Protein AF-0000000087752618 (afdb_homodimer)

Foldseek 3Di:
DDPVVVVVVVVVVVCVLVPPPVDPPPPVVVVVVVVVVVVPPDPPPPPCDLVNLVVCQCPLDDVSVCLVVVLVVLLVVLVVVLVVLLVCLQDPDPDPAAEADDFPVLVVAAADDCQVVLLCLQVVLVVVLCVVCSSPVVLVSLLSQLLSQLSVVLSVVLVVHRHFQYPNADFRADPPPCVVVDTRQSSEAADPSLLRLLSSLSSCVNPDPVSNVVSVVSSVVSLVNCSRNSSYGNVNNVCNNVSSVVSSVVSVVVVVVVCVVPPRPPPDD/DDPVVVVVVVVVVVCVPAPPPPDCPPPVVVVVVVVVVVVPPDPPPPPCDLVNLVVCQCPLDDVSVCLVVVLVVLLVVLVVVLVVLLVCLQDPDPDPAAAADDFPVLVVAAADDCQVVLLCLQVVLVVVLCVVCSSPVVLVSLLSQLLSQLSVVLSVVLVVHRHFQYPNADFRADPPPCVVVDTRQSSEAADPSLLRLLSSLSSCVNPDPVSNVVSVVSSVVSLVNCSRNSSYGNVNNVCNNVSSVVSSVVSVVVVVVVCVVPPRDPPDD

Radius of gyration: 25.64 Å; Cα contacts (8 Å, |Δi|>4): 610; chains: 2; bounding box: 68×68×68 Å

Sequence (538 aa):
MSPLNYLEKLMVSTDLLRPPRSFSEEPLVEKIHTVCAEQKHQDPATVRPIFYAWKVKWDQGVYSKMDLILTFGIFFWTLQYYTFFLRWNENRTDIDGFVTMNDPVLSLFSPGDYSIALFALAYGSVSLAFYHARHMPELIIEMLQTKTFVIWVRMIALYLVPLEAPAGTVPLIDPIAGGDGIVLMRDLFFSGHTATTFVVFLVVRRQNVLWKSFFFILALTTAILVMLQKTHYAIDVYAAPFFVYTCNSIVYDLRTACNAACPPKSKLLMSPLNYLEKLMVSTDLLRPPRSFSEEPLVEKIHTVCAEQKHQDPATVRPIFYAWKVKWDQGVYSKMDLILTFGIFFWTLQYYTFFLRWNENRTDIDGFVTMNDPVLSLFSPGDYSIALFALAYGSVSLAFYHARHMPELIIEMLQTKTFVIWVRMIALYLVPLEAPAGTVPLIDPIAGGDGIVLMRDLFFSGHTATTFVVFLVVRRQNVLWKSFFFILALTTAILVMLQKTHYAIDVYAAPFFVYTCNSIVYDLRTACNAACPPKSKLL

Secondary structure (DSSP, 8-state):
--THHHHHHHHHHHGGGS-TT-----HHHHHHHHHHHSS-SS-TT----HHHHHHHHHHT-HHHHHHHHHHHHHHHHHHHHHHHHHHHHHT--SSS--B----TTGGGS-----HHHHHHHHHHHHHHHHHHTTT-HHHHHHHHHHHHHHHHHHHHHHHH--BPPPTTPPP---TTTGGG--------SSPHHHHHHHHHHHHHTTT-HHHHHHHHHHHHHHHHHHHHTTSS-HHHHHHHHHHHHHHHHHHHHHHHHHHHHS-------/--THHHHHHHHHHHGGGS-TT-----HHHHHHHHHHHSS-SS-TT----HHHHHHHHHHT-HHHHHHHHHHHHHHHHHHHHHHHHHHHHHT--SSS--B----TTGGGS-----HHHHHHHHHHHHHHHHHHTTT-HHHHHHHHHHHHHHHHHHHHHHHH--BPPPTTPPP---TTTGGG--------SSPHHHHHHHHHHHHHTTT-HHHHHHHHHHHHHHHHHHHHTTSS-HHHHHHHHHHHHHHHHHHHHHHHHHHHHS-------

Nearest PDB structures (foldseek):
  6ebu-assembly1_A  TM=6.899E-01  e=5.022E-03  Aquifex aeolicus VF5
  7f18-assembly3_C  TM=5.843E-01  e=6.316E-01  Pseudomonas aeruginosa
  2ipb-assembly2_D  TM=8.584E-01  e=2.278E+00  Salmonella enterica subsp. enterica serovar Typhimurium
  9jq0-assembly1_A  TM=6.826E-01  e=2.064E+00  Klebsiella pneumoniae 342
  1eoi-assembly1_A  TM=5.382E-01  e=1.964E+00  Shimwellia blattae

pLDDT: mean 81.32, std 24.56, range [23.16, 98.88]

InterPro domains:
  IPR025749 Sphingomyelin synthase-like domain [PF14360] (187-247)

Organism: NCBI:txid74557

Solvent-accessible surface area (backbone atoms only — not comparable to full-atom values): 29415 Å² total; per-residue (Å²): 135,70,78,68,62,57,56,58,57,52,51,58,59,57,50,68,74,45,73,69,74,78,60,85,61,53,66,64,47,42,48,50,40,46,58,50,52,70,58,57,89,64,68,85,72,67,69,84,47,52,62,52,42,46,47,49,48,47,66,51,35,70,66,41,38,48,52,51,51,49,49,54,52,51,36,54,50,46,54,54,50,46,54,54,46,53,56,45,61,62,65,59,74,88,51,93,54,62,38,64,63,54,40,63,68,56,69,75,57,79,61,45,88,51,42,68,60,47,50,48,48,50,53,45,50,53,51,50,49,49,61,71,34,53,63,33,56,69,58,50,50,50,46,48,49,23,51,43,49,40,52,57,56,36,52,54,41,38,64,42,47,44,42,40,48,37,88,72,44,44,84,60,65,47,89,75,78,30,77,78,67,69,68,79,58,42,80,31,45,44,26,57,65,35,30,51,33,40,48,53,20,65,64,45,44,79,74,42,71,67,57,22,54,50,32,43,49,52,21,51,50,42,39,52,48,39,40,44,14,25,56,32,54,66,50,15,49,64,46,17,58,29,49,42,49,39,34,39,51,51,47,50,43,52,50,52,49,50,44,67,74,53,60,72,66,71,78,78,127,135,71,79,68,62,58,56,58,56,52,52,58,59,57,51,68,72,45,75,68,72,78,59,83,59,52,68,66,46,40,48,51,40,44,58,49,51,71,58,54,89,64,69,87,73,68,69,84,46,50,63,53,43,48,46,52,49,47,67,53,37,68,66,42,38,48,54,50,51,48,49,55,50,51,37,55,50,48,53,56,51,46,55,54,47,51,58,47,62,62,66,59,74,88,50,92,55,62,40,63,62,54,40,63,69,56,72,74,57,77,61,46,90,50,41,68,61,48,49,48,48,50,54,44,50,53,51,51,49,48,61,72,35,53,62,33,58,70,58,49,51,50,46,47,50,25,51,44,47,39,49,55,56,36,52,54,42,37,64,43,48,46,42,39,49,38,88,71,44,44,84,62,65,47,90,77,78,31,77,78,68,68,68,77,57,43,78,32,46,45,25,59,66,35,30,53,33,39,47,54,21,65,64,44,44,79,72,44,70,66,58,22,54,51,33,42,50,52,21,52,50,44,40,51,46,39,40,43,13,25,57,34,53,66,50,15,50,65,48,16,60,30,50,42,49,39,34,39,50,52,47,51,38,51,51,52,52,50,44,68,74,54,59,69,67,70,77,79,127

Structure (mmCIF, N/CA/C/O backbone):
data_AF-0000000087752618-model_v1
#
loop_
_entity.id
_entity.type
_entity.pdbx_description
1 polymer 'Sphingomyelin synthase-like domain-containing protein'
#
loop_
_atom_site.group_PDB
_atom_site.id
_atom_site.type_symbol
_atom_site.label_atom_id
_atom_site.label_alt_id
_atom_site.label_comp_id
_atom_site.label_asym_id
_atom_site.label_entity_id
_atom_site.label_seq_id
_atom_site.pdbx_PDB_ins_code
_atom_site.Cartn_x
_atom_site.Cartn_y
_atom_site.Cartn_z
_atom_site.occupancy
_atom_site.B_iso_or_equiv
_atom_site.auth_seq_id
_atom_site.auth_comp_id
_atom_site.auth_asym_id
_atom_site.auth_atom_id
_atom_site.pdbx_PDB_model_num
ATOM 1 N N . MET A 1 1 ? 7.695 32.188 -27.5 1 23.47 1 MET A N 1
ATOM 2 C CA . MET A 1 1 ? 7.176 31.781 -26.203 1 23.47 1 MET A CA 1
ATOM 3 C C . MET A 1 1 ? 7.996 30.625 -25.625 1 23.47 1 MET A C 1
ATOM 5 O O . MET A 1 1 ? 8.133 29.578 -26.266 1 23.47 1 MET A O 1
ATOM 9 N N . SER A 1 2 ? 9.031 30.906 -24.688 1 26.22 2 SER A N 1
ATOM 10 C CA . SER A 1 2 ? 10.219 30.125 -24.359 1 26.22 2 SER A CA 1
ATOM 11 C C . SER A 1 2 ? 9.844 28.844 -23.609 1 26.22 2 SER A C 1
ATOM 13 O O . SER A 1 2 ? 8.844 28.812 -22.891 1 26.22 2 SER A O 1
ATOM 15 N N . PRO A 1 3 ? 10.461 27.688 -23.984 1 32.97 3 PRO A N 1
ATOM 16 C CA . PRO A 1 3 ? 10.297 26.344 -23.422 1 32.97 3 PRO A CA 1
ATOM 17 C C . PRO A 1 3 ? 10.453 26.312 -21.906 1 32.97 3 PRO A C 1
ATOM 19 O O . PRO A 1 3 ? 10.312 25.266 -21.297 1 32.97 3 PRO A O 1
ATOM 22 N N . LEU A 1 4 ? 11.008 27.359 -21.25 1 31.92 4 LEU A N 1
ATOM 23 C CA . LEU A 1 4 ? 11.211 27.422 -19.797 1 31.92 4 LEU A CA 1
ATOM 24 C C . LEU A 1 4 ? 9.875 27.469 -19.062 1 31.92 4 LEU A C 1
ATOM 26 O O . LEU A 1 4 ? 9.812 27.156 -17.875 1 31.92 4 LEU A O 1
ATOM 30 N N . ASN A 1 5 ? 8.75 27.922 -19.656 1 31.19 5 ASN A N 1
ATOM 31 C CA . ASN A 1 5 ? 7.469 28.031 -18.969 1 31.19 5 ASN A CA 1
ATOM 32 C C . ASN A 1 5 ? 6.852 26.656 -18.719 1 31.19 5 ASN A C 1
ATOM 34 O O . ASN A 1 5 ? 5.879 26.531 -17.969 1 31.19 5 ASN A O 1
ATOM 38 N N . TYR A 1 6 ? 7.195 25.688 -19.594 1 30.81 6 TYR A N 1
ATOM 39 C CA . TYR A 1 6 ? 6.578 24.391 -19.391 1 30.81 6 TYR A CA 1
ATOM 40 C C . TYR A 1 6 ? 7.188 23.672 -18.188 1 30.81 6 TYR A C 1
ATOM 42 O O . TYR A 1 6 ? 6.516 22.875 -17.531 1 30.81 6 TYR A O 1
ATOM 50 N N . LEU A 1 7 ? 8.492 23.875 -17.938 1 27.95 7 LEU A N 1
ATOM 51 C CA . LEU A 1 7 ? 9.117 23.203 -16.797 1 27.95 7 LEU A CA 1
ATOM 52 C C . LEU A 1 7 ? 8.586 23.766 -15.477 1 27.95 7 LEU A C 1
ATOM 54 O O . LEU A 1 7 ? 8.438 23.031 -14.5 1 27.95 7 LEU A O 1
ATOM 58 N N . GLU A 1 8 ? 8.25 25.047 -15.375 1 31.3 8 GLU A N 1
ATOM 59 C CA . GLU A 1 8 ? 7.672 25.594 -14.148 1 31.3 8 GLU A CA 1
ATOM 60 C C . GLU A 1 8 ? 6.297 25 -13.875 1 31.3 8 GLU A C 1
ATOM 62 O O . GLU A 1 8 ? 5.953 24.719 -12.727 1 31.3 8 GLU A O 1
ATOM 67 N N . LYS A 1 9 ? 5.504 24.766 -14.922 1 33 9 LYS A N 1
ATOM 68 C CA . LYS A 1 9 ? 4.188 24.156 -14.719 1 33 9 LYS A CA 1
ATOM 69 C C . LYS A 1 9 ? 4.312 22.688 -14.312 1 33 9 LYS A C 1
ATOM 71 O O . LYS A 1 9 ? 3.436 22.156 -13.633 1 33 9 LYS A O 1
ATOM 76 N N . LEU A 1 10 ? 5.285 21.969 -14.844 1 29.73 10 LEU A N 1
ATOM 77 C CA . LEU A 1 10 ? 5.492 20.594 -14.398 1 29.73 10 LEU A CA 1
ATOM 78 C C . LEU A 1 10 ? 5.973 20.562 -12.953 1 29.73 10 LEU A C 1
ATOM 80 O O . LEU A 1 10 ? 5.695 19.609 -12.219 1 29.73 10 LEU A O 1
ATOM 84 N N . MET A 1 11 ? 6.711 21.547 -12.453 1 31.98 11 MET A N 1
ATOM 85 C CA . MET A 1 11 ? 7.125 21.594 -11.055 1 31.98 11 MET A CA 1
ATOM 86 C C . MET A 1 11 ? 5.918 21.766 -10.133 1 31.98 11 MET A C 1
ATOM 88 O O . MET A 1 11 ? 5.957 21.375 -8.969 1 31.98 11 MET A O 1
ATOM 92 N N . VAL A 1 12 ? 4.871 22.5 -10.562 1 33.62 12 VAL A N 1
ATOM 93 C CA . VAL A 1 12 ? 3.658 22.562 -9.75 1 33.62 12 VAL A CA 1
ATOM 94 C C . VAL A 1 12 ? 3.049 21.156 -9.633 1 33.62 12 VAL A C 1
ATOM 96 O O . VAL A 1 12 ? 2.549 20.781 -8.57 1 33.62 12 VAL A O 1
ATOM 99 N N . SER A 1 13 ? 3.137 20.312 -10.688 1 34.53 13 SER A N 1
ATOM 100 C CA . SER A 1 13 ? 2.592 18.969 -10.602 1 34.53 13 SER A CA 1
ATOM 101 C C . SER A 1 13 ? 3.414 18.094 -9.656 1 34.53 13 SER A C 1
ATOM 103 O O . SER A 1 13 ? 2.877 17.203 -9 1 34.53 13 SER A O 1
ATOM 105 N N . THR A 1 14 ? 4.707 18.297 -9.594 1 35.03 14 THR A N 1
ATOM 106 C CA . THR A 1 14 ? 5.535 17.5 -8.688 1 35.03 14 THR A CA 1
ATOM 107 C C . THR A 1 14 ? 5.316 17.922 -7.242 1 35.03 14 THR A C 1
ATOM 109 O O . THR A 1 14 ? 5.805 17.281 -6.316 1 35.03 14 THR A O 1
ATOM 112 N N . ASP A 1 15 ? 4.906 19.188 -6.988 1 33.22 15 ASP A N 1
ATOM 113 C CA . ASP A 1 15 ? 4.551 19.562 -5.625 1 33.22 15 ASP A CA 1
ATOM 114 C C . ASP A 1 15 ? 3.406 18.703 -5.094 1 33.22 15 ASP A C 1
ATOM 116 O O . ASP A 1 15 ? 3.023 18.828 -3.93 1 33.22 15 ASP A O 1
ATOM 120 N N . LEU A 1 16 ? 2.746 18.125 -5.996 1 32.25 16 LEU A N 1
ATOM 121 C CA . LEU A 1 16 ? 1.653 17.266 -5.562 1 32.25 16 LEU A CA 1
ATOM 122 C C . LEU A 1 16 ? 2.164 16.156 -4.648 1 32.25 16 LEU A C 1
ATOM 124 O O . LEU A 1 16 ? 1.375 15.469 -4 1 32.25 16 LEU A O 1
ATOM 128 N N . LEU A 1 17 ? 3.43 15.797 -4.895 1 31 17 LEU A N 1
ATOM 129 C CA . LEU A 1 17 ? 3.99 14.781 -4.004 1 31 17 LEU A CA 1
ATOM 130 C C . LEU A 1 17 ? 4.543 15.422 -2.734 1 31 17 LEU A C 1
ATOM 132 O O . LEU A 1 17 ? 5.328 14.797 -2.014 1 31 17 LEU A O 1
ATOM 136 N N . ARG A 1 18 ? 4.465 16.75 -2.557 1 33.97 18 ARG A N 1
ATOM 137 C CA . ARG A 1 18 ? 4.91 17.344 -1.299 1 33.97 18 ARG A CA 1
ATOM 138 C C . ARG A 1 18 ? 3.938 17.016 -0.169 1 33.97 18 ARG A C 1
ATOM 140 O O . ARG A 1 18 ? 2.721 17.109 -0.346 1 33.97 18 ARG A O 1
ATOM 147 N N . PRO A 1 19 ? 4.34 16.344 0.789 1 30.58 19 PRO A N 1
ATOM 148 C CA . PRO A 1 19 ? 3.387 16.266 1.898 1 30.58 19 PRO A CA 1
ATOM 149 C C . PRO A 1 19 ? 2.811 17.625 2.279 1 30.58 19 PRO A C 1
ATOM 151 O O . PRO A 1 19 ? 3.498 18.641 2.168 1 30.58 19 PRO A O 1
ATOM 154 N N . PRO A 1 20 ? 1.535 17.922 2.145 1 31.11 20 PRO A N 1
ATOM 155 C CA . PRO A 1 20 ? 0.875 19.203 2.361 1 31.11 20 PRO A CA 1
ATOM 156 C C . PRO A 1 20 ? 1.391 19.922 3.602 1 31.11 20 PRO A C 1
ATOM 158 O O . PRO A 1 20 ? 0.851 20.969 3.982 1 31.11 20 PRO A O 1
ATOM 161 N N . ARG A 1 21 ? 2.242 19.375 4.414 1 32.84 21 ARG A N 1
ATOM 162 C CA . ARG A 1 21 ? 2.377 20.047 5.699 1 32.84 21 ARG A CA 1
ATOM 163 C C . ARG A 1 21 ? 3.199 21.328 5.566 1 32.84 21 ARG A C 1
ATOM 165 O O . ARG A 1 21 ? 3.578 21.938 6.57 1 32.84 21 ARG A O 1
ATOM 172 N N . SER A 1 22 ? 3.766 21.719 4.387 1 30.33 22 SER A N 1
ATOM 173 C CA . SER A 1 22 ? 4.594 22.906 4.586 1 30.33 22 SER A CA 1
ATOM 174 C C . SER A 1 22 ? 3.736 24.156 4.781 1 30.33 22 SER A C 1
ATOM 176 O O . SER A 1 22 ? 3.303 24.781 3.805 1 30.33 22 SER A O 1
ATOM 178 N N . PHE A 1 23 ? 2.691 24.172 5.57 1 27.88 23 PHE A N 1
ATOM 179 C CA . PHE A 1 23 ? 2.139 25.484 5.922 1 27.88 23 PHE A CA 1
ATOM 180 C C . PHE A 1 23 ? 3.242 26.438 6.355 1 27.88 23 PHE A C 1
ATOM 182 O O . PHE A 1 23 ? 4.285 26 6.852 1 27.88 23 PHE A O 1
ATOM 189 N N . SER A 1 24 ? 3.125 27.766 5.953 1 28.66 24 SER A N 1
ATOM 190 C CA . SER A 1 24 ? 4.031 28.859 6.301 1 28.66 24 SER A CA 1
ATOM 191 C C . SER A 1 24 ? 4.316 28.875 7.797 1 28.66 24 SER A C 1
ATOM 193 O O . SER A 1 24 ? 3.443 29.234 8.594 1 28.66 24 SER A O 1
ATOM 195 N N . GLU A 1 25 ? 4.668 27.953 8.422 1 29.48 25 GLU A N 1
ATOM 196 C CA . GLU A 1 25 ? 5.266 28.203 9.727 1 29.48 25 GLU A CA 1
ATOM 197 C C . GLU A 1 25 ? 6.246 29.375 9.664 1 29.48 25 GLU A C 1
ATOM 199 O O . GLU A 1 25 ? 7.383 29.219 9.211 1 29.48 25 GLU A O 1
ATOM 204 N N . GLU A 1 26 ? 5.688 30.672 9.43 1 29.98 26 GLU A N 1
ATOM 205 C CA . GLU A 1 26 ? 6.406 31.922 9.602 1 29.98 26 GLU A CA 1
ATOM 206 C C . GLU A 1 26 ? 7.156 31.953 10.93 1 29.98 26 GLU A C 1
ATOM 208 O O . GLU A 1 26 ? 8.297 32.406 10.992 1 29.98 26 GLU A O 1
ATOM 213 N N . PRO A 1 27 ? 6.25 31.859 12.102 1 31.8 27 PRO A N 1
ATOM 214 C CA . PRO A 1 27 ? 6.922 32.406 13.281 1 31.8 27 PRO A CA 1
ATOM 215 C C . PRO A 1 27 ? 8.164 31.625 13.672 1 31.8 27 PRO A C 1
ATOM 217 O O . PRO A 1 27 ? 9.156 32.219 14.125 1 31.8 27 PRO A O 1
ATOM 220 N N . LEU A 1 28 ? 7.898 30.266 13.773 1 30.69 28 LEU A N 1
ATOM 221 C CA . LEU A 1 28 ? 9.023 29.562 14.375 1 30.69 28 LEU A CA 1
ATOM 222 C C . LEU A 1 28 ? 10.188 29.469 13.406 1 30.69 28 LEU A C 1
ATOM 224 O O . LEU A 1 28 ? 11.352 29.438 13.82 1 30.69 28 LEU A O 1
ATOM 228 N N . VAL A 1 29 ? 9.883 29.547 12.125 1 32.44 29 VAL A N 1
ATOM 229 C CA . VAL A 1 29 ? 10.969 29.578 11.148 1 32.44 29 VAL A CA 1
ATOM 230 C C . VAL A 1 29 ? 11.672 30.922 11.203 1 32.44 29 VAL A C 1
ATOM 232 O O . VAL A 1 29 ? 12.883 31.016 11.008 1 32.44 29 VAL A O 1
ATOM 235 N N . GLU A 1 30 ? 10.914 32 11.461 1 34.03 30 GLU A N 1
ATOM 236 C CA . GLU A 1 30 ? 11.586 33.281 11.664 1 34.03 30 GLU A CA 1
ATOM 237 C C . GLU A 1 30 ? 12.438 33.25 12.93 1 34.03 30 GLU A C 1
ATOM 239 O O . GLU A 1 30 ? 13.516 33.844 12.969 1 34.03 30 GLU A O 1
ATOM 244 N N . LYS A 1 31 ? 11.836 32.625 13.984 1 35 31 LYS A N 1
ATOM 245 C CA . LYS A 1 31 ? 12.68 32.562 15.18 1 35 31 LYS A CA 1
ATOM 246 C C . LYS A 1 31 ? 13.891 31.672 14.938 1 35 31 LYS A C 1
ATOM 248 O O . LYS A 1 31 ? 14.992 31.969 15.398 1 35 31 LYS A O 1
ATOM 253 N N . ILE A 1 32 ? 13.625 30.641 14.141 1 32.59 32 ILE A N 1
ATOM 254 C CA . ILE A 1 32 ? 14.797 29.844 13.812 1 32.59 32 ILE A CA 1
ATOM 255 C C . ILE A 1 32 ? 15.672 30.609 12.812 1 32.59 32 ILE A C 1
ATOM 257 O O . ILE A 1 32 ? 16.906 30.578 12.906 1 32.59 32 ILE A O 1
ATOM 261 N N . HIS A 1 33 ? 14.977 31.391 11.969 1 33.03 33 HIS A N 1
ATOM 262 C CA . HIS A 1 33 ? 15.789 32.25 11.109 1 33.03 33 HIS A CA 1
ATOM 263 C C . HIS A 1 33 ? 16.406 33.375 11.898 1 33.03 33 HIS A C 1
ATOM 265 O O . HIS A 1 33 ? 17.5 33.844 11.586 1 33.03 33 HIS A O 1
ATOM 271 N N . THR A 1 34 ? 15.578 34 12.781 1 33.88 34 THR A N 1
ATOM 272 C CA . THR A 1 34 ? 16.156 35.094 13.555 1 33.88 34 THR A CA 1
ATOM 273 C C . THR A 1 34 ? 17.266 34.594 14.477 1 33.88 34 THR A C 1
ATOM 275 O O . THR A 1 34 ? 18.281 35.25 14.656 1 33.88 34 THR A O 1
ATOM 278 N N . VAL A 1 35 ? 16.984 33.406 15.125 1 33.94 35 VAL A N 1
ATOM 279 C CA . VAL A 1 35 ? 18.141 32.875 15.844 1 33.94 35 VAL A CA 1
ATOM 280 C C . VAL A 1 35 ? 19.25 32.531 14.859 1 33.94 35 VAL A C 1
ATOM 282 O O . VAL A 1 35 ? 20.438 32.781 15.148 1 33.94 35 VAL A O 1
ATOM 285 N N . CYS A 1 36 ? 18.828 32.125 13.633 1 33.84 36 CYS A N 1
ATOM 286 C CA . CYS A 1 36 ? 19.875 31.906 12.648 1 33.84 36 CYS A CA 1
ATOM 287 C C . CYS A 1 36 ? 20.438 33.219 12.133 1 33.84 36 CYS A C 1
ATOM 289 O O . CYS A 1 36 ? 21.578 33.312 11.711 1 33.84 36 CYS A O 1
ATOM 291 N N . ALA A 1 37 ? 19.594 34.188 11.977 1 33.12 37 ALA A N 1
ATOM 292 C CA . ALA A 1 37 ? 20.094 35.438 11.438 1 33.12 37 ALA 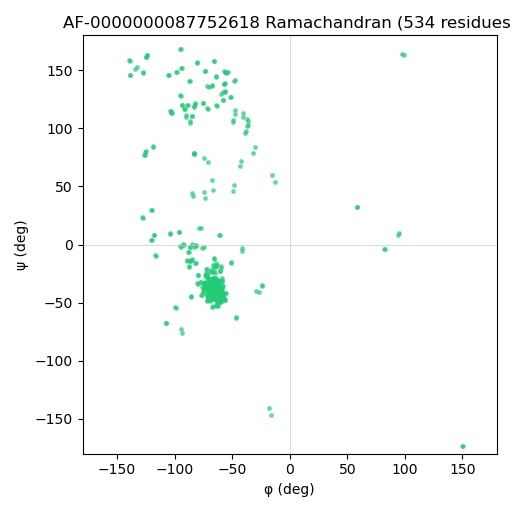A CA 1
ATOM 293 C C . ALA A 1 37 ? 21 36.156 12.445 1 33.12 37 ALA A C 1
ATOM 295 O O . ALA A 1 37 ? 21.969 36.812 12.07 1 33.12 37 ALA A O 1
ATOM 296 N N . GLU A 1 38 ? 20.562 36.281 13.711 1 34 38 GLU A N 1
ATOM 297 C CA . GLU A 1 38 ? 21.453 36.938 14.648 1 34 38 GLU A CA 1
ATOM 298 C C . GLU A 1 38 ? 22.75 36.156 14.836 1 34 38 GLU A C 1
ATOM 300 O O . GLU A 1 38 ? 23.641 36.594 15.555 1 34 38 GLU A O 1
ATOM 305 N N . GLN A 1 39 ? 22.781 34.844 14.445 1 33.72 39 GLN A N 1
ATOM 306 C CA . GLN A 1 39 ? 24.156 34.344 14.398 1 33.72 39 GLN A CA 1
ATOM 307 C C . GLN A 1 39 ? 24.953 35 13.289 1 33.72 39 GLN A C 1
ATOM 309 O O . GLN A 1 39 ? 24.781 34.688 12.109 1 33.72 39 GLN A O 1
ATOM 314 N N . LYS A 1 40 ? 25.109 36.312 13.156 1 35.12 40 LYS A N 1
ATOM 315 C CA . LYS A 1 40 ? 26.016 37.188 12.438 1 35.12 40 LYS A CA 1
ATOM 316 C C . LYS A 1 40 ? 27.266 36.469 11.969 1 35.12 40 LYS A C 1
ATOM 318 O O . LYS A 1 40 ? 27.516 35.344 12.391 1 35.12 40 LYS A O 1
ATOM 323 N N . HIS A 1 41 ? 28.562 37.281 11.938 1 34.31 41 HIS A N 1
ATOM 324 C CA . HIS A 1 41 ? 29.875 37.188 11.312 1 34.31 41 HIS A CA 1
ATOM 325 C C . HIS A 1 41 ? 30.594 35.906 11.75 1 34.31 41 HIS A C 1
ATOM 327 O O . HIS A 1 41 ? 31.688 35.969 12.305 1 34.31 41 HIS A O 1
ATOM 333 N N . GLN A 1 42 ? 30 35 12.438 1 33.34 42 GLN A N 1
ATOM 334 C CA . GLN A 1 42 ? 30.969 33.906 12.578 1 33.34 42 GLN A CA 1
ATOM 335 C C . GLN A 1 42 ? 31.406 33.406 11.211 1 33.34 42 GLN A C 1
ATOM 337 O O . GLN A 1 42 ? 30.656 33.469 10.242 1 33.34 42 GLN A O 1
ATOM 342 N N . ASP A 1 43 ? 32.75 33.25 10.945 1 36.34 43 ASP A N 1
ATOM 343 C CA . ASP A 1 43 ? 33.438 32.812 9.742 1 36.34 43 ASP A CA 1
ATOM 344 C C . ASP A 1 43 ? 32.656 31.719 9.023 1 36.34 43 ASP A C 1
ATOM 346 O O . ASP A 1 43 ? 32.219 30.766 9.656 1 36.34 43 ASP A O 1
ATOM 350 N N . PRO A 1 44 ? 31.906 31.969 7.891 1 42.34 44 PRO A N 1
ATOM 351 C CA . PRO A 1 44 ? 31.266 30.953 7.051 1 42.34 44 PRO A CA 1
ATOM 352 C C . PRO A 1 44 ? 31.938 29.594 7.152 1 42.34 44 PRO A C 1
ATOM 354 O O . PRO A 1 44 ? 31.453 28.625 6.574 1 42.34 44 PRO A O 1
ATOM 357 N N . ALA A 1 45 ? 33.219 29.734 7.312 1 40.38 45 ALA A N 1
ATOM 358 C CA . ALA A 1 45 ? 34.125 28.594 7.184 1 40.38 45 ALA A CA 1
ATOM 359 C C . ALA A 1 45 ? 33.781 27.516 8.203 1 40.38 45 ALA A C 1
ATOM 361 O O . ALA A 1 45 ? 34.406 26.438 8.203 1 40.38 45 ALA A O 1
ATOM 362 N N . THR A 1 46 ? 33.25 27.781 9.414 1 42.31 46 THR A N 1
ATOM 363 C CA . THR A 1 46 ? 33.219 26.672 10.352 1 42.31 46 THR A CA 1
ATOM 364 C C . THR A 1 46 ? 32.188 25.625 9.945 1 42.31 46 THR A C 1
ATOM 366 O O . THR A 1 46 ? 31 25.938 9.891 1 42.31 46 THR A O 1
ATOM 369 N N . VAL A 1 47 ? 32.312 24.828 8.914 1 45.53 47 VAL A N 1
ATOM 370 C CA . VAL A 1 47 ? 31.703 23.562 8.594 1 45.53 47 VAL A CA 1
ATOM 371 C C . VAL A 1 47 ? 31.016 22.984 9.836 1 45.53 47 VAL A C 1
ATOM 373 O O . VAL A 1 47 ? 31.688 22.578 10.789 1 45.53 47 VAL A O 1
ATOM 376 N N . ARG A 1 48 ? 30.188 23.562 10.523 1 53.19 48 ARG A N 1
ATOM 377 C CA . ARG A 1 48 ? 29.484 22.953 11.641 1 53.19 48 ARG A CA 1
ATOM 378 C C . ARG A 1 48 ? 29.266 21.469 11.406 1 53.19 48 ARG A C 1
ATOM 380 O O . ARG A 1 48 ? 28.469 21.078 10.531 1 53.19 48 ARG A O 1
ATOM 387 N N . PRO A 1 49 ? 30.312 20.391 11.594 1 67 49 PRO A N 1
ATOM 388 C CA . PRO A 1 49 ? 30.734 19.031 11.234 1 67 49 PRO A CA 1
ATOM 389 C C . PRO A 1 49 ? 29.656 17.984 11.531 1 67 49 PRO A C 1
ATOM 391 O O . PRO A 1 49 ? 28.734 18.25 12.305 1 67 49 PRO A O 1
ATOM 394 N N . ILE A 1 50 ? 29.531 16.875 10.742 1 82.44 50 ILE A N 1
ATOM 395 C CA . ILE A 1 50 ? 28.797 15.625 10.953 1 82.44 50 ILE A CA 1
ATOM 396 C C . ILE A 1 50 ? 28.719 15.312 12.445 1 82.44 50 ILE A C 1
ATOM 398 O O . ILE A 1 50 ? 27.641 15.102 12.984 1 82.44 50 ILE A O 1
ATOM 402 N N . PHE A 1 51 ? 29.719 15.531 13.117 1 87.12 51 PHE A N 1
ATOM 403 C CA . PHE A 1 51 ? 29.797 15.125 14.523 1 87.12 51 PHE A CA 1
ATOM 404 C C . PHE A 1 51 ? 28.984 16.062 15.39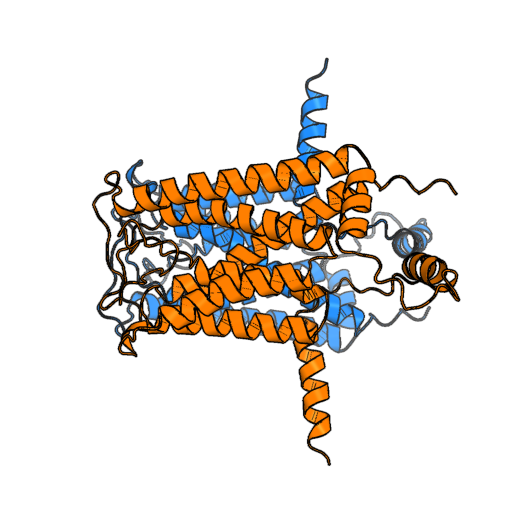8 1 87.12 51 PHE A C 1
ATOM 406 O O . PHE A 1 51 ? 28.344 15.609 16.359 1 87.12 51 PHE A O 1
ATOM 413 N N . TYR A 1 52 ? 28.969 17.328 15.086 1 88.94 52 TYR A N 1
ATOM 414 C CA . TYR A 1 52 ? 28.219 18.297 15.883 1 88.94 52 TYR A CA 1
ATOM 415 C C . TYR A 1 52 ? 26.719 18.016 15.828 1 88.94 52 TYR A C 1
ATOM 417 O O . TYR A 1 52 ? 26.047 18.016 16.859 1 88.94 52 TYR A O 1
ATOM 425 N N . ALA A 1 53 ? 26.25 17.75 14.688 1 91.19 53 ALA A N 1
ATOM 426 C CA . ALA A 1 53 ? 24.812 17.484 14.531 1 91.19 53 ALA A CA 1
ATOM 427 C C . ALA A 1 53 ? 24.406 16.25 15.328 1 91.19 53 ALA A C 1
ATOM 429 O O . ALA A 1 53 ? 23.359 16.25 15.984 1 91.19 53 ALA A O 1
ATOM 430 N N . TRP A 1 54 ? 25.188 15.312 15.305 1 93.88 54 TRP A N 1
ATOM 431 C CA . TRP A 1 54 ? 24.891 14.062 16 1 93.88 54 TRP A CA 1
ATOM 432 C C . TRP A 1 54 ? 25.047 14.227 17.5 1 93.88 54 TRP A C 1
ATOM 434 O O . TRP A 1 54 ? 24.297 13.625 18.281 1 93.88 54 TRP A O 1
ATOM 444 N N . LYS A 1 55 ? 26 15.07 17.859 1 91.88 55 LYS A N 1
ATOM 445 C CA . LYS A 1 55 ? 26.172 15.367 19.266 1 91.88 55 LYS A CA 1
ATOM 446 C C . LYS A 1 55 ? 24.984 16.156 19.812 1 91.88 55 LYS A C 1
ATOM 448 O O . LYS A 1 55 ? 24.516 15.898 20.938 1 91.88 55 LYS A O 1
ATOM 453 N N . VAL A 1 56 ? 24.547 16.984 19.078 1 89.94 56 VAL A N 1
ATOM 454 C CA . VAL A 1 56 ? 23.391 17.781 19.469 1 89.94 56 VAL A CA 1
ATOM 455 C C . VAL A 1 56 ? 22.172 16.875 19.656 1 89.94 56 VAL A C 1
ATOM 457 O O . VAL A 1 56 ? 21.469 16.984 20.656 1 89.94 56 VAL A O 1
ATOM 460 N N . LYS A 1 57 ? 22.016 15.953 18.703 1 91 57 LYS A N 1
ATOM 461 C CA . LYS A 1 57 ? 20.922 15 18.812 1 91 5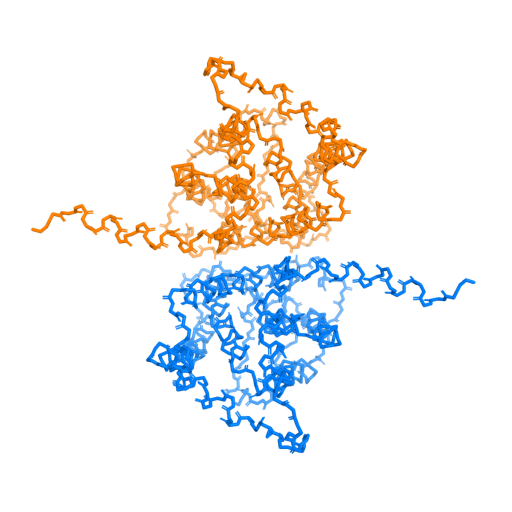7 LYS A CA 1
ATOM 462 C C . LYS A 1 57 ? 21.078 14.117 20.047 1 91 57 LYS A C 1
ATOM 464 O O . LYS A 1 57 ? 20.109 13.883 20.781 1 91 57 LYS A O 1
ATOM 469 N N . TRP A 1 58 ? 22.25 13.703 20.328 1 92.12 58 TRP A N 1
ATOM 470 C CA . TRP A 1 58 ? 22.531 12.852 21.484 1 92.12 58 TRP A CA 1
ATOM 471 C C . TRP A 1 58 ? 22.281 13.594 22.797 1 92.12 58 TRP A C 1
ATOM 473 O O . TRP A 1 58 ? 21.75 13.016 23.734 1 92.12 58 TRP A O 1
ATOM 483 N N . ASP A 1 59 ? 22.5 14.922 22.812 1 91.25 59 ASP A N 1
ATOM 484 C CA . ASP A 1 59 ? 22.5 15.688 24.062 1 91.25 59 ASP A CA 1
ATOM 485 C C . ASP A 1 59 ? 21.125 16.312 24.312 1 91.25 59 ASP A C 1
ATOM 487 O O . ASP A 1 59 ? 20.922 16.953 25.344 1 91.25 59 ASP A O 1
ATOM 491 N N . GLN A 1 60 ? 20.266 16.125 23.484 1 89.69 60 GLN A N 1
ATOM 492 C CA . GLN A 1 60 ? 18.953 16.75 23.625 1 89.69 60 GLN A CA 1
ATOM 493 C C . GLN A 1 60 ? 18.188 16.172 24.812 1 89.69 60 GLN A C 1
ATOM 495 O O . GLN A 1 60 ? 17.266 16.812 25.328 1 89.69 60 GLN A O 1
ATOM 500 N N . GLY A 1 61 ? 18.594 14.875 25.281 1 88.5 61 GLY A N 1
ATOM 501 C CA . GLY A 1 61 ? 17.922 14.273 26.406 1 88.5 61 GLY A CA 1
ATOM 502 C C . GLY A 1 61 ? 17.891 12.758 26.359 1 88.5 61 GLY A C 1
ATOM 503 O O . GLY A 1 61 ? 18.438 12.156 25.422 1 88.5 61 GLY A O 1
ATOM 504 N N . VAL A 1 62 ? 17.172 12.289 27.297 1 89.88 62 VAL A N 1
ATOM 505 C CA . VAL A 1 62 ? 17.125 10.836 27.438 1 89.88 62 VAL A CA 1
ATOM 506 C C . VAL A 1 62 ? 16.297 10.242 26.297 1 89.88 62 VAL A C 1
ATOM 508 O O . VAL A 1 62 ? 16.641 9.195 25.75 1 89.88 62 VAL A O 1
ATOM 511 N N . TYR A 1 63 ? 15.258 10.906 25.938 1 89.31 63 TYR A N 1
ATOM 512 C CA . TYR A 1 63 ? 14.406 10.422 24.859 1 89.31 63 TYR A CA 1
ATOM 513 C C . TYR A 1 63 ? 15.18 10.375 23.547 1 89.31 63 TYR A C 1
ATOM 515 O O . TYR A 1 63 ? 15.039 9.438 22.766 1 89.31 63 TYR A O 1
ATOM 523 N N . SER A 1 64 ? 15.945 11.359 23.328 1 92.5 64 SER A N 1
ATOM 524 C CA . SER A 1 64 ? 16.734 11.422 22.109 1 92.5 64 SER A CA 1
ATOM 525 C C . SER A 1 64 ? 17.781 10.312 22.078 1 92.5 64 SER A C 1
ATOM 527 O O . SER A 1 64 ? 18 9.688 21.031 1 92.5 64 SER A O 1
ATOM 529 N N . LYS A 1 65 ? 18.391 10.062 23.25 1 94.62 65 LYS A N 1
ATOM 530 C CA . LYS A 1 65 ? 19.344 8.969 23.344 1 94.62 65 LYS A CA 1
ATOM 531 C C . LYS A 1 65 ? 18.672 7.625 23.078 1 94.62 65 LYS A C 1
ATOM 533 O O . LYS A 1 65 ? 19.219 6.793 22.344 1 94.62 65 LYS A O 1
ATOM 538 N N . MET A 1 66 ? 17.547 7.449 23.625 1 94.81 66 MET A N 1
ATOM 539 C CA . MET A 1 66 ? 16.797 6.207 23.422 1 94.81 66 MET A CA 1
ATOM 540 C C . MET A 1 66 ? 16.375 6.066 21.969 1 94.81 66 MET A C 1
ATOM 542 O O . MET A 1 66 ? 16.406 4.969 21.422 1 94.81 66 MET A O 1
ATOM 546 N N . ASP A 1 67 ? 15.93 7.148 21.359 1 95.56 67 ASP A N 1
ATOM 547 C CA . ASP A 1 67 ? 15.539 7.156 19.953 1 95.56 67 ASP A CA 1
ATOM 548 C C . ASP A 1 67 ? 16.688 6.664 19.062 1 95.56 67 ASP A C 1
ATOM 550 O O . ASP A 1 67 ? 16.484 5.809 18.203 1 95.56 67 ASP A O 1
ATOM 554 N N . LEU A 1 68 ? 17.891 7.125 19.406 1 96.12 68 LEU A N 1
ATOM 555 C CA . LEU A 1 68 ? 19.062 6.75 18.641 1 96.12 68 LEU A CA 1
ATOM 556 C C . LEU A 1 68 ? 19.438 5.293 18.891 1 96.12 68 LEU A C 1
ATOM 558 O O . LEU A 1 68 ? 19.562 4.516 17.938 1 96.12 68 LEU A O 1
ATOM 562 N N . ILE A 1 69 ? 19.484 4.895 20.094 1 97.25 69 ILE A N 1
ATOM 563 C CA . ILE A 1 69 ? 19.938 3.557 20.469 1 97.25 69 ILE A CA 1
ATOM 564 C C . ILE A 1 69 ? 18.922 2.518 20 1 97.25 69 ILE A C 1
ATOM 566 O O . ILE A 1 69 ? 19.281 1.504 19.406 1 97.25 69 ILE A O 1
ATOM 570 N N . LEU A 1 70 ? 17.703 2.822 20.203 1 97.56 70 LEU A N 1
ATOM 571 C CA . LEU A 1 70 ? 16.672 1.869 19.828 1 97.56 70 LEU A CA 1
ATOM 572 C C . LEU A 1 70 ? 16.547 1.769 18.312 1 97.56 70 LEU A C 1
ATOM 574 O O . LEU A 1 70 ? 16.344 0.682 17.766 1 97.56 70 LEU A O 1
ATOM 578 N N . THR A 1 71 ? 16.688 2.887 17.594 1 98.06 71 THR A N 1
ATOM 579 C CA . THR A 1 71 ? 16.594 2.855 16.141 1 98.06 71 THR A CA 1
ATOM 580 C C . THR A 1 71 ? 17.703 1.983 15.555 1 98.06 71 THR A C 1
ATOM 582 O O . THR A 1 71 ? 17.422 1.068 14.773 1 98.06 71 THR A O 1
ATOM 585 N N . PHE A 1 72 ? 18.906 2.189 15.961 1 98.06 72 PHE A N 1
ATOM 586 C CA . PHE A 1 72 ? 20.031 1.429 15.422 1 98.06 72 PHE A CA 1
ATOM 587 C C . PHE A 1 72 ? 19.984 -0.018 15.898 1 98.06 72 PHE A C 1
ATOM 589 O O . PHE A 1 72 ? 20.219 -0.942 15.117 1 98.06 72 PHE A O 1
ATOM 596 N N . GLY A 1 73 ? 19.672 -0.23 17.141 1 98.31 73 GLY A N 1
ATOM 597 C CA . GLY A 1 73 ? 19.578 -1.577 17.672 1 98.31 73 GLY A CA 1
ATOM 598 C C . GLY A 1 73 ? 18.5 -2.414 17 1 98.31 73 GLY A C 1
ATOM 599 O O . GLY A 1 73 ? 18.766 -3.531 16.547 1 98.31 73 GLY A O 1
ATOM 600 N N . ILE A 1 74 ? 17.328 -1.871 16.875 1 98.62 74 ILE A N 1
ATOM 601 C CA . ILE A 1 74 ? 16.203 -2.596 16.281 1 98.62 74 ILE A CA 1
ATOM 602 C C . ILE A 1 74 ? 16.469 -2.805 14.797 1 98.62 74 ILE A C 1
ATOM 604 O O . ILE A 1 74 ? 16.141 -3.857 14.242 1 98.62 74 ILE A O 1
ATOM 608 N N . PHE A 1 75 ? 17.062 -1.81 14.203 1 98.56 75 PHE A N 1
ATOM 609 C CA . PHE A 1 75 ? 17.359 -1.935 12.781 1 98.56 75 PHE A CA 1
ATOM 610 C C . PHE A 1 75 ? 18.344 -3.07 12.539 1 98.56 75 PHE A C 1
ATOM 612 O O . PHE A 1 75 ? 18.125 -3.92 11.672 1 98.56 75 PHE A O 1
ATOM 619 N N . PHE A 1 76 ? 19.391 -3.092 13.305 1 97.81 76 PHE A N 1
ATOM 620 C CA . PHE A 1 76 ? 20.406 -4.125 13.141 1 97.81 76 PHE A CA 1
ATOM 621 C C . PHE A 1 76 ? 19.828 -5.504 13.438 1 97.81 76 PHE A C 1
ATOM 623 O O . PHE A 1 76 ? 20.078 -6.461 12.711 1 97.81 76 PHE A O 1
ATOM 630 N N . TRP A 1 77 ? 19.094 -5.57 14.438 1 98.38 77 TRP A N 1
ATOM 631 C CA . TRP A 1 77 ? 18.453 -6.836 14.773 1 98.38 77 TRP A CA 1
ATOM 632 C C . TRP A 1 77 ? 17.484 -7.27 13.672 1 98.38 77 TRP A C 1
ATOM 634 O O . TRP A 1 77 ? 17.422 -8.445 13.312 1 98.38 77 TRP A O 1
ATOM 644 N N . THR A 1 78 ? 16.75 -6.355 13.172 1 98.62 78 THR A N 1
ATOM 645 C CA . THR A 1 78 ? 15.805 -6.629 12.094 1 98.62 78 THR A CA 1
ATOM 646 C C . THR A 1 78 ? 16.531 -7.156 10.859 1 98.62 78 THR A C 1
ATOM 648 O O . THR A 1 78 ? 16.062 -8.102 10.219 1 98.62 78 THR A O 1
ATOM 651 N N . LEU A 1 79 ? 17.672 -6.598 10.531 1 96.88 79 LEU A N 1
ATOM 652 C CA . LEU A 1 79 ? 18.422 -7.047 9.367 1 96.88 79 LEU A CA 1
ATOM 653 C C . LEU A 1 79 ? 18.875 -8.492 9.531 1 96.88 79 LEU A C 1
ATOM 655 O O . LEU A 1 79 ? 18.797 -9.289 8.594 1 96.88 79 LEU A O 1
ATOM 659 N N . GLN A 1 80 ? 19.281 -8.82 10.727 1 96.5 80 GLN A N 1
ATOM 660 C CA . GLN A 1 80 ? 19.719 -10.188 11 1 96.5 80 GLN A CA 1
ATOM 661 C C . GLN A 1 80 ? 18.547 -11.164 10.922 1 96.5 80 GLN A C 1
ATOM 663 O O . GLN A 1 80 ? 18.656 -12.219 10.281 1 96.5 80 GLN A O 1
ATOM 668 N N . TYR A 1 81 ? 17.484 -10.812 11.531 1 97.94 81 TYR A N 1
ATOM 669 C CA . TYR A 1 81 ? 16.297 -11.68 11.508 1 97.94 81 TYR A CA 1
ATOM 670 C C . TYR A 1 81 ? 15.766 -11.82 10.086 1 97.94 81 TYR A C 1
ATOM 672 O O . TYR A 1 81 ? 15.297 -12.891 9.695 1 97.94 81 TYR A O 1
ATOM 680 N N . TYR A 1 82 ? 15.812 -10.773 9.391 1 96.94 82 TYR A N 1
ATOM 681 C CA . TYR A 1 82 ? 15.344 -10.766 8.008 1 96.94 82 TYR A CA 1
ATOM 682 C C . TYR A 1 82 ? 16.125 -11.766 7.164 1 96.94 82 TYR A C 1
ATOM 684 O O . TYR A 1 82 ? 15.539 -12.508 6.367 1 96.94 82 TYR A O 1
ATOM 692 N N . THR A 1 83 ? 17.406 -11.773 7.273 1 93.12 83 THR A N 1
ATOM 693 C CA . THR A 1 83 ? 18.25 -12.719 6.547 1 93.12 83 THR A CA 1
ATOM 694 C C . THR A 1 83 ? 17.875 -14.156 6.887 1 93.12 83 THR A C 1
ATOM 696 O O . THR A 1 83 ? 17.766 -15 5.996 1 93.12 83 THR A O 1
ATOM 699 N N . PHE A 1 84 ? 17.656 -14.367 8.141 1 95.25 84 PHE A N 1
ATOM 700 C CA . PHE A 1 84 ? 17.219 -15.688 8.586 1 95.25 84 PHE A CA 1
ATOM 701 C C . PHE A 1 84 ? 15.859 -16.047 7.984 1 95.25 84 PHE A C 1
ATOM 703 O O . PHE A 1 84 ? 15.672 -17.141 7.48 1 95.25 84 PHE A O 1
ATOM 710 N N . PHE A 1 85 ? 15.016 -15.148 7.984 1 97.69 85 PHE A N 1
ATOM 711 C CA . PHE A 1 85 ? 13.664 -15.352 7.473 1 97.69 85 PHE A CA 1
ATOM 712 C C . PHE A 1 85 ? 13.688 -15.656 5.98 1 97.69 85 PHE A C 1
ATOM 714 O O . PHE A 1 85 ? 12.984 -16.547 5.508 1 97.69 85 PHE A O 1
ATOM 721 N N . LEU A 1 86 ? 14.453 -14.914 5.242 1 95.62 86 LEU A N 1
ATOM 722 C CA . LEU A 1 86 ? 14.516 -15.094 3.795 1 95.62 86 LEU A CA 1
ATOM 723 C C . LEU A 1 86 ? 15.039 -16.484 3.443 1 95.62 86 LEU A C 1
ATOM 725 O O . LEU A 1 86 ? 14.547 -17.125 2.51 1 95.62 86 LEU A O 1
ATOM 729 N N . ARG A 1 87 ? 15.984 -16.938 4.137 1 93.62 87 ARG A N 1
ATOM 730 C CA . ARG A 1 87 ? 16.516 -18.281 3.906 1 93.62 87 ARG A CA 1
ATOM 731 C C . ARG A 1 87 ? 15.477 -19.344 4.234 1 93.62 87 ARG A C 1
ATOM 733 O O . ARG A 1 87 ? 15.336 -20.328 3.506 1 93.62 87 ARG A O 1
ATOM 740 N N . TRP A 1 88 ? 14.812 -19.094 5.305 1 96.38 88 TRP A N 1
ATOM 741 C CA . TRP A 1 88 ? 13.727 -20 5.66 1 96.38 88 TRP A CA 1
ATOM 742 C C . TRP A 1 88 ? 12.648 -20.016 4.582 1 96.38 88 TRP A C 1
ATOM 744 O O . TRP A 1 88 ? 12.188 -21.078 4.164 1 96.38 88 TRP A O 1
ATOM 754 N N . ASN A 1 89 ? 12.281 -18.828 4.133 1 96.44 89 ASN A N 1
ATOM 755 C CA . ASN A 1 89 ? 11.234 -18.672 3.131 1 96.44 89 ASN A CA 1
ATOM 756 C C . ASN A 1 89 ? 11.609 -19.359 1.818 1 96.44 89 ASN A C 1
ATOM 758 O O . ASN A 1 89 ? 10.742 -19.859 1.104 1 96.44 89 ASN A O 1
ATOM 762 N N . GLU A 1 90 ? 12.867 -19.406 1.529 1 94.56 90 GLU A N 1
ATOM 763 C CA . GLU A 1 90 ? 13.375 -20 0.299 1 94.56 90 GLU A CA 1
ATOM 764 C C . GLU A 1 90 ? 13.086 -21.5 0.26 1 94.56 90 GLU A C 1
ATOM 766 O O . GLU A 1 90 ? 12.859 -22.062 -0.812 1 94.56 90 GLU A O 1
ATOM 771 N N . ASN A 1 91 ? 13.008 -22.109 1.425 1 92.56 91 ASN A N 1
ATOM 772 C CA . ASN A 1 91 ? 12.906 -23.562 1.498 1 92.56 91 ASN A CA 1
ATOM 773 C C . ASN A 1 91 ? 11.727 -24 2.363 1 92.56 91 ASN A C 1
ATOM 775 O O . ASN A 1 91 ? 11.727 -25.094 2.906 1 92.56 91 ASN A O 1
ATOM 779 N N . ARG A 1 92 ? 10.773 -23.109 2.473 1 93.56 92 ARG A N 1
ATOM 780 C CA . ARG A 1 92 ? 9.719 -23.406 3.438 1 93.56 92 ARG A CA 1
ATOM 781 C C . ARG A 1 92 ? 8.938 -24.656 3.025 1 93.56 92 ARG A C 1
ATOM 783 O O . ARG A 1 92 ? 8.734 -24.891 1.836 1 93.56 92 ARG A O 1
ATOM 790 N N . THR A 1 93 ? 8.508 -25.453 4.047 1 93.19 93 THR A N 1
ATOM 791 C CA . THR A 1 93 ? 7.844 -26.734 3.836 1 93.19 93 THR A CA 1
ATOM 792 C C . THR A 1 93 ? 6.449 -26.734 4.453 1 93.19 93 THR A C 1
ATOM 794 O O . THR A 1 93 ? 5.75 -27.75 4.438 1 93.19 93 THR A O 1
ATOM 797 N N . ASP A 1 94 ? 6.027 -25.625 4.984 1 92.75 94 ASP A N 1
ATOM 798 C CA . ASP A 1 94 ? 4.742 -25.547 5.668 1 92.75 94 ASP A CA 1
ATOM 799 C C . ASP A 1 94 ? 3.6 -25.375 4.672 1 92.75 94 ASP A C 1
ATOM 801 O O . ASP A 1 94 ? 2.432 -25.297 5.062 1 92.75 94 ASP A O 1
ATOM 805 N N . ILE A 1 95 ? 3.926 -25.297 3.381 1 91.88 95 ILE A N 1
ATOM 806 C CA . ILE A 1 95 ? 2.922 -25.125 2.336 1 91.88 95 ILE A CA 1
ATOM 807 C C . ILE A 1 95 ? 3.053 -26.25 1.312 1 91.88 95 ILE A C 1
ATOM 809 O O . ILE A 1 95 ? 4.078 -26.938 1.263 1 91.88 95 ILE A O 1
ATOM 813 N N . ASP A 1 96 ? 1.914 -26.391 0.499 1 90.31 96 ASP A N 1
ATOM 814 C CA . ASP A 1 96 ? 1.892 -27.438 -0.511 1 90.31 96 ASP A CA 1
ATOM 815 C C . ASP A 1 96 ? 2.584 -26.984 -1.794 1 90.31 96 ASP A C 1
ATOM 817 O O . ASP A 1 96 ? 2.002 -27.062 -2.879 1 90.31 96 ASP A O 1
ATOM 821 N N . GLY A 1 97 ? 3.783 -26.266 -1.62 1 92.94 97 GLY A N 1
ATOM 822 C CA . GLY A 1 97 ? 4.602 -25.922 -2.771 1 92.94 97 GLY A CA 1
ATOM 823 C C . GLY A 1 97 ? 4.391 -24.5 -3.244 1 92.94 97 GLY A C 1
ATOM 824 O O . GLY A 1 97 ? 3.387 -23.859 -2.904 1 92.94 97 GLY A O 1
ATOM 825 N N . PHE A 1 98 ? 5.312 -24.031 -4.023 1 96.69 98 PHE A N 1
ATOM 826 C CA . PHE A 1 98 ? 5.273 -22.734 -4.676 1 96.69 98 PHE A CA 1
ATOM 827 C C . PHE A 1 98 ? 4.688 -22.844 -6.074 1 96.69 98 PHE A C 1
ATOM 829 O O . PHE A 1 98 ? 4.73 -23.906 -6.691 1 96.69 98 PHE A O 1
ATOM 836 N N . VAL A 1 99 ? 4.113 -21.812 -6.512 1 96.75 99 VAL A N 1
ATOM 837 C CA . VAL A 1 99 ? 3.502 -21.844 -7.836 1 96.75 99 VAL A CA 1
ATOM 838 C C . VAL A 1 99 ? 4.004 -20.672 -8.672 1 96.75 99 VAL A C 1
ATOM 840 O O . VAL A 1 99 ? 4.328 -19.609 -8.125 1 96.75 99 VAL A O 1
ATOM 843 N N . THR A 1 100 ? 4.105 -20.844 -9.961 1 97.19 100 THR A N 1
ATOM 844 C CA . THR A 1 100 ? 4.496 -19.797 -10.891 1 97.19 100 THR A CA 1
ATOM 845 C C . THR A 1 100 ? 3.264 -19.125 -11.492 1 97.19 100 THR A C 1
ATOM 847 O O . THR A 1 100 ? 2.318 -19.797 -11.906 1 97.19 100 THR A O 1
ATOM 850 N N . MET A 1 101 ? 3.248 -17.859 -11.422 1 96.62 101 MET A N 1
ATOM 851 C CA . MET A 1 101 ? 2.135 -17.094 -11.977 1 96.62 101 MET A CA 1
ATOM 852 C C . MET A 1 101 ? 2.477 -16.547 -13.359 1 96.62 101 MET A C 1
ATOM 854 O O . MET A 1 101 ? 3.635 -16.25 -13.641 1 96.62 101 MET A O 1
ATOM 858 N N . ASN A 1 102 ? 1.44 -16.438 -14.188 1 96.31 102 ASN A N 1
ATOM 859 C CA . ASN A 1 102 ? 1.616 -15.859 -15.516 1 96.31 102 ASN A CA 1
ATOM 860 C C . ASN A 1 102 ? 1.488 -14.344 -15.477 1 96.31 102 ASN A C 1
ATOM 862 O O . ASN A 1 102 ? 0.377 -13.812 -15.438 1 96.31 102 ASN A O 1
ATOM 866 N N . ASP A 1 103 ? 2.594 -13.703 -15.594 1 97.12 103 ASP A N 1
ATOM 867 C CA . ASP A 1 103 ? 2.625 -12.25 -15.547 1 97.12 103 ASP A CA 1
ATOM 868 C C . ASP A 1 103 ? 2.438 -11.648 -16.938 1 97.12 103 ASP A C 1
ATOM 870 O O . ASP A 1 103 ? 3.25 -11.883 -17.828 1 97.12 103 ASP A O 1
ATOM 874 N N . PRO A 1 104 ? 1.402 -10.844 -17.141 1 96.88 104 PRO A N 1
ATOM 875 C CA . PRO A 1 104 ? 1.113 -10.32 -18.469 1 96.88 104 PRO A CA 1
ATOM 876 C C . PRO A 1 104 ? 2.156 -9.312 -18.953 1 96.88 104 PRO A C 1
ATOM 878 O O . PRO A 1 104 ? 2.293 -9.094 -20.156 1 96.88 104 PRO A O 1
ATOM 881 N N . VAL A 1 105 ? 2.85 -8.711 -18.062 1 97.5 105 VAL A N 1
ATOM 882 C CA . VAL A 1 105 ? 3.834 -7.699 -18.422 1 97.5 105 VAL A CA 1
ATOM 883 C C . VAL A 1 105 ? 5.168 -8.367 -18.75 1 97.5 105 VAL A C 1
ATOM 885 O O . VAL A 1 105 ? 5.777 -8.086 -19.781 1 97.5 105 VAL A O 1
ATOM 888 N N . LEU A 1 106 ? 5.566 -9.289 -17.922 1 97 106 LEU A N 1
ATOM 889 C CA . LEU A 1 106 ? 6.859 -9.938 -18.094 1 97 106 LEU A CA 1
ATOM 890 C C . LEU A 1 106 ? 6.879 -10.773 -19.375 1 97 106 LEU A C 1
ATOM 892 O O . LEU A 1 106 ? 7.941 -10.977 -19.969 1 97 106 LEU A O 1
ATOM 896 N N . SER A 1 107 ? 5.742 -11.273 -19.75 1 94.62 107 SER A N 1
ATOM 897 C CA . SER A 1 107 ? 5.66 -12.133 -20.938 1 94.62 107 SER A CA 1
ATOM 898 C C . SER A 1 107 ? 5.98 -11.359 -22.203 1 94.62 107 SER A C 1
ATOM 900 O O . SER A 1 107 ? 6.227 -11.953 -23.25 1 94.62 107 SER A O 1
ATOM 902 N N . LEU A 1 108 ? 6.035 -10.055 -22.125 1 94.06 108 LEU A N 1
ATOM 903 C CA . LEU A 1 108 ? 6.215 -9.203 -23.297 1 94.06 108 LEU A CA 1
ATOM 904 C C . LEU A 1 108 ? 7.691 -9.055 -23.641 1 94.06 108 LEU A C 1
ATOM 906 O O . LEU A 1 108 ? 8.039 -8.578 -24.734 1 94.06 108 LEU A O 1
ATOM 910 N N . PHE A 1 109 ? 8.602 -9.469 -22.719 1 92.81 109 PHE A N 1
ATOM 911 C CA . PHE A 1 109 ? 10.008 -9.242 -23.016 1 92.81 109 PHE A CA 1
ATOM 912 C C . PHE A 1 109 ? 10.852 -10.445 -22.594 1 92.81 109 PHE A C 1
ATOM 914 O O . PHE A 1 109 ? 10.398 -11.273 -21.812 1 92.81 109 PHE A O 1
ATOM 921 N N . SER A 1 110 ? 12.117 -10.539 -23.234 1 96.19 110 SER A N 1
ATOM 922 C CA . SER A 1 110 ? 13.125 -11.523 -22.859 1 96.19 110 SER A CA 1
ATOM 923 C C . SER A 1 110 ? 14.008 -11 -21.734 1 96.19 110 SER A C 1
ATOM 925 O O . SER A 1 110 ? 14.375 -9.82 -21.719 1 96.19 110 SER A O 1
ATOM 927 N N . PRO A 1 111 ? 14.336 -11.852 -20.844 1 96.88 111 PRO A N 1
ATOM 928 C CA . PRO A 1 111 ? 15.102 -11.391 -19.672 1 96.88 111 PRO A CA 1
ATOM 929 C C . PRO A 1 111 ? 16.562 -11.078 -20.016 1 96.88 111 PRO A C 1
ATOM 931 O O . PRO A 1 111 ? 17.109 -11.641 -20.969 1 96.88 111 PRO A O 1
ATOM 934 N N . GLY A 1 112 ? 17.156 -10.141 -19.328 1 96.62 112 GLY A N 1
ATOM 935 C CA . GLY A 1 112 ? 18.578 -9.82 -19.344 1 96.62 112 GLY A CA 1
ATOM 936 C C . GLY A 1 112 ? 19.203 -9.844 -17.953 1 96.62 112 GLY A C 1
ATOM 937 O O . GLY A 1 112 ? 18.484 -9.875 -16.953 1 96.62 112 GLY A O 1
ATOM 938 N N . ASP A 1 113 ? 20.578 -9.953 -17.969 1 95.62 113 ASP A N 1
ATOM 939 C CA . ASP A 1 113 ? 21.281 -9.914 -16.703 1 95.62 113 ASP A CA 1
ATOM 940 C C . ASP A 1 113 ? 21.672 -8.484 -16.328 1 95.62 113 ASP A C 1
ATOM 942 O O . ASP A 1 113 ? 22.578 -7.898 -16.938 1 95.62 113 ASP A O 1
ATOM 946 N N . TYR A 1 114 ? 21.016 -7.988 -15.336 1 95.5 114 TYR A N 1
ATOM 947 C CA . TYR A 1 114 ? 21.266 -6.629 -14.867 1 95.5 114 TYR A CA 1
ATOM 948 C C . TYR A 1 114 ? 21.734 -6.625 -13.414 1 95.5 114 TYR A C 1
ATOM 950 O O . TYR A 1 114 ? 21.484 -5.668 -12.68 1 95.5 114 TYR A O 1
ATOM 958 N N . SER A 1 115 ? 22.391 -7.648 -13 1 92.25 115 SER A N 1
ATOM 959 C CA . SER A 1 115 ? 22.766 -7.84 -11.609 1 92.25 115 SER A CA 1
ATOM 960 C C . SER A 1 115 ? 23.703 -6.73 -11.133 1 92.25 115 SER A C 1
ATOM 962 O O . SER A 1 115 ? 23.469 -6.117 -10.086 1 92.25 115 SER A O 1
ATOM 964 N N . ILE A 1 116 ? 24.688 -6.43 -11.875 1 92.06 116 ILE A N 1
ATOM 965 C CA . ILE A 1 116 ? 25.656 -5.426 -11.469 1 92.06 116 ILE A CA 1
ATOM 966 C C . ILE A 1 116 ? 24.969 -4.062 -11.352 1 92.06 116 ILE A C 1
ATOM 968 O O . ILE A 1 116 ? 25.188 -3.342 -10.375 1 92.06 116 ILE A O 1
ATOM 972 N N . ALA A 1 117 ? 24.188 -3.771 -12.312 1 94.44 117 ALA A N 1
ATOM 973 C CA . ALA A 1 117 ? 23.484 -2.498 -12.297 1 94.44 117 ALA A CA 1
ATOM 974 C C . ALA A 1 117 ? 22.531 -2.412 -11.102 1 94.44 117 ALA A C 1
ATOM 976 O O . ALA A 1 117 ? 22.453 -1.38 -10.438 1 94.44 117 ALA A O 1
ATOM 977 N N . LEU A 1 118 ? 21.859 -3.443 -10.82 1 94.31 118 LEU A N 1
ATOM 978 C CA . LEU A 1 118 ? 20.875 -3.465 -9.742 1 94.31 118 LEU A CA 1
ATOM 979 C C . LEU A 1 118 ? 21.547 -3.305 -8.391 1 94.31 118 LEU A C 1
ATOM 981 O O . LEU A 1 118 ? 21.078 -2.553 -7.535 1 94.31 118 LEU A O 1
ATOM 985 N N . PHE A 1 119 ? 22.641 -3.908 -8.203 1 90.56 119 PHE A N 1
ATOM 986 C CA . PHE A 1 119 ? 23.328 -3.789 -6.926 1 90.56 119 PHE A CA 1
ATOM 987 C C . PHE A 1 119 ? 23.984 -2.418 -6.785 1 90.56 119 PHE A C 1
ATOM 989 O O . PHE A 1 119 ? 24.016 -1.853 -5.691 1 90.56 119 PHE A O 1
ATOM 996 N N . ALA A 1 120 ? 24.5 -1.956 -7.871 1 91.69 120 ALA A N 1
ATOM 997 C CA . ALA A 1 120 ? 25.016 -0.59 -7.855 1 91.69 120 ALA A CA 1
ATOM 998 C C . ALA A 1 120 ? 23.922 0.408 -7.488 1 91.69 120 ALA A C 1
ATOM 1000 O O . ALA A 1 120 ? 24.156 1.347 -6.723 1 91.69 120 ALA A O 1
ATOM 1001 N N . LEU A 1 121 ? 22.766 0.163 -7.984 1 93.81 121 LEU A N 1
ATOM 1002 C CA . LEU A 1 121 ? 21.641 1.051 -7.711 1 93.81 121 LEU A CA 1
ATOM 1003 C C . LEU A 1 121 ? 21.188 0.922 -6.262 1 93.81 121 LEU A C 1
ATOM 1005 O O . LEU A 1 121 ? 20.969 1.929 -5.586 1 93.81 121 LEU A O 1
ATOM 1009 N N . ALA A 1 122 ? 21.062 -0.235 -5.801 1 90.69 122 ALA A N 1
ATOM 1010 C CA . ALA A 1 122 ? 20.578 -0.46 -4.445 1 90.69 122 ALA A CA 1
ATOM 1011 C C . ALA A 1 122 ? 21.578 0.043 -3.408 1 90.69 122 ALA A C 1
ATOM 1013 O O . ALA A 1 122 ? 21.25 0.904 -2.588 1 90.69 122 ALA A O 1
ATOM 1014 N N . TYR A 1 123 ? 22.797 -0.401 -3.514 1 92 123 TYR A N 1
ATOM 1015 C CA . TYR A 1 123 ? 23.828 0.014 -2.568 1 92 123 TYR A CA 1
ATOM 1016 C C . TYR A 1 123 ? 24.203 1.473 -2.789 1 92 123 TYR A C 1
ATOM 1018 O O . TYR A 1 123 ? 24.438 2.209 -1.828 1 92 123 TYR A O 1
ATOM 1026 N N . GLY A 1 124 ? 24.281 1.785 -4.016 1 94.12 124 GLY A N 1
ATOM 1027 C CA . GLY A 1 124 ? 24.641 3.154 -4.348 1 94.12 124 GLY A CA 1
ATOM 1028 C C . GLY A 1 124 ? 23.641 4.176 -3.854 1 94.12 124 GLY A C 1
ATOM 1029 O O . GLY A 1 124 ? 24.016 5.207 -3.297 1 94.12 124 GLY A O 1
ATOM 1030 N N . SER A 1 125 ? 22.359 3.869 -4.004 1 94.69 125 SER A N 1
ATOM 1031 C CA . SER A 1 125 ? 21.312 4.797 -3.561 1 94.69 125 SER A CA 1
ATOM 1032 C C . SER A 1 125 ? 21.344 4.973 -2.047 1 94.69 125 SER A C 1
ATOM 1034 O O . SER A 1 125 ? 21.234 6.094 -1.545 1 94.69 125 SER A O 1
ATOM 1036 N N . VAL A 1 126 ? 21.5 3.91 -1.36 1 94.56 126 VAL A N 1
ATOM 1037 C CA . VAL A 1 126 ? 21.547 3.959 0.097 1 94.56 126 VAL A CA 1
ATOM 1038 C C . VAL A 1 126 ? 22.781 4.727 0.56 1 94.56 126 VAL A C 1
ATOM 1040 O O . VAL A 1 126 ? 22.688 5.605 1.417 1 94.56 126 VAL A O 1
ATOM 1043 N N . SER A 1 127 ? 23.922 4.449 -0.066 1 95.44 127 SER A N 1
ATOM 1044 C CA . SER A 1 127 ? 25.156 5.117 0.298 1 95.44 127 SER A CA 1
ATOM 1045 C C . SER A 1 127 ? 25.078 6.617 0.022 1 95.44 127 SER A C 1
ATOM 1047 O O . SER A 1 127 ? 25.5 7.426 0.849 1 95.44 127 SER A O 1
ATOM 1049 N N . LEU A 1 128 ? 24.562 6.945 -1.08 1 94.56 128 LEU A N 1
ATOM 1050 C CA . LEU A 1 128 ? 24.422 8.352 -1.446 1 94.56 128 LEU A CA 1
ATOM 1051 C C . LEU A 1 128 ? 23.453 9.07 -0.512 1 94.56 128 LEU A C 1
ATOM 1053 O O . LEU A 1 128 ? 23.672 10.227 -0.148 1 94.56 128 LEU A O 1
ATOM 1057 N N . ALA A 1 129 ? 22.391 8.406 -0.16 1 93.81 129 ALA A N 1
ATOM 1058 C CA . ALA A 1 129 ? 21.422 8.984 0.768 1 93.81 129 ALA A CA 1
ATOM 1059 C C . ALA A 1 129 ? 22.062 9.25 2.131 1 93.81 129 ALA A C 1
ATOM 1061 O O . ALA A 1 129 ? 21.859 10.305 2.727 1 93.81 129 ALA A O 1
ATOM 1062 N N . PHE A 1 130 ? 22.859 8.297 2.572 1 94.19 130 PHE A N 1
ATOM 1063 C CA . PHE A 1 130 ? 23.547 8.461 3.852 1 94.19 130 PHE A CA 1
ATOM 1064 C C . PHE A 1 130 ? 24.562 9.594 3.781 1 94.19 130 PHE A C 1
ATOM 1066 O O . PHE A 1 130 ? 24.719 10.359 4.73 1 94.19 130 PHE A O 1
ATOM 1073 N N . TYR A 1 131 ? 25.188 9.625 2.689 1 92.62 131 TYR A N 1
ATOM 1074 C CA . TYR A 1 131 ? 26.156 10.703 2.506 1 92.62 131 TYR A CA 1
ATOM 1075 C C . TYR A 1 131 ? 25.453 12.062 2.518 1 92.62 131 TYR A C 1
ATOM 1077 O O . TYR A 1 131 ? 25.906 12.992 3.193 1 92.62 131 TYR A O 1
ATOM 1085 N N . HIS A 1 132 ? 24.391 12.148 1.832 1 89 132 HIS A N 1
ATOM 1086 C CA . HIS A 1 132 ? 23.625 13.391 1.762 1 89 132 HIS A CA 1
ATOM 1087 C C . HIS A 1 132 ? 23.078 13.773 3.131 1 89 132 HIS A C 1
ATOM 1089 O O . HIS A 1 132 ? 23.125 14.945 3.516 1 89 132 HIS A O 1
ATOM 1095 N N . ALA A 1 133 ? 22.656 12.828 3.859 1 91.69 133 ALA A N 1
ATOM 1096 C CA . ALA A 1 133 ? 21.953 13.094 5.113 1 91.69 133 ALA A CA 1
ATOM 1097 C C . ALA A 1 133 ? 22.906 13.023 6.301 1 91.69 133 ALA A C 1
ATOM 1099 O O . ALA A 1 133 ? 22.469 13.094 7.457 1 91.69 133 ALA A O 1
ATOM 1100 N N . ARG A 1 134 ? 24.156 12.961 6.09 1 92.5 134 ARG A N 1
ATOM 1101 C CA . ARG A 1 134 ? 25.125 12.695 7.145 1 92.5 134 ARG A CA 1
ATOM 1102 C C . ARG A 1 134 ? 25.078 13.773 8.227 1 92.5 134 ARG A C 1
ATOM 1104 O O . ARG A 1 134 ? 25.422 13.516 9.383 1 92.5 134 ARG A O 1
ATOM 1111 N N . HIS A 1 135 ? 24.594 14.961 7.938 1 91.56 135 HIS A N 1
ATOM 1112 C CA . HIS A 1 135 ? 24.5 16.047 8.906 1 91.56 135 HIS A CA 1
ATOM 1113 C C . HIS A 1 135 ? 23.062 16.234 9.398 1 91.56 135 HIS A C 1
ATOM 1115 O O . HIS A 1 135 ? 22.75 17.203 10.078 1 91.56 135 HIS A O 1
ATOM 1121 N N . MET A 1 136 ? 22.25 15.305 9.055 1 92.81 136 MET A N 1
ATOM 1122 C CA . MET A 1 136 ? 20.828 15.359 9.43 1 92.81 136 MET A CA 1
ATOM 1123 C C . MET A 1 136 ? 20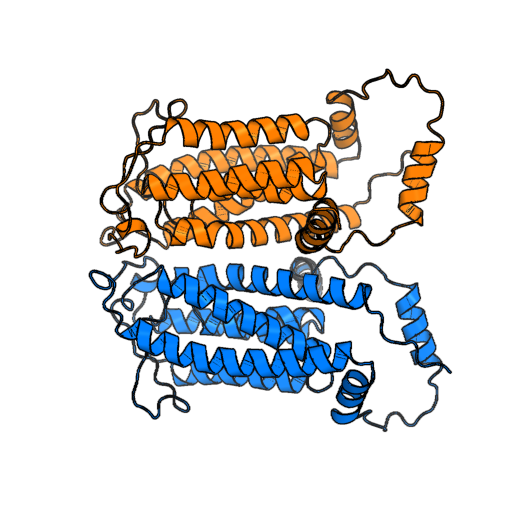.406 14.086 10.156 1 92.81 136 MET A C 1
ATOM 1125 O O . MET A 1 136 ? 19.719 13.242 9.586 1 92.81 136 MET A O 1
ATOM 1129 N N . PRO A 1 137 ? 20.703 13.984 11.414 1 94.12 137 PRO A N 1
ATOM 1130 C CA . PRO A 1 137 ? 20.422 12.75 12.148 1 94.12 137 PRO A CA 1
ATOM 1131 C C . PRO A 1 137 ? 18.953 12.359 12.109 1 94.12 137 PRO A C 1
ATOM 1133 O O . PRO A 1 137 ? 18.625 11.172 12.023 1 94.12 137 PRO A O 1
ATOM 1136 N N . GLU A 1 138 ? 18.016 13.344 12.141 1 93.12 138 GLU A N 1
ATOM 1137 C CA . GLU A 1 138 ? 16.578 13.047 12.141 1 93.12 138 GLU A CA 1
ATOM 1138 C C . GLU A 1 138 ? 16.156 12.352 10.852 1 93.12 138 GLU A C 1
ATOM 1140 O O . GLU A 1 138 ? 15.305 11.453 10.875 1 93.12 138 GLU A O 1
ATOM 1145 N N . LEU A 1 139 ? 16.766 12.742 9.797 1 93.81 139 LEU A N 1
ATOM 1146 C CA . LEU A 1 139 ? 16.438 12.148 8.5 1 93.81 139 LEU A CA 1
ATOM 1147 C C . LEU A 1 139 ? 16.938 10.703 8.43 1 93.81 139 LEU A C 1
ATOM 1149 O O . LEU A 1 139 ? 16.234 9.828 7.922 1 93.81 139 LEU A O 1
ATOM 1153 N N . ILE A 1 140 ? 18.109 10.477 8.906 1 96.12 140 ILE A N 1
ATOM 1154 C CA . ILE A 1 140 ? 18.672 9.133 8.914 1 96.12 140 ILE A CA 1
ATOM 1155 C C . ILE A 1 140 ? 17.844 8.219 9.805 1 96.12 140 ILE A C 1
ATOM 1157 O O . ILE A 1 140 ? 17.531 7.082 9.43 1 96.12 140 ILE A O 1
ATOM 1161 N N . ILE A 1 141 ? 17.469 8.727 10.938 1 96.88 141 ILE A N 1
ATOM 1162 C CA . ILE A 1 141 ? 16.656 7.953 11.867 1 96.88 141 ILE A CA 1
ATOM 1163 C C . ILE A 1 141 ? 15.312 7.602 11.211 1 96.88 141 ILE A C 1
ATOM 1165 O O . ILE A 1 141 ? 14.867 6.457 11.281 1 96.88 141 ILE A O 1
ATOM 1169 N N . GLU A 1 142 ? 14.68 8.531 10.555 1 96.44 142 GLU A N 1
ATOM 1170 C CA . GLU A 1 142 ? 13.422 8.281 9.859 1 96.44 142 GLU A CA 1
ATOM 1171 C C . GLU A 1 142 ? 13.594 7.223 8.781 1 96.44 142 GLU A C 1
ATOM 1173 O O . GLU A 1 142 ? 12.742 6.344 8.617 1 96.44 142 GLU A O 1
ATOM 1178 N N . MET A 1 143 ? 14.664 7.297 8.055 1 97.19 143 MET A N 1
ATOM 1179 C CA . MET A 1 143 ? 14.93 6.332 6.992 1 97.19 143 MET A CA 1
ATOM 1180 C C . MET A 1 143 ? 15.086 4.926 7.562 1 97.19 143 MET A C 1
ATOM 1182 O O . MET A 1 143 ? 14.508 3.973 7.035 1 97.19 143 MET A O 1
ATOM 1186 N N . LEU A 1 144 ? 15.828 4.859 8.633 1 98.25 144 LEU A N 1
ATOM 1187 C CA . LEU A 1 144 ? 16.078 3.557 9.242 1 98.25 144 LEU A CA 1
ATOM 1188 C C . LEU A 1 144 ? 14.797 2.986 9.844 1 98.25 144 LEU A C 1
ATOM 1190 O O . LEU A 1 144 ? 14.531 1.788 9.727 1 98.25 144 LEU A O 1
ATOM 1194 N N . GLN A 1 145 ? 14.055 3.826 10.484 1 98.5 145 GLN A N 1
ATOM 1195 C CA . GLN A 1 145 ? 12.805 3.365 11.07 1 98.5 145 GLN A CA 1
ATOM 1196 C C . GLN A 1 145 ? 11.805 2.953 9.992 1 98.5 145 GLN A C 1
ATOM 1198 O O . GLN A 1 145 ? 11.094 1.96 10.148 1 98.5 145 GLN A O 1
ATOM 1203 N N . THR A 1 146 ? 11.75 3.697 8.945 1 98.5 146 THR A N 1
ATOM 1204 C CA . THR A 1 146 ? 10.883 3.342 7.828 1 98.5 146 THR A CA 1
ATOM 1205 C C . THR A 1 146 ? 11.297 1.998 7.23 1 98.5 146 THR A C 1
ATOM 1207 O O . THR A 1 146 ? 10.453 1.124 7.016 1 98.5 146 THR A O 1
ATOM 1210 N N . LYS A 1 147 ? 12.586 1.852 6.949 1 98.56 147 LYS A N 1
ATOM 1211 C CA . LYS A 1 147 ? 13.086 0.599 6.387 1 98.56 147 LYS A CA 1
ATOM 1212 C C . LYS A 1 147 ? 12.789 -0.575 7.316 1 98.56 147 LYS A C 1
ATOM 1214 O O . LYS A 1 147 ? 12.398 -1.652 6.859 1 98.56 147 LYS A O 1
ATOM 1219 N N . THR A 1 148 ? 12.984 -0.345 8.586 1 98.81 148 THR A N 1
ATOM 1220 C CA . THR A 1 148 ? 12.688 -1.381 9.57 1 98.81 148 THR A CA 1
ATOM 1221 C C . THR A 1 148 ? 11.227 -1.808 9.492 1 98.81 148 THR A C 1
ATOM 1223 O O . THR A 1 148 ? 10.93 -3.002 9.438 1 98.81 148 THR A O 1
ATOM 1226 N N . PHE A 1 149 ? 10.391 -0.855 9.461 1 98.81 149 PHE A N 1
ATOM 1227 C CA . PHE A 1 149 ? 8.969 -1.142 9.383 1 98.81 149 PHE A CA 1
ATOM 1228 C C . PHE A 1 149 ? 8.625 -1.846 8.078 1 98.81 149 PHE A C 1
ATOM 1230 O O . PHE A 1 149 ? 7.859 -2.812 8.062 1 98.81 149 PHE A O 1
ATOM 1237 N N . VAL A 1 150 ? 9.164 -1.436 7.016 1 98.81 150 VAL A N 1
ATOM 1238 C CA . VAL A 1 150 ? 8.945 -2.027 5.703 1 98.81 150 VAL A CA 1
ATOM 1239 C C . VAL A 1 150 ? 9.367 -3.494 5.719 1 98.81 150 VAL A C 1
ATOM 1241 O O . VAL A 1 150 ? 8.68 -4.352 5.16 1 98.81 150 VAL A O 1
ATOM 1244 N N . ILE A 1 151 ? 10.484 -3.781 6.332 1 98.81 151 ILE A N 1
ATOM 1245 C CA . ILE A 1 151 ? 10.992 -5.148 6.387 1 98.81 151 ILE A CA 1
ATOM 1246 C C . ILE A 1 151 ? 9.992 -6.039 7.113 1 98.81 151 ILE A C 1
ATOM 1248 O O . ILE A 1 151 ? 9.695 -7.148 6.66 1 98.81 151 ILE A O 1
ATOM 1252 N N . TRP A 1 152 ? 9.461 -5.598 8.18 1 98.88 152 TRP A N 1
ATOM 1253 C CA . TRP A 1 152 ? 8.5 -6.391 8.938 1 98.88 152 TRP A CA 1
ATOM 1254 C C . TRP A 1 152 ? 7.215 -6.602 8.148 1 98.88 152 TRP A C 1
ATOM 1256 O O . TRP A 1 152 ? 6.668 -7.707 8.125 1 98.88 152 TRP A O 1
ATOM 1266 N N . VAL A 1 153 ? 6.75 -5.531 7.551 1 98.81 153 VAL A N 1
ATOM 1267 C CA . VAL A 1 153 ? 5.562 -5.621 6.707 1 98.81 153 VAL A CA 1
ATOM 1268 C C . VAL A 1 153 ? 5.82 -6.578 5.547 1 98.81 153 VAL A C 1
ATOM 1270 O O . VAL A 1 153 ? 4.953 -7.379 5.188 1 98.81 153 VAL A O 1
ATOM 1273 N N . ARG A 1 154 ? 7 -6.523 5.004 1 98.81 154 ARG A N 1
ATOM 1274 C CA . ARG A 1 154 ? 7.371 -7.371 3.873 1 98.81 154 ARG A CA 1
ATOM 1275 C C . ARG A 1 154 ? 7.469 -8.836 4.297 1 98.81 154 ARG A C 1
ATOM 1277 O O . ARG A 1 154 ? 7.098 -9.734 3.535 1 98.81 154 ARG A O 1
ATOM 1284 N N . MET A 1 155 ? 7.973 -9.094 5.457 1 98.75 155 MET A N 1
ATOM 1285 C CA . MET A 1 155 ? 8.062 -10.477 5.922 1 98.75 155 MET A CA 1
ATOM 1286 C C . MET A 1 155 ? 6.676 -11.109 6.012 1 98.75 155 MET A C 1
ATOM 1288 O O . MET A 1 155 ? 6.5 -12.281 5.664 1 98.75 155 MET A O 1
ATOM 1292 N N . ILE A 1 156 ? 5.695 -10.359 6.395 1 98.75 156 ILE A N 1
ATOM 1293 C CA . ILE A 1 156 ? 4.324 -10.859 6.434 1 98.75 156 ILE A CA 1
ATOM 1294 C C . ILE A 1 156 ? 3.834 -11.133 5.012 1 98.75 156 ILE A C 1
ATOM 1296 O O . ILE A 1 156 ? 3.246 -12.188 4.746 1 98.75 156 ILE A O 1
ATOM 1300 N N . ALA A 1 157 ? 4.086 -10.219 4.148 1 98.75 157 ALA A N 1
ATOM 1301 C CA . ALA A 1 157 ? 3.67 -10.375 2.76 1 98.75 157 ALA A CA 1
ATOM 1302 C C . ALA A 1 157 ? 4.324 -11.602 2.125 1 98.75 157 ALA A C 1
ATOM 1304 O O . ALA A 1 157 ? 3.662 -12.375 1.432 1 98.75 157 ALA A O 1
ATOM 1305 N N . LEU A 1 158 ? 5.594 -11.766 2.381 1 98.56 158 LEU A N 1
ATOM 1306 C CA . LEU A 1 158 ? 6.328 -12.914 1.854 1 98.56 158 LEU A CA 1
ATOM 1307 C C . LEU A 1 158 ? 5.754 -14.219 2.391 1 98.56 158 LEU A C 1
ATOM 1309 O O . LEU A 1 158 ? 5.633 -15.203 1.652 1 98.56 158 LEU A O 1
ATOM 1313 N N . TYR A 1 159 ? 5.418 -14.203 3.619 1 98.38 159 TYR A N 1
ATOM 1314 C CA . TYR A 1 159 ? 4.832 -15.391 4.234 1 98.38 159 TYR A CA 1
ATOM 1315 C C . TYR A 1 159 ? 3.518 -15.758 3.557 1 98.38 159 TYR A C 1
ATOM 1317 O O . TYR A 1 159 ? 3.23 -16.938 3.348 1 98.38 159 TYR A O 1
ATOM 1325 N N . LEU A 1 160 ? 2.797 -14.836 3.148 1 98.31 160 LEU A N 1
ATOM 1326 C CA . LEU A 1 160 ? 1.443 -15.039 2.643 1 98.31 160 LEU A CA 1
ATOM 1327 C C . LEU A 1 160 ? 1.463 -15.359 1.152 1 98.31 160 LEU A C 1
ATOM 1329 O O . LEU A 1 160 ? 0.481 -15.875 0.61 1 98.31 160 LEU A O 1
ATOM 1333 N N . VAL A 1 161 ? 2.545 -15.031 0.483 1 98.06 161 VAL A N 1
ATOM 1334 C CA . VAL A 1 161 ? 2.568 -15.148 -0.971 1 98.06 161 VAL A CA 1
ATOM 1335 C C . VAL A 1 161 ? 3.646 -16.141 -1.392 1 98.06 161 VAL A C 1
ATOM 1337 O O . VAL A 1 161 ? 4.738 -15.75 -1.809 1 98.06 161 VAL A O 1
ATOM 1340 N N . PRO A 1 162 ? 3.32 -17.406 -1.397 1 96.5 162 PRO A N 1
ATOM 1341 C CA . PRO A 1 162 ? 4.293 -18.438 -1.792 1 96.5 162 PRO A CA 1
ATOM 1342 C C . PRO A 1 162 ? 4.375 -18.609 -3.307 1 96.5 162 PRO A C 1
ATOM 1344 O O . PRO A 1 162 ? 3.912 -19.625 -3.832 1 96.5 162 PRO A O 1
ATOM 1347 N N . LEU A 1 163 ? 5.023 -17.766 -3.953 1 97.31 163 LEU A N 1
ATOM 1348 C CA . LEU A 1 163 ? 5.203 -17.828 -5.398 1 97.31 163 LEU A CA 1
ATOM 1349 C C . LEU A 1 163 ? 6.613 -18.281 -5.75 1 97.31 163 LEU A C 1
ATOM 1351 O O . LEU A 1 163 ? 7.562 -18.016 -5.016 1 97.31 163 LEU A O 1
ATOM 1355 N N . GLU A 1 164 ? 6.684 -19.016 -6.84 1 97.56 164 GLU A N 1
ATOM 1356 C CA . GLU A 1 164 ? 7.961 -19.297 -7.48 1 97.56 164 GLU A CA 1
ATOM 1357 C C . GLU A 1 164 ? 8.422 -18.141 -8.344 1 97.56 164 GLU A C 1
ATOM 1359 O O . GLU A 1 164 ? 7.602 -17.328 -8.805 1 97.56 164 GLU A O 1
ATOM 1364 N N . ALA A 1 165 ? 9.68 -18.078 -8.57 1 97.31 165 ALA A N 1
ATOM 1365 C CA . ALA A 1 165 ? 10.211 -17.016 -9.445 1 97.31 165 ALA A CA 1
ATOM 1366 C C . ALA A 1 165 ? 9.555 -17.062 -10.82 1 97.31 165 ALA A C 1
ATOM 1368 O O . ALA A 1 165 ? 9.156 -18.141 -11.289 1 97.31 165 ALA A O 1
ATOM 1369 N N . PRO A 1 166 ? 9.438 -15.914 -11.422 1 97.19 166 PRO A N 1
ATOM 1370 C CA . PRO A 1 166 ? 8.891 -15.898 -12.781 1 97.19 166 PRO A CA 1
ATOM 1371 C C . PRO A 1 166 ? 9.656 -16.812 -13.734 1 97.19 166 PRO A C 1
ATOM 1373 O O . PRO A 1 166 ? 10.859 -17.016 -13.57 1 97.19 166 PRO A O 1
ATOM 1376 N N . ALA A 1 167 ? 8.875 -17.344 -14.695 1 94.81 167 ALA A N 1
ATOM 1377 C CA . ALA A 1 167 ? 9.516 -18.156 -15.734 1 94.81 167 ALA A CA 1
ATOM 1378 C C . ALA A 1 167 ? 10.586 -17.359 -16.469 1 94.81 167 ALA A C 1
ATOM 1380 O O . ALA A 1 167 ? 10.352 -16.219 -16.875 1 94.81 167 ALA A O 1
ATOM 1381 N N . GLY A 1 168 ? 11.797 -17.875 -16.5 1 95.44 168 GLY A N 1
ATOM 1382 C CA . GLY A 1 168 ? 12.875 -17.234 -17.234 1 95.44 168 GLY A CA 1
ATOM 1383 C C . GLY A 1 168 ? 13.719 -16.312 -16.375 1 95.44 168 GLY A C 1
ATOM 1384 O O . GLY A 1 168 ? 14.555 -15.57 -16.906 1 95.44 168 GLY A O 1
ATOM 1385 N N . THR A 1 169 ? 13.484 -16.359 -15.133 1 96.56 169 THR A N 1
ATOM 1386 C CA . THR A 1 169 ? 14.227 -15.5 -14.211 1 96.56 169 THR A CA 1
ATOM 1387 C C . THR A 1 169 ? 15.734 -15.719 -14.359 1 96.56 169 THR A C 1
ATOM 1389 O O . THR A 1 169 ? 16.203 -16.859 -14.43 1 96.56 169 THR A O 1
ATOM 1392 N N . VAL A 1 170 ? 16.484 -14.602 -14.477 1 95.62 170 VAL A N 1
ATOM 1393 C CA . VAL A 1 170 ? 17.922 -14.609 -14.32 1 95.62 170 VAL A CA 1
ATOM 1394 C C . VAL A 1 170 ? 18.297 -14.344 -12.867 1 95.62 170 VAL A C 1
ATOM 1396 O O . VAL A 1 170 ? 18.016 -13.273 -12.336 1 95.62 170 VAL A O 1
ATOM 1399 N N . PRO A 1 171 ? 18.922 -15.336 -12.258 1 91.88 171 PRO A N 1
ATOM 1400 C CA . PRO A 1 171 ? 19.219 -15.18 -10.828 1 91.88 171 PRO A CA 1
ATOM 1401 C C . PRO A 1 171 ? 20.062 -13.93 -10.539 1 91.88 171 PRO A C 1
ATOM 1403 O O . PRO A 1 171 ? 20.953 -13.586 -11.312 1 91.88 171 PRO A O 1
ATOM 1406 N N . LEU A 1 172 ? 19.656 -13.281 -9.477 1 87.75 172 LEU A N 1
ATOM 1407 C CA . LEU A 1 172 ? 20.375 -12.109 -8.992 1 87.75 172 LEU A CA 1
ATOM 1408 C C . LEU A 1 172 ? 21.547 -12.516 -8.086 1 87.75 172 LEU A C 1
ATOM 1410 O O . LEU A 1 172 ? 21.328 -13.008 -6.98 1 87.75 172 LEU A O 1
ATOM 1414 N N . ILE A 1 173 ? 22.672 -12.32 -8.57 1 81.06 173 ILE A N 1
ATOM 1415 C CA . ILE A 1 173 ? 23.844 -12.711 -7.809 1 81.06 173 ILE A CA 1
ATOM 1416 C C . ILE A 1 173 ? 24.484 -11.469 -7.195 1 81.06 173 ILE A C 1
ATOM 1418 O O . ILE A 1 173 ? 24.938 -10.57 -7.918 1 81.06 173 ILE A O 1
ATOM 1422 N N . ASP A 1 174 ? 24.391 -11.477 -5.855 1 76.75 174 ASP A N 1
ATOM 1423 C CA . ASP A 1 174 ? 25 -10.367 -5.125 1 76.75 174 ASP A CA 1
ATOM 1424 C C . ASP A 1 174 ? 26.516 -10.5 -5.07 1 76.75 174 ASP A C 1
ATOM 1426 O O . ASP A 1 174 ? 27.031 -11.461 -4.504 1 76.75 174 ASP A O 1
ATOM 1430 N N . PRO A 1 175 ? 27.203 -9.547 -5.551 1 72.25 175 PRO A N 1
ATOM 1431 C CA . PRO A 1 175 ? 28.672 -9.664 -5.523 1 72.25 175 PRO A CA 1
ATOM 1432 C C . PRO A 1 175 ? 29.25 -9.5 -4.121 1 72.25 175 PRO A C 1
ATOM 1434 O O . PRO A 1 175 ? 30.359 -9.977 -3.842 1 72.25 175 PRO A O 1
ATOM 1437 N N . ILE A 1 176 ? 28.5 -8.883 -3.264 1 67.06 176 ILE A N 1
ATOM 1438 C CA . ILE A 1 176 ? 28.984 -8.602 -1.92 1 67.06 176 ILE A CA 1
ATOM 1439 C C . ILE A 1 176 ? 28.453 -9.641 -0.942 1 67.06 176 ILE A C 1
ATOM 1441 O O . ILE A 1 176 ? 29.219 -10.336 -0.278 1 67.06 176 ILE A O 1
ATOM 1445 N N . ALA A 1 177 ? 27.188 -9.805 -0.919 1 58.53 177 ALA A N 1
ATOM 1446 C CA . ALA A 1 177 ? 26.547 -10.672 0.075 1 58.53 177 ALA A CA 1
ATOM 1447 C C . ALA A 1 177 ? 26.453 -12.109 -0.429 1 58.53 177 ALA A C 1
ATOM 1449 O O . ALA A 1 177 ? 26.156 -13.023 0.342 1 58.53 177 ALA A O 1
ATOM 1450 N N . GLY A 1 178 ? 26.641 -12.383 -1.605 1 60.41 178 GLY A N 1
ATOM 1451 C CA . GLY A 1 178 ? 26.422 -13.688 -2.209 1 60.41 178 GLY A CA 1
ATOM 1452 C C . GLY A 1 178 ? 27.547 -14.664 -1.918 1 60.41 178 GLY A C 1
ATOM 1453 O O . GLY A 1 178 ? 27.719 -15.648 -2.643 1 60.41 178 GLY A O 1
ATOM 1454 N N . GLY A 1 179 ? 28.328 -14.328 -1.004 1 58.91 179 GLY A N 1
ATOM 1455 C CA . GLY A 1 179 ? 29.484 -15.188 -0.777 1 58.91 179 GLY A CA 1
ATOM 1456 C C . GLY A 1 179 ? 29.094 -16.578 -0.317 1 58.91 179 GLY A C 1
ATOM 1457 O O . GLY A 1 179 ? 29.859 -17.531 -0.522 1 58.91 179 GLY A O 1
ATOM 1458 N N . ASP A 1 180 ? 27.922 -16.688 0.155 1 67.81 180 ASP A N 1
ATOM 1459 C CA . ASP A 1 180 ? 27.578 -18.016 0.663 1 67.81 180 ASP A CA 1
ATOM 1460 C C . ASP A 1 180 ? 26.922 -18.859 -0.421 1 67.81 180 ASP A C 1
ATOM 1462 O O . ASP A 1 180 ? 26.578 -20.016 -0.18 1 67.81 180 ASP A O 1
ATOM 1466 N N . GLY A 1 181 ? 26.797 -18.266 -1.517 1 68.94 181 GLY A N 1
ATOM 1467 C CA . GLY A 1 181 ? 26.312 -19.047 -2.645 1 68.94 181 GLY A CA 1
ATOM 1468 C C . GLY A 1 181 ? 24.797 -19.172 -2.68 1 68.94 181 GLY A C 1
ATOM 1469 O O . GLY A 1 181 ? 24.25 -19.75 -3.615 1 68.94 181 GLY A O 1
ATOM 1470 N N . ILE A 1 182 ? 24.234 -18.625 -1.652 1 76.38 182 ILE A N 1
ATOM 1471 C CA . ILE A 1 182 ? 22.781 -18.781 -1.602 1 76.38 182 ILE A CA 1
ATOM 1472 C C . ILE A 1 182 ? 22.125 -17.719 -2.467 1 76.38 182 ILE A C 1
ATOM 1474 O O . ILE A 1 182 ? 22.359 -16.516 -2.285 1 76.38 182 ILE A O 1
ATOM 1478 N N . VAL A 1 183 ? 21.391 -18.156 -3.475 1 82.56 183 VAL A N 1
ATOM 1479 C CA . VAL A 1 183 ? 20.641 -17.266 -4.355 1 82.56 183 VAL A CA 1
ATOM 1480 C C . VAL A 1 183 ? 19.156 -17.328 -4.004 1 82.56 183 VAL A C 1
ATOM 1482 O O . VAL A 1 183 ? 18.547 -18.391 -4.035 1 82.56 183 VAL A O 1
ATOM 1485 N N . LEU A 1 184 ? 18.672 -16.234 -3.551 1 89.12 184 LEU A N 1
ATOM 1486 C CA . LEU A 1 184 ? 17.266 -16.141 -3.172 1 89.12 184 LEU A CA 1
ATOM 1487 C C . LEU A 1 184 ? 16.391 -15.883 -4.391 1 89.12 184 LEU A C 1
ATOM 1489 O O . LEU A 1 184 ? 16.562 -14.883 -5.086 1 89.12 184 LEU A O 1
ATOM 1493 N N . MET A 1 185 ? 15.484 -16.797 -4.594 1 93.5 185 MET A N 1
ATOM 1494 C CA . MET A 1 185 ? 14.656 -16.703 -5.793 1 93.5 185 MET A CA 1
ATOM 1495 C C . MET A 1 185 ? 13.188 -16.5 -5.426 1 93.5 185 MET A C 1
ATOM 1497 O O . MET A 1 185 ? 12.375 -16.125 -6.277 1 93.5 185 MET A O 1
ATOM 1501 N N . ARG A 1 186 ? 12.867 -16.625 -4.141 1 96 186 ARG A N 1
ATOM 1502 C CA . ARG A 1 186 ? 11.453 -16.672 -3.764 1 96 186 ARG A CA 1
ATOM 1503 C C . ARG A 1 186 ? 11.086 -15.5 -2.861 1 96 186 ARG A C 1
ATOM 1505 O O . ARG A 1 186 ? 10.008 -15.477 -2.27 1 96 186 ARG A O 1
ATOM 1512 N N . ASP A 1 187 ? 11.992 -14.547 -2.674 1 95.69 187 ASP A N 1
ATOM 1513 C CA . ASP A 1 187 ? 11.688 -13.297 -1.98 1 95.69 187 ASP A CA 1
ATOM 1514 C C . ASP A 1 187 ? 11.055 -12.289 -2.93 1 95.69 187 ASP A C 1
ATOM 1516 O O . ASP A 1 187 ? 11.672 -11.281 -3.275 1 95.69 187 ASP A O 1
ATOM 1520 N N . LEU A 1 188 ? 9.781 -12.469 -3.203 1 97.69 188 LEU A N 1
ATOM 1521 C CA . LEU A 1 188 ? 9.188 -11.805 -4.359 1 97.69 188 LEU A CA 1
ATOM 1522 C C . LEU A 1 188 ? 8.273 -10.664 -3.92 1 97.69 188 LEU A C 1
ATOM 1524 O O . LEU A 1 188 ? 8.641 -9.492 -4.043 1 97.69 188 LEU A O 1
ATOM 1528 N N . PHE A 1 189 ? 7.145 -10.906 -3.277 1 98.31 189 PHE A N 1
ATOM 1529 C CA . PHE A 1 189 ? 6.125 -9.891 -3.047 1 98.31 189 PHE A CA 1
ATOM 1530 C C . PHE A 1 189 ? 6.316 -9.227 -1.69 1 98.31 189 PHE A C 1
ATOM 1532 O O . PHE A 1 189 ? 6.266 -9.891 -0.654 1 98.31 189 PHE A O 1
ATOM 1539 N N . PHE A 1 190 ? 6.5 -8.055 -1.689 1 98.31 190 PHE A N 1
ATOM 1540 C CA . PHE A 1 190 ? 6.773 -7.109 -2.766 1 98.31 190 PHE A CA 1
ATOM 1541 C C . PHE A 1 190 ? 8.273 -6.891 -2.924 1 98.31 190 PHE A C 1
ATOM 1543 O O . PHE A 1 190 ? 9.062 -7.332 -2.086 1 98.31 190 PHE A O 1
ATOM 1550 N N . SER A 1 191 ? 8.68 -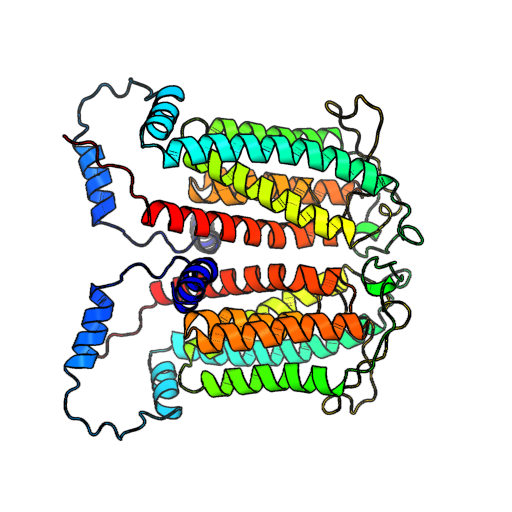6.273 -3.963 1 98.19 191 SER A N 1
ATOM 1551 C CA . SER A 1 191 ? 10.094 -6.145 -4.328 1 98.19 191 SER A CA 1
ATOM 1552 C C . SER A 1 191 ? 10.859 -5.344 -3.279 1 98.19 191 SER A C 1
ATOM 1554 O O . SER A 1 191 ? 10.617 -4.148 -3.1 1 98.19 191 SER A O 1
ATOM 1556 N N . GLY A 1 192 ? 11.836 -5.973 -2.697 1 96.25 192 GLY A N 1
ATOM 1557 C CA . GLY A 1 192 ? 12.672 -5.312 -1.711 1 96.25 192 GLY A CA 1
ATOM 1558 C C . GLY A 1 192 ? 13.586 -4.258 -2.312 1 96.25 192 GLY A C 1
ATOM 1559 O O . GLY A 1 192 ? 13.852 -3.227 -1.687 1 96.25 192 GLY A O 1
ATOM 1560 N N . HIS A 1 193 ? 14.109 -4.52 -3.514 1 95.44 193 HIS A N 1
ATOM 1561 C CA . HIS A 1 193 ? 14.953 -3.551 -4.195 1 95.44 193 HIS A CA 1
ATOM 1562 C C . HIS A 1 193 ? 14.188 -2.27 -4.504 1 95.44 193 HIS A C 1
ATOM 1564 O O . HIS A 1 193 ? 14.664 -1.17 -4.207 1 95.44 193 HIS A O 1
ATOM 1570 N N . THR A 1 194 ? 13.039 -2.498 -5.016 1 97.12 194 THR A N 1
ATOM 1571 C CA . THR A 1 194 ? 12.188 -1.35 -5.305 1 97.12 194 THR A CA 1
ATOM 1572 C C . THR A 1 194 ? 11.82 -0.612 -4.023 1 97.12 194 THR A C 1
ATOM 1574 O O . THR A 1 194 ? 11.867 0.618 -3.969 1 97.12 194 THR A O 1
ATOM 1577 N N . ALA A 1 195 ? 11.477 -1.368 -3.037 1 98.12 195 ALA A N 1
ATOM 1578 C CA . ALA A 1 195 ? 11.094 -0.772 -1.759 1 98.12 195 ALA A CA 1
ATOM 1579 C C . ALA A 1 195 ? 12.242 0.049 -1.176 1 98.12 195 ALA A C 1
ATOM 1581 O O . ALA A 1 195 ? 12.039 1.176 -0.718 1 98.12 195 ALA A O 1
ATOM 1582 N N . THR A 1 196 ? 13.445 -0.473 -1.234 1 96.88 196 THR A N 1
ATOM 1583 C CA . THR A 1 196 ? 14.602 0.192 -0.644 1 96.88 196 THR A CA 1
ATOM 1584 C C . THR A 1 196 ? 14.875 1.521 -1.341 1 96.88 196 THR A C 1
ATOM 1586 O O . THR A 1 196 ? 15.039 2.551 -0.684 1 96.88 196 THR A O 1
ATOM 1589 N N . THR A 1 197 ? 14.883 1.517 -2.615 1 97.19 197 THR A N 1
ATOM 1590 C CA . THR A 1 197 ? 15.164 2.746 -3.348 1 97.19 197 THR A CA 1
ATOM 1591 C C . THR A 1 197 ? 14.016 3.736 -3.203 1 97.19 197 THR A C 1
ATOM 1593 O O . THR A 1 197 ? 14.227 4.949 -3.182 1 97.19 197 THR A O 1
ATOM 1596 N N . PHE A 1 198 ? 12.828 3.236 -3.041 1 97.38 198 PHE A N 1
ATOM 1597 C CA . PHE A 1 198 ? 11.688 4.121 -2.865 1 97.38 198 PHE A CA 1
ATOM 15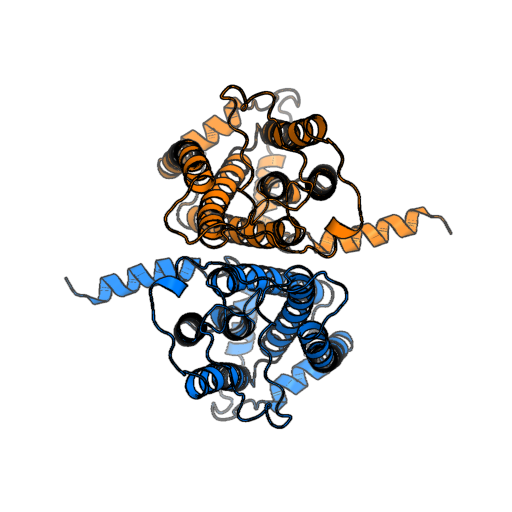98 C C . PHE A 1 198 ? 11.688 4.734 -1.47 1 97.38 198 PHE A C 1
ATOM 1600 O O . PHE A 1 198 ? 11.273 5.883 -1.29 1 97.38 198 PHE A O 1
ATOM 1607 N N . VAL A 1 199 ? 12.125 4.008 -0.478 1 97.38 199 VAL A N 1
ATOM 1608 C CA . VAL A 1 199 ? 12.266 4.566 0.863 1 97.38 199 VAL A CA 1
ATOM 1609 C C . VAL A 1 199 ? 13.172 5.789 0.817 1 97.38 199 VAL A C 1
ATOM 1611 O O . VAL A 1 199 ? 12.844 6.84 1.372 1 97.38 199 VAL A O 1
ATOM 1614 N N . VAL A 1 200 ? 14.289 5.621 0.151 1 95.38 200 VAL A N 1
ATOM 1615 C CA . VAL A 1 200 ? 15.258 6.707 0.037 1 95.38 200 VAL A CA 1
ATOM 1616 C C . VAL A 1 200 ? 14.609 7.91 -0.645 1 95.38 200 VAL A C 1
ATOM 1618 O O . VAL A 1 200 ? 14.711 9.039 -0.155 1 95.38 200 VAL A O 1
ATOM 1621 N N . PHE A 1 201 ? 13.906 7.688 -1.714 1 95.12 201 PHE A N 1
ATOM 1622 C CA . PHE A 1 201 ? 13.211 8.75 -2.436 1 95.12 201 PHE A CA 1
ATOM 1623 C C . PHE A 1 201 ? 12.211 9.461 -1.53 1 95.12 201 PHE A C 1
ATOM 1625 O O . PHE A 1 201 ? 12.211 10.688 -1.438 1 95.12 201 PHE A O 1
ATOM 1632 N N . LEU A 1 202 ? 11.43 8.688 -0.803 1 93.31 202 LEU A N 1
ATOM 1633 C CA . LEU A 1 202 ? 10.344 9.25 -0.015 1 93.31 202 LEU A CA 1
ATOM 1634 C C . LEU A 1 202 ? 10.883 10.094 1.132 1 93.31 202 LEU A C 1
ATOM 1636 O O . LEU A 1 202 ? 10.32 11.141 1.455 1 93.31 202 LEU A O 1
ATOM 1640 N N . VAL A 1 203 ? 11.93 9.688 1.733 1 89.94 203 VAL A N 1
ATOM 1641 C CA . VAL A 1 203 ? 12.43 10.375 2.92 1 89.94 203 VAL A CA 1
ATOM 1642 C C . VAL A 1 203 ? 13.219 11.617 2.506 1 89.94 203 VAL A C 1
ATOM 1644 O O . VAL A 1 203 ? 13.125 12.664 3.152 1 89.94 203 VAL A O 1
ATOM 1647 N N . VAL A 1 204 ? 13.898 11.555 1.367 1 87.94 204 VAL A N 1
ATOM 1648 C CA . VAL A 1 204 ? 14.766 12.648 0.946 1 87.94 204 VAL A CA 1
ATOM 1649 C C . VAL A 1 204 ? 13.953 13.68 0.172 1 87.94 204 VAL A C 1
ATOM 1651 O O . VAL A 1 204 ? 14.391 14.828 0.003 1 87.94 204 VAL A O 1
ATOM 1654 N N . ARG A 1 205 ? 12.781 13.328 -0.222 1 80.38 205 ARG A N 1
ATOM 1655 C CA . ARG A 1 205 ? 12 14.172 -1.123 1 80.38 205 ARG A CA 1
ATOM 1656 C C . ARG A 1 205 ? 11.609 15.477 -0.444 1 80.38 205 ARG A C 1
ATOM 1658 O O . ARG A 1 205 ? 11.258 16.453 -1.115 1 80.38 205 ARG A O 1
ATOM 1665 N N . ARG A 1 206 ? 11.664 15.508 0.771 1 76.69 206 ARG A N 1
ATOM 1666 C CA . ARG A 1 206 ? 11.227 16.688 1.497 1 76.69 206 ARG A CA 1
ATOM 1667 C C . ARG A 1 206 ? 12.359 17.703 1.635 1 76.69 206 ARG A C 1
ATOM 1669 O O . ARG A 1 206 ? 12.148 18.812 2.137 1 76.69 206 ARG A O 1
ATOM 1676 N N . GLN A 1 207 ? 13.594 17.422 1.139 1 75.38 207 GLN A N 1
ATOM 1677 C CA . GLN A 1 207 ? 14.75 18.297 1.326 1 75.38 207 GLN A CA 1
ATOM 1678 C C . GLN A 1 207 ? 14.93 19.234 0.14 1 75.38 207 GLN A C 1
ATOM 1680 O O . GLN A 1 207 ? 14.961 20.453 0.31 1 75.38 207 GLN A O 1
ATOM 1685 N N . ASN A 1 208 ? 15.375 18.75 -0.989 1 78.19 208 ASN A N 1
ATOM 1686 C CA . ASN A 1 208 ? 15.617 19.531 -2.191 1 78.19 208 ASN A CA 1
ATOM 1687 C C . ASN A 1 208 ? 15.055 18.844 -3.436 1 78.19 208 ASN A C 1
ATOM 1689 O O . ASN A 1 208 ? 15.055 17.609 -3.523 1 78.19 208 ASN A O 1
ATOM 1693 N N . VAL A 1 209 ? 14.688 19.641 -4.402 1 80.19 209 VAL A N 1
ATOM 1694 C CA . VAL A 1 209 ? 14.031 19.172 -5.613 1 80.19 209 VAL A CA 1
ATOM 1695 C C . VAL A 1 209 ? 15 18.328 -6.438 1 80.19 209 VAL A C 1
ATOM 1697 O O . VAL A 1 209 ? 14.609 17.344 -7.066 1 80.19 209 VAL A O 1
ATOM 1700 N N . LEU A 1 210 ? 16.188 18.688 -6.422 1 84.38 210 LEU A N 1
ATOM 1701 C CA . LEU A 1 210 ? 17.188 17.969 -7.219 1 84.38 210 LEU A CA 1
ATOM 1702 C C . LEU A 1 210 ? 17.391 16.547 -6.688 1 84.38 210 LEU A C 1
ATOM 1704 O O . LEU A 1 210 ? 17.422 15.594 -7.457 1 84.38 210 LEU A O 1
ATOM 1708 N N . TRP A 1 211 ? 17.453 16.422 -5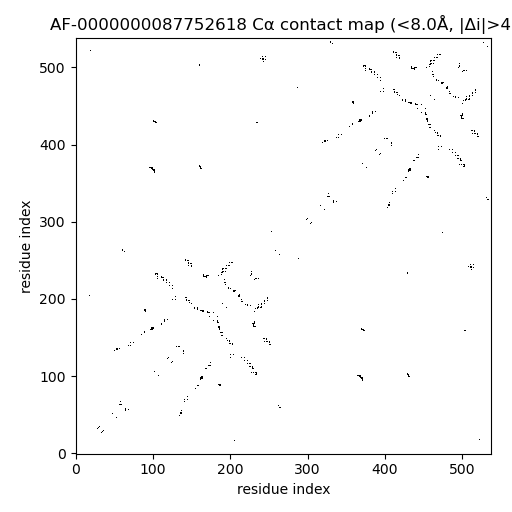.414 1 85.31 211 TRP A N 1
ATOM 1709 C CA . TRP A 1 211 ? 17.641 15.109 -4.797 1 85.31 211 TRP A CA 1
ATOM 1710 C C . TRP A 1 211 ? 16.375 14.266 -4.926 1 85.31 211 TRP A C 1
ATOM 1712 O O . TRP A 1 211 ? 16.453 13.055 -5.152 1 85.31 211 TRP A O 1
ATOM 1722 N N . LYS A 1 212 ? 15.328 14.969 -4.906 1 88.44 212 LYS A N 1
ATOM 1723 C CA . LYS A 1 212 ? 14.055 14.281 -5.082 1 88.44 212 LYS A CA 1
ATOM 1724 C C . LYS A 1 212 ? 13.969 13.617 -6.453 1 88.44 212 LYS A C 1
ATOM 1726 O O . LYS A 1 212 ? 13.703 12.414 -6.551 1 88.44 212 LYS A O 1
ATOM 1731 N N . SER A 1 213 ? 14.227 14.398 -7.496 1 91.19 213 SER A N 1
ATOM 1732 C CA . SER A 1 213 ? 14.148 13.867 -8.852 1 91.19 213 SER A CA 1
ATOM 1733 C C . SER A 1 213 ? 15.195 12.789 -9.086 1 91.19 213 SER A C 1
ATOM 1735 O O . SER A 1 213 ? 14.93 11.789 -9.75 1 91.19 213 SER A O 1
ATOM 1737 N N . PHE A 1 214 ? 16.359 13 -8.562 1 93.5 214 PHE A N 1
ATOM 1738 C CA . PHE A 1 214 ? 17.453 12.062 -8.742 1 93.5 214 PHE A CA 1
ATOM 1739 C C . PHE A 1 214 ? 17.109 10.703 -8.133 1 93.5 214 PHE A C 1
ATOM 1741 O O . PHE A 1 214 ? 17.203 9.68 -8.812 1 93.5 214 PHE A O 1
ATOM 1748 N N . PHE A 1 215 ? 16.672 10.672 -6.918 1 94.44 215 PHE A N 1
ATOM 1749 C CA . PHE A 1 215 ? 16.391 9.414 -6.242 1 94.44 215 PHE A CA 1
ATOM 1750 C C . PHE A 1 215 ? 15.117 8.781 -6.805 1 94.44 215 PHE A C 1
ATOM 1752 O O . PHE A 1 215 ? 14.977 7.555 -6.793 1 94.44 215 PHE A O 1
ATOM 1759 N N . PHE A 1 216 ? 14.203 9.602 -7.309 1 95.62 216 PHE A N 1
ATOM 1760 C CA . PHE A 1 216 ? 13.031 9.062 -7.988 1 95.62 216 PHE A CA 1
ATOM 1761 C C . PHE A 1 216 ? 13.438 8.281 -9.227 1 95.62 216 PHE A C 1
ATOM 1763 O O . PHE A 1 216 ? 12.93 7.18 -9.477 1 95.62 216 PHE A O 1
ATOM 1770 N N . ILE A 1 217 ? 14.336 8.852 -9.977 1 96.25 217 ILE A N 1
ATOM 1771 C CA . ILE A 1 217 ? 14.812 8.203 -11.195 1 96.25 217 ILE A CA 1
ATOM 1772 C C . ILE A 1 217 ? 15.531 6.902 -10.836 1 96.25 217 ILE A C 1
ATOM 1774 O O . ILE A 1 217 ? 15.383 5.891 -11.523 1 96.25 217 ILE A O 1
ATOM 1778 N N . LEU A 1 218 ? 16.297 6.91 -9.766 1 96.44 218 LEU A N 1
ATOM 1779 C CA . LEU A 1 218 ? 16.984 5.695 -9.328 1 96.44 218 LEU A CA 1
ATOM 1780 C C . LEU A 1 218 ? 15.969 4.617 -8.945 1 96.44 218 LEU A C 1
ATOM 1782 O O . LEU A 1 218 ? 16.156 3.445 -9.273 1 96.44 218 LEU A O 1
ATOM 1786 N N . ALA A 1 219 ? 14.922 5.043 -8.258 1 97.06 219 ALA A N 1
ATOM 1787 C CA . ALA A 1 219 ? 13.883 4.098 -7.863 1 97.06 219 ALA A CA 1
ATOM 1788 C C . ALA A 1 219 ? 13.172 3.523 -9.086 1 97.06 219 ALA A C 1
ATOM 1790 O O . ALA A 1 219 ? 12.938 2.316 -9.164 1 97.06 219 ALA A O 1
ATOM 1791 N N . LEU A 1 220 ? 12.891 4.398 -10.039 1 97.94 220 LEU A N 1
ATOM 1792 C CA . LEU A 1 220 ? 12.219 3.971 -11.266 1 97.94 220 LEU A CA 1
ATOM 1793 C C . LEU A 1 220 ? 13.109 3.02 -12.07 1 97.94 220 LEU A C 1
ATOM 1795 O O . LEU A 1 220 ? 12.625 2.018 -12.602 1 97.94 220 LEU A O 1
ATOM 1799 N N . THR A 1 221 ? 14.352 3.354 -12.148 1 98.25 221 THR A N 1
ATOM 1800 C CA . THR A 1 221 ? 15.297 2.506 -12.867 1 98.25 221 THR A CA 1
ATOM 1801 C C . THR A 1 221 ? 15.406 1.135 -12.203 1 98.25 221 THR A C 1
ATOM 1803 O O . THR A 1 221 ? 15.414 0.109 -12.891 1 98.25 221 THR A O 1
ATOM 1806 N N . THR A 1 222 ? 15.461 1.125 -10.914 1 97.88 222 THR A N 1
ATOM 1807 C CA . THR A 1 222 ? 15.508 -0.135 -10.18 1 97.88 222 THR A CA 1
ATOM 1808 C C . THR A 1 222 ? 14.273 -0.982 -10.492 1 97.88 222 THR A C 1
ATOM 1810 O O . THR A 1 222 ? 14.391 -2.174 -10.781 1 97.88 222 THR A O 1
ATOM 1813 N N . ALA A 1 223 ? 13.133 -0.352 -10.453 1 98.12 223 ALA A N 1
ATOM 1814 C CA . ALA A 1 223 ? 11.867 -1.021 -10.727 1 98.12 223 ALA A CA 1
ATOM 1815 C C . ALA A 1 223 ? 11.859 -1.646 -12.117 1 98.12 223 ALA A C 1
ATOM 1817 O O . ALA A 1 223 ? 11.477 -2.807 -12.281 1 98.12 223 ALA A O 1
ATOM 1818 N N . ILE A 1 224 ? 12.32 -0.92 -13.047 1 98.06 224 ILE A N 1
ATOM 1819 C CA . ILE A 1 224 ? 12.336 -1.376 -14.438 1 98.06 224 ILE A CA 1
ATOM 1820 C C . ILE A 1 224 ? 13.32 -2.535 -14.586 1 98.06 224 ILE A C 1
ATOM 1822 O O . ILE A 1 224 ? 13.008 -3.553 -15.203 1 98.06 224 ILE A O 1
ATOM 1826 N N . LEU A 1 225 ? 14.461 -2.455 -13.953 1 98 225 LEU A N 1
ATOM 1827 C CA . LEU A 1 225 ? 15.516 -3.447 -14.148 1 98 225 LEU A CA 1
ATOM 1828 C C . LEU A 1 225 ? 15.156 -4.762 -13.469 1 98 225 LEU A C 1
ATOM 1830 O O . LEU A 1 225 ? 15.477 -5.84 -13.984 1 98 225 LEU A O 1
ATOM 1834 N N . VAL A 1 226 ? 14.516 -4.703 -12.305 1 97.44 226 VAL A N 1
ATOM 1835 C CA . VAL A 1 226 ? 14.156 -5.953 -11.641 1 97.44 226 VAL A CA 1
ATOM 1836 C C . VAL A 1 226 ? 13.102 -6.691 -12.461 1 97.44 226 VAL A C 1
ATOM 1838 O O . VAL A 1 226 ? 13.031 -7.922 -12.43 1 97.44 226 VAL A O 1
ATOM 1841 N N . MET A 1 227 ? 12.258 -5.969 -13.219 1 98 227 MET A N 1
ATOM 1842 C CA . MET A 1 227 ? 11.281 -6.594 -14.109 1 98 227 MET A CA 1
ATOM 1843 C C . MET A 1 227 ? 11.953 -7.137 -15.367 1 98 227 MET A C 1
ATOM 1845 O O . MET A 1 227 ? 11.664 -8.25 -15.805 1 98 227 MET A O 1
ATOM 1849 N N . LEU A 1 228 ? 12.891 -6.371 -15.883 1 97.62 228 LEU A N 1
ATOM 1850 C CA . LEU A 1 228 ? 13.586 -6.793 -17.094 1 97.62 228 LEU A CA 1
ATOM 1851 C C . LEU A 1 228 ? 14.422 -8.039 -16.844 1 97.62 228 LEU A C 1
ATOM 1853 O O . LEU A 1 228 ? 14.641 -8.844 -17.75 1 97.62 228 LEU A O 1
ATOM 1857 N N . GLN A 1 229 ? 14.867 -8.188 -15.641 1 97.38 229 GLN A N 1
ATOM 1858 C CA . GLN A 1 229 ? 15.625 -9.383 -15.273 1 97.38 229 GLN A CA 1
ATOM 1859 C C . GLN A 1 229 ? 14.703 -10.5 -14.812 1 97.38 229 GLN A C 1
ATOM 1861 O O . GLN A 1 229 ? 15.164 -11.594 -14.461 1 97.38 229 GLN A O 1
ATOM 1866 N N . LYS A 1 230 ? 13.43 -10.242 -14.672 1 97.56 230 LYS A N 1
ATOM 1867 C CA . LYS A 1 230 ? 12.367 -11.148 -14.25 1 97.56 230 LYS A CA 1
ATOM 1868 C C . LYS A 1 230 ? 12.656 -11.719 -12.859 1 97.56 230 LYS A C 1
ATOM 1870 O O . LYS A 1 230 ? 12.359 -12.891 -12.594 1 97.56 230 LYS A O 1
ATOM 1875 N N . THR A 1 231 ? 13.32 -10.875 -12.07 1 96.12 231 THR A N 1
ATOM 1876 C CA . THR A 1 231 ? 13.547 -11.305 -10.695 1 96.12 231 THR A CA 1
ATOM 1877 C C . THR A 1 231 ? 12.312 -11.039 -9.836 1 96.12 231 THR A C 1
ATOM 1879 O O . THR A 1 231 ? 12.188 -11.57 -8.734 1 96.12 231 THR A O 1
ATOM 1882 N N . HIS A 1 232 ? 11.438 -10.234 -10.328 1 98 232 HIS A N 1
ATOM 1883 C CA . HIS A 1 232 ? 10.172 -9.938 -9.664 1 98 232 HIS A CA 1
ATOM 1884 C C . HIS A 1 232 ? 9.023 -9.883 -10.672 1 98 232 HIS A C 1
ATOM 1886 O O . HIS A 1 232 ? 9.211 -9.477 -11.812 1 98 232 HIS A O 1
ATOM 1892 N N . TYR A 1 233 ? 7.863 -10.328 -10.195 1 98.44 233 TYR A N 1
ATOM 1893 C CA . TYR A 1 233 ? 6.641 -10.07 -10.953 1 98.44 233 TYR A CA 1
ATOM 1894 C C . TYR A 1 233 ? 6.336 -8.578 -11.008 1 98.44 233 TYR A C 1
ATOM 1896 O O . TYR A 1 233 ? 6.77 -7.816 -10.141 1 98.44 233 TYR A O 1
ATOM 1904 N N . ALA A 1 234 ? 5.582 -8.188 -11.984 1 98.69 234 ALA A N 1
ATOM 1905 C CA . ALA A 1 234 ? 5.188 -6.789 -12.125 1 98.69 234 ALA A CA 1
ATOM 1906 C C . ALA A 1 234 ? 4.426 -6.309 -10.891 1 98.69 234 ALA A C 1
ATOM 1908 O O . ALA A 1 234 ? 4.574 -5.156 -10.477 1 98.69 234 ALA A O 1
ATOM 1909 N N . ILE A 1 235 ? 3.6 -7.121 -10.281 1 98.81 235 ILE A N 1
ATOM 1910 C CA . ILE A 1 235 ? 2.807 -6.723 -9.125 1 98.81 235 ILE A CA 1
ATOM 1911 C C . ILE A 1 235 ? 3.727 -6.438 -7.941 1 98.81 235 ILE A C 1
ATOM 1913 O O . ILE A 1 235 ? 3.439 -5.562 -7.121 1 98.81 235 ILE A O 1
ATOM 1917 N N . ASP A 1 236 ? 4.906 -7.152 -7.844 1 98.75 236 ASP A N 1
ATOM 1918 C CA . ASP A 1 236 ? 5.863 -6.902 -6.77 1 98.75 236 ASP A CA 1
ATOM 1919 C C . ASP A 1 236 ? 6.363 -5.461 -6.801 1 98.75 236 ASP A C 1
ATOM 1921 O O . ASP A 1 236 ? 6.527 -4.832 -5.754 1 98.75 236 ASP A O 1
ATOM 1925 N N . VAL A 1 237 ? 6.59 -5.051 -7.984 1 98.69 237 VAL A N 1
ATOM 1926 C CA . VAL A 1 237 ? 7.129 -3.715 -8.227 1 98.69 237 VAL A CA 1
ATOM 1927 C C . VAL A 1 237 ? 6.027 -2.672 -8.055 1 98.69 237 VAL A C 1
ATOM 1929 O O . VAL A 1 237 ? 6.238 -1.642 -7.41 1 98.69 237 VAL A O 1
ATOM 1932 N N . TYR A 1 238 ? 4.887 -2.971 -8.578 1 98.81 238 TYR A N 1
ATOM 1933 C CA . TYR A 1 238 ? 3.75 -2.059 -8.523 1 98.81 238 TYR A CA 1
ATOM 1934 C C . TYR A 1 238 ? 3.301 -1.833 -7.082 1 98.81 238 TYR A C 1
ATOM 1936 O O . TYR A 1 238 ? 2.945 -0.715 -6.703 1 98.81 238 TYR A O 1
ATOM 1944 N N . ALA A 1 239 ? 3.297 -2.822 -6.238 1 98.81 239 ALA A N 1
ATOM 1945 C CA . ALA A 1 239 ? 2.76 -2.766 -4.879 1 98.81 239 ALA A CA 1
ATOM 1946 C C . ALA A 1 239 ? 3.746 -2.096 -3.928 1 98.81 239 ALA A C 1
ATOM 1948 O O . ALA A 1 239 ? 3.342 -1.479 -2.938 1 98.81 239 ALA A O 1
ATOM 1949 N N . ALA A 1 240 ? 5.008 -2.152 -4.227 1 98.75 240 ALA A N 1
ATOM 1950 C CA . ALA A 1 240 ? 6.059 -1.746 -3.295 1 98.75 240 ALA A CA 1
ATOM 1951 C C . ALA A 1 240 ? 5.867 -0.299 -2.852 1 98.75 240 ALA A C 1
ATOM 1953 O O . ALA A 1 240 ? 5.867 -0.005 -1.654 1 98.75 240 ALA A O 1
ATOM 1954 N N . PRO A 1 241 ? 5.598 0.619 -3.773 1 98.38 241 PRO A N 1
ATOM 1955 C CA . PRO A 1 241 ? 5.449 2.012 -3.346 1 98.38 241 PRO A CA 1
ATOM 1956 C C . PRO A 1 241 ? 4.281 2.215 -2.381 1 98.38 241 PRO A C 1
ATOM 1958 O O . PRO A 1 241 ? 4.352 3.07 -1.496 1 98.38 241 PRO A O 1
ATOM 1961 N N . PHE A 1 242 ? 3.229 1.479 -2.52 1 98.62 242 PHE A N 1
ATOM 1962 C CA . PHE A 1 242 ? 2.074 1.621 -1.638 1 98.62 242 PHE A CA 1
ATOM 1963 C C . PHE A 1 242 ? 2.416 1.174 -0.222 1 98.62 242 PHE A C 1
ATOM 1965 O O . PHE A 1 242 ? 2.078 1.854 0.749 1 98.62 242 PHE A O 1
ATOM 1972 N N . PHE A 1 243 ? 3.1 0.074 -0.109 1 98.81 243 PHE A N 1
ATOM 1973 C CA . PHE A 1 243 ? 3.518 -0.418 1.199 1 98.81 243 PHE A CA 1
ATOM 1974 C C . PHE A 1 243 ? 4.5 0.547 1.854 1 98.81 243 PHE A C 1
ATOM 1976 O O . PHE A 1 243 ? 4.352 0.888 3.029 1 98.81 243 PHE A O 1
ATOM 1983 N N . VAL A 1 244 ? 5.457 1 1.032 1 98.69 244 VAL A N 1
ATOM 1984 C CA . VAL A 1 244 ? 6.504 1.866 1.566 1 98.69 244 VAL A CA 1
ATOM 1985 C C . VAL A 1 244 ? 5.898 3.201 1.998 1 98.69 244 VAL A C 1
ATOM 1987 O O . VAL A 1 244 ? 6.223 3.719 3.068 1 98.69 244 VAL A O 1
ATOM 1990 N N . TYR A 1 245 ? 5.047 3.73 1.217 1 98 245 TYR A N 1
ATOM 1991 C CA . TYR A 1 245 ? 4.414 5.004 1.54 1 98 245 TYR A CA 1
ATOM 1992 C C . TYR A 1 245 ? 3.648 4.914 2.855 1 98 245 TYR A C 1
ATOM 1994 O O . TYR A 1 245 ? 3.75 5.809 3.701 1 98 245 TYR A O 1
ATOM 2002 N N . THR A 1 246 ? 2.898 3.891 2.986 1 98.12 246 THR A N 1
ATOM 2003 C CA . THR A 1 246 ? 2.121 3.705 4.207 1 98.12 246 THR A CA 1
ATOM 2004 C C . THR A 1 246 ? 3.041 3.586 5.418 1 98.12 246 THR A C 1
ATOM 2006 O O . THR A 1 246 ? 2.822 4.25 6.438 1 98.12 246 THR A O 1
ATOM 2009 N N . CYS A 1 247 ? 4.098 2.844 5.258 1 98.44 247 CYS A N 1
ATOM 2010 C CA . CYS A 1 247 ? 5.043 2.664 6.355 1 98.44 247 CYS A CA 1
ATOM 2011 C C . CYS A 1 247 ? 5.707 3.986 6.723 1 98.44 247 CYS A C 1
ATOM 2013 O O . CYS A 1 247 ? 5.809 4.328 7.902 1 98.44 247 CYS A O 1
ATOM 2015 N N . ASN A 1 248 ? 6.137 4.688 5.754 1 97.62 248 ASN A N 1
ATOM 2016 C CA . ASN A 1 248 ? 6.797 5.965 6.004 1 97.62 248 ASN A CA 1
ATOM 2017 C C . ASN A 1 248 ? 5.848 6.969 6.648 1 97.62 248 ASN A C 1
ATOM 2019 O O . ASN A 1 248 ? 6.246 7.727 7.535 1 97.62 248 ASN A O 1
ATOM 2023 N N . SER A 1 249 ? 4.59 6.961 6.184 1 95.75 249 SER A N 1
ATOM 2024 C CA . SER A 1 249 ? 3.605 7.879 6.75 1 95.75 249 SER A CA 1
ATOM 2025 C C . SER A 1 249 ? 3.361 7.59 8.227 1 95.75 249 SER A C 1
ATOM 2027 O O . SER A 1 249 ? 3.275 8.516 9.039 1 95.75 249 SER A O 1
ATOM 2029 N N . ILE A 1 250 ? 3.289 6.348 8.547 1 95.75 250 ILE A N 1
ATOM 2030 C CA . ILE A 1 250 ? 3.066 5.949 9.938 1 95.75 250 ILE A CA 1
ATOM 2031 C C . ILE A 1 250 ? 4.273 6.344 10.789 1 95.75 250 ILE A C 1
ATOM 2033 O O . ILE A 1 250 ? 4.117 6.914 11.867 1 95.75 250 ILE A O 1
ATOM 2037 N N . VAL A 1 251 ? 5.469 6.066 10.273 1 97.31 251 VAL A N 1
ATOM 2038 C CA . VAL A 1 251 ? 6.688 6.406 10.992 1 97.31 251 VAL A CA 1
ATOM 2039 C C . VAL A 1 251 ? 6.77 7.922 11.18 1 97.31 251 VAL A C 1
ATOM 2041 O O . VAL A 1 251 ? 7.07 8.398 12.281 1 97.31 251 VAL A O 1
ATOM 2044 N N . TYR A 1 252 ? 6.48 8.633 10.18 1 94.06 252 TYR A N 1
ATOM 2045 C CA . TYR A 1 252 ? 6.527 10.094 10.227 1 94.06 252 TYR A CA 1
ATOM 2046 C C . TYR A 1 252 ? 5.543 10.633 11.258 1 94.06 252 TYR A C 1
ATOM 2048 O O . TYR A 1 252 ? 5.895 11.5 12.062 1 94.06 252 TYR A O 1
ATOM 2056 N N . ASP A 1 253 ? 4.355 10.133 11.234 1 91.5 253 ASP A N 1
ATOM 2057 C CA . ASP A 1 253 ? 3.33 10.578 12.172 1 91.5 253 ASP A CA 1
ATOM 2058 C C . ASP A 1 253 ? 3.721 10.25 13.609 1 91.5 253 ASP A C 1
ATOM 2060 O O . ASP A 1 253 ? 3.523 11.07 14.516 1 91.5 253 ASP A O 1
ATOM 2064 N N . LEU A 1 254 ? 4.223 9.086 13.812 1 93.75 254 LEU A N 1
ATOM 2065 C CA . LEU A 1 254 ? 4.641 8.672 15.148 1 93.75 254 LEU A CA 1
ATOM 2066 C C . LEU A 1 254 ? 5.785 9.547 15.648 1 93.75 254 LEU A C 1
ATOM 2068 O O . LEU A 1 254 ? 5.801 9.945 16.812 1 93.75 254 LEU A O 1
ATOM 2072 N N . ARG A 1 255 ? 6.676 9.867 14.82 1 92.88 255 ARG A N 1
ATOM 2073 C CA . ARG A 1 255 ? 7.801 10.711 15.211 1 92.88 255 ARG A CA 1
ATOM 2074 C C . ARG A 1 255 ? 7.344 12.133 15.508 1 92.88 255 ARG A C 1
ATOM 2076 O O . ARG A 1 255 ? 7.828 12.758 16.453 1 92.88 255 ARG A O 1
ATOM 2083 N N . THR A 1 256 ? 6.453 12.586 14.742 1 90.25 256 THR A N 1
ATOM 2084 C CA . THR A 1 256 ? 5.91 13.922 14.977 1 90.25 256 THR A CA 1
ATOM 2085 C C . THR A 1 256 ? 5.168 13.977 16.312 1 90.25 256 THR A C 1
ATOM 2087 O O . THR A 1 256 ? 5.324 14.93 17.078 1 90.25 256 THR A O 1
ATOM 2090 N N . ALA A 1 257 ? 4.434 12.977 16.562 1 87.94 257 ALA A N 1
ATOM 2091 C CA . ALA A 1 257 ? 3.695 12.898 17.812 1 87.94 257 ALA A CA 1
ATOM 2092 C C . ALA A 1 257 ? 4.648 12.82 19.016 1 87.94 257 ALA A C 1
ATOM 2094 O O . ALA A 1 257 ? 4.422 13.461 20.031 1 87.94 257 ALA A O 1
ATOM 2095 N N . CYS A 1 258 ? 5.707 12.062 18.859 1 87 258 CYS A N 1
ATOM 2096 C CA . CYS A 1 258 ? 6.688 11.898 19.922 1 87 258 CYS A CA 1
ATOM 2097 C C . CYS A 1 258 ? 7.438 13.203 20.188 1 87 258 CYS A C 1
ATOM 2099 O O . CYS A 1 258 ? 7.703 13.562 21.328 1 87 258 CYS A O 1
ATOM 2101 N N . ASN A 1 259 ? 7.746 13.914 19.172 1 83.25 259 ASN A N 1
ATOM 2102 C CA . ASN A 1 259 ? 8.438 15.195 19.312 1 83.25 259 ASN A CA 1
ATOM 2103 C C . ASN A 1 259 ? 7.539 16.25 19.953 1 83.25 259 ASN A C 1
ATOM 2105 O O . ASN A 1 259 ? 8.016 17.109 20.688 1 83.25 259 ASN A O 1
ATOM 2109 N N . ALA A 1 260 ? 6.32 16.156 19.656 1 80.69 260 ALA A N 1
ATOM 2110 C CA . ALA A 1 260 ? 5.375 17.078 20.281 1 80.69 260 ALA A CA 1
ATOM 2111 C C . ALA A 1 260 ? 5.195 16.781 21.766 1 80.69 260 ALA A C 1
ATOM 2113 O O . ALA A 1 260 ? 5.031 17.688 22.578 1 80.69 260 ALA A O 1
ATOM 2114 N N . ALA A 1 261 ? 5.254 15.602 22.109 1 80.12 261 ALA A N 1
ATOM 2115 C CA . ALA A 1 261 ? 5.066 15.172 23.484 1 80.12 261 ALA A CA 1
ATOM 2116 C C . ALA A 1 261 ? 6.324 15.422 24.312 1 80.12 261 ALA A C 1
ATOM 2118 O O . ALA A 1 261 ? 6.25 15.633 25.531 1 80.12 261 ALA A O 1
ATOM 2119 N N . CYS A 1 262 ? 7.445 15.32 23.688 1 72.88 262 CYS A N 1
ATOM 2120 C CA . CYS A 1 262 ? 8.719 15.539 24.359 1 72.88 262 CYS A CA 1
ATOM 2121 C C . CYS A 1 262 ? 9.555 16.578 23.625 1 72.88 262 CYS A C 1
ATOM 2123 O O . CYS A 1 262 ? 10.555 16.25 23 1 72.88 262 CYS A O 1
ATOM 2125 N N . PRO A 1 263 ? 9.117 17.844 23.875 1 68.69 263 PRO A N 1
ATOM 2126 C CA . PRO A 1 263 ? 9.844 18.891 23.141 1 68.69 263 PRO A CA 1
ATOM 2127 C C . PRO A 1 263 ? 11.289 19.031 23.594 1 68.69 263 PRO A C 1
ATOM 2129 O O . PRO A 1 263 ? 11.594 18.812 24.766 1 68.69 263 PRO A O 1
ATOM 2132 N N . PRO A 1 264 ? 12.172 19.172 22.516 1 64.44 264 PRO A N 1
ATOM 2133 C CA . PRO A 1 264 ? 13.586 19.328 22.891 1 64.44 264 PRO A CA 1
ATOM 2134 C C . PRO A 1 264 ? 13.805 20.422 23.938 1 64.44 264 PRO A C 1
ATOM 2136 O O . PRO A 1 264 ? 13.102 21.438 23.922 1 64.44 264 PRO A O 1
ATOM 2139 N N . LYS A 1 265 ? 14.469 20.109 25.047 1 59.06 265 LYS A N 1
ATOM 2140 C CA . LYS A 1 265 ? 14.797 21.078 26.094 1 59.06 265 LYS A CA 1
ATOM 2141 C C . LYS A 1 265 ? 15.43 22.328 25.516 1 59.06 265 LYS A C 1
ATOM 2143 O O . LYS A 1 265 ? 16.312 22.25 24.672 1 59.06 265 LYS A O 1
ATOM 2148 N N . SER A 1 266 ? 14.672 23.438 25.5 1 53.53 266 SER A N 1
ATOM 2149 C CA . SER A 1 266 ? 15.219 24.734 25.125 1 53.53 266 SER A CA 1
ATOM 2150 C C . SER A 1 266 ? 16.609 24.953 25.703 1 53.53 266 SER A C 1
ATOM 2152 O O . SER A 1 266 ? 16.859 24.594 26.859 1 53.53 266 SER A O 1
ATOM 2154 N N . LYS A 1 267 ? 17.656 24.953 24.875 1 48.34 267 LYS A N 1
ATOM 2155 C CA . LYS A 1 267 ? 18.891 25.484 25.453 1 48.34 267 LYS A CA 1
ATOM 2156 C C . LYS A 1 267 ? 18.609 26.688 26.344 1 48.34 267 LYS A C 1
ATOM 2158 O O . LYS A 1 267 ? 17.969 27.641 25.906 1 48.34 267 LYS A O 1
ATOM 2163 N N . LEU A 1 268 ? 18.469 26.562 27.688 1 36.41 268 LEU A N 1
ATOM 2164 C CA . LEU A 1 268 ? 18.719 27.766 28.484 1 36.41 268 LEU A CA 1
ATOM 2165 C C . LEU A 1 268 ? 19.859 28.578 27.891 1 36.41 268 LEU A C 1
ATOM 2167 O O . LEU A 1 268 ? 20.938 28.047 27.641 1 36.41 268 LEU A O 1
ATOM 2171 N N . LEU A 1 269 ? 19.578 29.766 27.266 1 32.06 269 LEU A N 1
ATOM 2172 C CA . LEU A 1 269 ? 20.562 30.828 27.312 1 32.06 269 LEU A CA 1
ATOM 2173 C C . LEU A 1 269 ? 21.172 30.938 28.703 1 32.06 269 LEU A C 1
ATOM 2175 O O . LEU A 1 269 ? 20.453 30.906 29.703 1 32.06 269 LEU A O 1
ATOM 2179 N N . MET B 1 1 ? -7.449 -0.287 43.344 1 23.16 1 MET B N 1
ATOM 2180 C CA . MET B 1 1 ? -6.969 0.471 42.188 1 23.16 1 MET B CA 1
ATOM 2181 C C . MET B 1 1 ? -7.766 0.115 40.938 1 23.16 1 MET B C 1
ATOM 2183 O O . MET B 1 1 ? -7.836 -1.054 40.562 1 23.16 1 MET B O 1
ATOM 2187 N N . SER B 1 2 ? -8.82 0.947 40.531 1 25.61 2 SER B N 1
ATOM 2188 C CA . SER B 1 2 ? -9.992 0.619 39.719 1 25.61 2 SER B CA 1
ATOM 2189 C C . SER B 1 2 ? -9.617 0.398 38.281 1 25.61 2 SER B C 1
ATOM 2191 O O . SER B 1 2 ? -8.633 0.963 37.781 1 25.61 2 SER B O 1
ATOM 2193 N N . PRO B 1 3 ? -10.18 -0.686 37.625 1 31.86 3 PRO B N 1
ATOM 2194 C CA . PRO B 1 3 ? -9.992 -1.122 36.25 1 31.86 3 PRO B CA 1
ATOM 2195 C C . PRO B 1 3 ? -10.211 0.003 35.25 1 31.86 3 PRO B C 1
ATOM 2197 O O . PRO B 1 3 ? -10.078 -0.21 34.031 1 31.86 3 PRO B O 1
ATOM 2200 N N . LEU B 1 4 ? -10.836 1.143 35.594 1 30.66 4 LEU B N 1
ATOM 2201 C CA . LEU B 1 4 ? -11.109 2.268 34.719 1 30.66 4 LEU B CA 1
ATOM 2202 C C . LEU B 1 4 ? -9.812 2.922 34.25 1 30.66 4 LEU B C 1
ATOM 2204 O O . LEU B 1 4 ? -9.797 3.641 33.25 1 30.66 4 LEU B O 1
ATOM 2208 N N . ASN B 1 5 ? -8.664 2.811 34.969 1 29.69 5 ASN B N 1
ATOM 2209 C CA . ASN B 1 5 ? -7.422 3.477 34.594 1 29.69 5 ASN B CA 1
ATOM 2210 C C . ASN B 1 5 ? -6.781 2.822 33.375 1 29.69 5 ASN B C 1
ATOM 2212 O O . ASN B 1 5 ? -5.805 3.338 32.812 1 29.69 5 ASN B O 1
ATOM 2216 N N . TYR B 1 6 ? -7.066 1.524 33.156 1 29.27 6 TYR B N 1
ATOM 2217 C CA . TYR B 1 6 ? -6.414 0.877 32.031 1 29.27 6 TYR B CA 1
ATOM 2218 C C . TYR B 1 6 ? -7.035 1.321 30.719 1 29.27 6 TYR B C 1
ATOM 2220 O O . TYR B 1 6 ? -6.379 1.301 29.672 1 29.27 6 TYR B O 1
ATOM 2228 N N . LEU B 1 7 ? -8.359 1.608 30.688 1 26.92 7 LEU B N 1
ATOM 2229 C CA . LEU B 1 7 ? -8.992 2.033 29.438 1 26.92 7 LEU B CA 1
ATOM 2230 C C . LEU B 1 7 ? -8.492 3.41 29.016 1 26.92 7 LEU B C 1
ATOM 2232 O O . LEU B 1 7 ? -8.328 3.678 27.828 1 26.92 7 LEU B O 1
ATOM 2236 N N . GLU B 1 8 ? -8.18 4.324 29.938 1 30.03 8 GLU B N 1
ATOM 2237 C CA . GLU B 1 8 ? -7.648 5.629 29.562 1 30.03 8 GLU B CA 1
ATOM 2238 C C . GLU B 1 8 ? -6.281 5.496 28.891 1 30.03 8 GLU B C 1
ATOM 2240 O O . GLU B 1 8 ? -5.973 6.219 27.953 1 30.03 8 GLU B O 1
ATOM 2245 N N . LYS B 1 9 ? -5.457 4.559 29.375 1 31.02 9 LYS B N 1
ATOM 2246 C CA . LYS B 1 9 ? -4.141 4.395 28.75 1 31.02 9 LYS B CA 1
ATOM 2247 C C . LYS B 1 9 ? -4.254 3.771 27.375 1 31.02 9 LYS B C 1
ATOM 2249 O O . LYS B 1 9 ? -3.385 3.973 26.516 1 31.02 9 LYS B O 1
ATOM 2254 N N . LEU B 1 10 ? -5.219 2.871 27.156 1 28.56 10 LEU B N 1
ATOM 2255 C CA . LEU B 1 10 ? -5.398 2.336 25.812 1 28.56 10 LEU B CA 1
ATOM 2256 C C . LEU B 1 10 ? -5.91 3.416 24.859 1 28.56 10 LEU B C 1
ATOM 2258 O O . LEU B 1 10 ? -5.699 3.33 23.656 1 28.56 10 LEU B O 1
ATOM 2262 N N . MET B 1 11 ? -6.684 4.414 25.266 1 31.17 11 MET B N 1
ATOM 2263 C CA . MET B 1 11 ? -7.117 5.508 24.406 1 31.17 11 MET B CA 1
ATOM 2264 C C . MET B 1 11 ? -5.922 6.34 23.953 1 31.17 11 MET B C 1
ATOM 2266 O O . MET B 1 11 ? -5.992 7.016 22.922 1 31.17 11 MET B O 1
ATOM 2270 N N . VAL B 1 12 ? -4.848 6.492 24.781 1 32.41 12 VAL B N 1
ATOM 2271 C CA . VAL B 1 12 ? -3.654 7.176 24.281 1 32.41 12 VAL B CA 1
ATOM 2272 C C . VAL B 1 12 ? -3.041 6.387 23.125 1 32.41 12 VAL B C 1
ATOM 2274 O O . VAL B 1 12 ? -2.543 6.969 22.172 1 32.41 12 VAL B O 1
ATOM 2277 N N . SER B 1 13 ? -3.117 5.031 23.141 1 33.53 13 SER B N 1
ATOM 2278 C CA . SER B 1 13 ? -2.553 4.254 22.047 1 33.53 13 SER B CA 1
ATOM 2279 C C . SER B 1 13 ? -3.371 4.418 20.766 1 33.53 13 SER B C 1
ATOM 2281 O O . SER B 1 13 ? -2.832 4.336 19.656 1 33.53 13 SER B O 1
ATOM 2283 N N . THR B 1 14 ? -4.676 4.57 20.828 1 33.84 14 THR B N 1
ATOM 2284 C CA . THR B 1 14 ? -5.484 4.77 19.641 1 33.84 14 THR B CA 1
ATOM 2285 C C . THR B 1 14 ? -5.262 6.164 19.062 1 33.84 14 THR B C 1
ATOM 2287 O O . THR B 1 14 ? -5.75 6.48 17.969 1 33.84 14 THR B O 1
ATOM 2290 N N . ASP B 1 15 ? -4.871 7.145 19.875 1 32.31 15 ASP B N 1
ATOM 2291 C CA . ASP B 1 15 ? -4.504 8.438 19.312 1 32.31 15 ASP B CA 1
ATOM 2292 C C . ASP B 1 15 ? -3.348 8.305 18.328 1 32.31 15 ASP B C 1
ATOM 2294 O O . ASP B 1 15 ? -2.914 9.289 17.734 1 32.31 15 ASP B O 1
ATOM 2298 N N . LEU B 1 16 ? -2.672 7.258 18.453 1 30.92 16 LEU B N 1
ATOM 2299 C CA . LEU B 1 16 ? -1.573 7.043 17.516 1 30.92 16 LEU B CA 1
ATOM 2300 C C . LEU B 1 16 ? -2.08 7.031 16.078 1 30.92 16 LEU B C 1
ATOM 2302 O O . LEU B 1 16 ? -1.288 7.094 15.125 1 30.92 16 LEU B O 1
ATOM 2306 N N . LEU B 1 17 ? -3.32 6.562 15.914 1 30.27 17 LEU B N 1
ATOM 2307 C CA . LEU B 1 17 ? -3.877 6.609 14.57 1 30.27 17 LEU B CA 1
ATOM 2308 C C . LEU B 1 17 ? -4.469 7.984 14.273 1 30.27 17 LEU B C 1
ATOM 2310 O O . LEU B 1 17 ? -5.242 8.141 13.32 1 30.27 17 LEU B O 1
ATOM 2314 N N . ARG B 1 18 ? -4.469 8.938 15.195 1 32.47 18 ARG B N 1
ATOM 2315 C CA . ARG B 1 18 ? -4.961 10.266 14.867 1 32.47 18 ARG B CA 1
ATOM 2316 C C . ARG B 1 18 ? -3.998 10.992 13.93 1 32.47 18 ARG B C 1
ATOM 2318 O O . ARG B 1 18 ? -2.783 10.961 14.133 1 32.47 18 ARG B O 1
ATOM 2325 N N . PRO B 1 19 ? -4.398 11.297 12.773 1 29.06 19 PRO B N 1
ATOM 2326 C CA . PRO B 1 19 ? -3.465 12.141 12.023 1 29.06 19 PRO B CA 1
ATOM 2327 C C . PRO B 1 19 ? -2.947 13.32 12.836 1 29.06 19 PRO B C 1
ATOM 2329 O O . PRO B 1 19 ? -3.668 13.852 13.688 1 29.06 19 PRO B O 1
ATOM 2332 N N . PRO B 1 20 ? -1.699 13.422 13.211 1 29.97 20 PRO B N 1
ATOM 2333 C CA . PRO B 1 20 ? -1.091 14.438 14.078 1 29.97 20 PRO B CA 1
ATOM 2334 C C . PRO B 1 20 ? -1.598 15.844 13.789 1 29.97 20 PRO B C 1
ATOM 2336 O O . PRO B 1 20 ? -1.084 16.812 14.352 1 29.97 20 PRO B O 1
ATOM 2339 N N . ARG B 1 21 ? -2.438 16.078 12.82 1 31.75 21 ARG B N 1
ATOM 2340 C CA . ARG B 1 21 ? -2.568 17.5 12.469 1 31.75 21 ARG B CA 1
ATOM 2341 C C . ARG B 1 21 ? -3.381 18.25 13.523 1 31.75 21 ARG B C 1
ATOM 2343 O O . ARG B 1 21 ? -3.775 19.391 13.305 1 31.75 21 ARG B O 1
ATOM 2350 N N . SER B 1 22 ? -3.93 17.641 14.609 1 29.7 22 SER B N 1
ATOM 2351 C CA . SER B 1 22 ? -4.746 18.594 15.359 1 29.7 22 SER B CA 1
ATOM 2352 C C . SER B 1 22 ? -3.879 19.578 16.125 1 29.7 22 SER B C 1
ATOM 2354 O O . SER B 1 22 ? -3.469 19.312 17.25 1 29.7 22 SER B O 1
ATOM 2356 N N . PHE B 1 23 ? -2.787 20.094 15.625 1 26.89 23 PHE B N 1
ATOM 2357 C CA . PHE B 1 23 ? -2.213 21.234 16.344 1 26.89 23 PHE B CA 1
ATOM 2358 C C . PHE B 1 23 ? -3.283 22.266 16.641 1 26.89 23 PHE B C 1
ATOM 2360 O O . PHE B 1 23 ? -4.281 22.375 15.938 1 26.89 23 PHE B O 1
ATOM 2367 N N . SER B 1 24 ? -3.223 22.906 17.891 1 27.97 24 SER B N 1
ATOM 2368 C CA . SER B 1 24 ? -4.109 23.953 18.406 1 27.97 24 SER B CA 1
ATOM 2369 C C . SER B 1 24 ? -4.27 25.078 17.391 1 27.97 24 SER B C 1
ATOM 2371 O O . SER B 1 24 ? -3.35 25.875 17.172 1 27.97 24 SER B O 1
ATOM 2373 N N . GLU B 1 25 ? -4.488 24.906 16.219 1 29.12 25 GLU B N 1
ATOM 2374 C CA . GLU B 1 25 ? -4.977 26.062 15.469 1 29.12 25 GLU B CA 1
ATOM 2375 C C . GLU B 1 25 ? -6.031 26.828 16.266 1 29.12 25 GLU B C 1
ATOM 2377 O O . GLU B 1 25 ? -7.176 26.391 16.375 1 29.12 25 GLU B O 1
ATOM 2382 N N . GLU B 1 26 ? -5.551 27.562 17.375 1 29.47 26 GLU B N 1
ATOM 2383 C CA . GLU B 1 26 ? -6.32 28.547 18.141 1 29.47 26 GLU B CA 1
ATOM 2384 C C . GLU B 1 26 ? -7.051 29.5 17.203 1 29.47 26 GLU B C 1
ATOM 2386 O O . GLU B 1 26 ? -8.211 29.844 17.438 1 29.47 26 GLU B O 1
ATOM 2391 N N . PRO B 1 27 ? -6.102 30.297 16.375 1 31.53 27 PRO B N 1
ATOM 2392 C CA . PRO B 1 27 ? -6.773 31.516 15.945 1 31.53 27 PRO B CA 1
ATOM 2393 C C . PRO B 1 27 ? -7.969 31.25 15.039 1 31.53 27 PRO B C 1
ATOM 2395 O O . PRO B 1 27 ? -8.984 31.953 15.117 1 31.53 27 PRO B O 1
ATOM 2398 N N . LEU B 1 28 ? -7.625 30.438 13.969 1 30.86 28 LEU B N 1
ATOM 2399 C CA . LEU B 1 28 ? -8.711 30.359 12.992 1 30.86 28 LEU B CA 1
ATOM 2400 C C . LEU B 1 28 ? -9.859 29.516 13.539 1 30.86 28 LEU B C 1
ATOM 2402 O O . LEU B 1 28 ? -11.023 29.766 13.211 1 30.86 28 LEU B O 1
ATOM 2406 N N . VAL B 1 29 ? -9.531 28.625 14.453 1 32.56 29 VAL B N 1
ATOM 2407 C CA . VAL B 1 29 ? -10.594 27.875 15.109 1 32.56 29 VAL B CA 1
ATOM 2408 C C . VAL B 1 29 ? -11.367 28.781 16.062 1 32.56 29 VAL B C 1
ATOM 2410 O O . VAL B 1 29 ? -12.578 28.609 16.234 1 32.56 29 VAL B O 1
ATOM 2413 N N . GLU B 1 30 ? -10.672 29.734 16.688 1 34.44 30 GLU B N 1
ATOM 2414 C CA . GLU B 1 30 ? -11.398 30.719 17.484 1 34.44 30 GLU B CA 1
ATOM 2415 C C . GLU B 1 30 ? -12.297 31.578 16.594 1 34.44 30 GLU B C 1
ATOM 2417 O O . GLU B 1 30 ? -13.406 31.953 17 1 34.44 30 GLU B O 1
ATOM 2422 N N . LYS B 1 31 ? -11.719 31.938 15.43 1 35.03 31 LYS B N 1
ATOM 2423 C CA . LYS B 1 31 ? -12.602 32.719 14.562 1 35.03 31 LYS B CA 1
ATOM 2424 C C . LYS B 1 31 ? -13.773 31.859 14.078 1 35.03 31 LYS B C 1
ATOM 2426 O O . LYS B 1 31 ? -14.898 32.344 13.992 1 35.03 31 LYS B O 1
ATOM 2431 N N . ILE B 1 32 ? -13.445 30.578 13.867 1 32.78 32 ILE B N 1
ATOM 2432 C CA . ILE B 1 32 ? -14.586 29.734 13.523 1 32.78 32 ILE B CA 1
ATOM 2433 C C . ILE B 1 32 ? -15.438 29.484 14.758 1 32.78 32 ILE B C 1
ATOM 2435 O O . ILE B 1 32 ? -16.672 29.484 14.68 1 32.78 32 ILE B O 1
ATOM 2439 N N . HIS B 1 33 ? -14.727 29.422 15.891 1 32.78 33 HIS B N 1
ATOM 2440 C CA . HIS B 1 33 ? -15.531 29.328 17.109 1 32.78 33 HIS B CA 1
ATOM 2441 C C . HIS B 1 33 ? -16.203 30.672 17.422 1 32.78 33 HIS B C 1
ATOM 2443 O O . HIS B 1 33 ? -17.297 30.703 17.969 1 32.78 33 HIS B O 1
ATOM 2449 N N . THR B 1 34 ? -15.414 31.781 17.266 1 34.22 34 THR B N 1
ATOM 2450 C CA . THR B 1 34 ? -16.047 33.062 17.547 1 34.22 34 THR B CA 1
ATOM 2451 C C . THR B 1 34 ? -17.172 33.344 16.547 1 34.22 34 THR B C 1
ATOM 2453 O O . THR B 1 34 ? -18.203 33.875 16.906 1 34.22 34 THR B O 1
ATOM 2456 N N . VAL B 1 35 ? -16.891 33 15.227 1 33.59 35 VAL B N 1
ATOM 2457 C CA . VAL B 1 35 ? -18.047 33.125 14.352 1 33.59 35 VAL B CA 1
ATOM 2458 C C . VAL B 1 35 ? -19.125 32.125 14.797 1 33.59 35 VAL B C 1
ATOM 2460 O O . VAL B 1 35 ? -20.312 32.438 14.766 1 33.59 35 VAL B O 1
ATOM 2463 N N . CYS B 1 36 ? -18.641 30.953 15.344 1 33.72 36 CYS B N 1
ATOM 2464 C CA . CYS B 1 36 ? -19.656 30.062 15.883 1 33.72 36 CYS B CA 1
ATOM 2465 C C . CYS B 1 36 ? -20.203 30.594 17.203 1 33.72 36 CYS B C 1
ATOM 2467 O O . CYS B 1 36 ? -21.359 30.344 17.547 1 33.72 36 CYS B O 1
ATOM 2469 N N . ALA B 1 37 ? -19.375 31.172 18 1 33.34 37 ALA B N 1
ATOM 2470 C CA . ALA B 1 37 ? -19.875 31.656 19.281 1 33.34 37 ALA B CA 1
ATOM 2471 C C . ALA B 1 37 ? -20.812 32.844 19.094 1 33.34 37 ALA B C 1
ATOM 2473 O O . ALA B 1 37 ? -21.781 33 19.844 1 33.34 37 ALA B O 1
ATOM 2474 N N . GLU B 1 38 ? -20.406 33.844 18.297 1 34.12 38 GLU B N 1
ATOM 2475 C CA . GLU B 1 38 ? -21.359 34.938 18.141 1 34.12 38 GLU B CA 1
ATOM 2476 C C . GLU B 1 38 ? -22.641 34.469 17.453 1 34.12 38 GLU B C 1
ATOM 2478 O O . GLU B 1 38 ? -23.562 35.25 17.266 1 34.12 38 GLU B O 1
ATOM 2483 N N . GLN B 1 39 ? -22.641 33.25 16.781 1 33.34 39 GLN B N 1
ATOM 2484 C CA . GLN B 1 39 ? -23.984 32.781 16.484 1 33.34 39 GLN B CA 1
ATOM 2485 C C . GLN B 1 39 ? -24.734 32.438 17.766 1 33.34 39 GLN B C 1
ATOM 2487 O O . GLN B 1 39 ? -24.516 31.359 18.359 1 33.34 39 GLN B O 1
ATOM 2492 N N . LYS B 1 40 ? -24.797 33.156 18.812 1 33.88 40 LYS B N 1
ATOM 2493 C CA . LYS B 1 40 ? -25.656 33.188 19.984 1 33.88 40 LYS B CA 1
ATOM 2494 C C . LYS B 1 40 ? -26.953 32.438 19.734 1 33.88 40 LYS B C 1
ATOM 2496 O O . LYS B 1 40 ? -27.25 32.062 18.609 1 33.88 40 LYS B O 1
ATOM 2501 N N . HIS B 1 41 ? -28.219 33.094 20.344 1 34 41 HIS B N 1
ATOM 2502 C CA . HIS B 1 41 ? -29.562 32.625 20.688 1 34 41 HIS B CA 1
ATOM 2503 C C . HIS B 1 41 ? -30.297 32.125 19.453 1 34 41 HIS B C 1
ATOM 2505 O O . HIS B 1 41 ? -31.422 32.531 19.156 1 34 41 HIS B O 1
ATOM 2511 N N . GLN B 1 42 ? -29.688 32 18.328 1 33.69 42 GLN B N 1
ATOM 2512 C CA . GLN B 1 42 ? -30.656 31.422 17.406 1 33.69 42 GLN B CA 1
ATOM 2513 C C . GLN B 1 42 ? -31.141 30.062 17.906 1 33.69 42 GLN B C 1
ATOM 2515 O O . GLN B 1 42 ? -30.406 29.359 18.609 1 33.69 42 GLN B O 1
ATOM 2520 N N . ASP B 1 43 ? -32.469 29.812 17.969 1 36.94 43 ASP B N 1
ATOM 2521 C CA . ASP B 1 43 ? -33.219 28.641 18.422 1 36.94 43 ASP B CA 1
ATOM 2522 C C . ASP B 1 43 ? -32.5 27.344 18.047 1 36.94 43 ASP B C 1
ATOM 2524 O O . ASP B 1 43 ? -32.062 27.188 16.922 1 36.94 43 ASP B O 1
ATOM 2528 N N . PRO B 1 44 ? -31.766 26.625 18.984 1 42.47 44 PRO B N 1
ATOM 2529 C CA . PRO B 1 44 ? -31.156 25.297 18.766 1 42.47 44 PRO B CA 1
ATOM 2530 C C . PRO B 1 44 ? -31.859 24.516 17.656 1 42.47 44 PRO B C 1
ATOM 2532 O O . PRO B 1 44 ? -31.422 23.422 17.297 1 42.47 44 PRO B O 1
ATOM 2535 N N . ALA B 1 45 ? -33.125 24.734 17.656 1 40.31 45 ALA B N 1
ATOM 2536 C CA . ALA B 1 45 ? -34.062 23.922 16.875 1 40.31 45 ALA B CA 1
ATOM 2537 C C . ALA B 1 45 ? -33.719 23.969 15.391 1 40.31 45 ALA B C 1
ATOM 2539 O O . ALA B 1 45 ? -34.344 23.281 14.586 1 40.31 45 ALA B O 1
ATOM 2540 N N . THR B 1 46 ? -33.156 25.078 14.805 1 42.56 46 THR B N 1
ATOM 2541 C CA . THR B 1 46 ? -33.156 25.031 13.344 1 42.56 46 THR B CA 1
ATOM 2542 C C . THR B 1 46 ? -32.094 24.047 12.836 1 42.56 46 THR B C 1
ATOM 2544 O O . THR B 1 46 ? -30.906 24.203 13.086 1 42.56 46 THR B O 1
ATOM 2547 N N . VAL B 1 47 ? -32.25 22.734 12.906 1 46.06 47 VAL B N 1
ATOM 2548 C CA . VAL B 1 47 ? -31.609 21.641 12.172 1 46.06 47 VAL B CA 1
ATOM 2549 C C . VAL B 1 47 ? -30.906 22.203 10.93 1 46.06 47 VAL B C 1
ATOM 2551 O O . VAL B 1 47 ? -31.562 22.672 9.992 1 46.06 47 VAL B O 1
ATOM 2554 N N . ARG B 1 48 ? -30 23.047 10.914 1 53.47 48 ARG B N 1
ATOM 2555 C CA . ARG B 1 48 ? -29.281 23.453 9.711 1 53.47 48 ARG B CA 1
ATOM 2556 C C . ARG B 1 48 ? -29.203 22.297 8.711 1 53.47 48 ARG B C 1
ATOM 2558 O O . ARG B 1 48 ? -28.531 21.297 8.969 1 53.47 48 ARG B O 1
ATOM 2565 N N . PRO B 1 49 ? -30.25 21.922 7.742 1 67.94 49 PRO B N 1
ATOM 2566 C CA . PRO B 1 49 ? -30.719 20.844 6.863 1 67.94 49 PRO B CA 1
ATOM 2567 C C . PRO B 1 49 ? -29.641 20.391 5.879 1 67.94 49 PRO B C 1
ATOM 2569 O O . PRO B 1 49 ? -28.688 21.125 5.605 1 67.94 49 PRO B O 1
ATOM 2572 N N . ILE B 1 50 ? -29.484 19.047 5.621 1 82.5 50 ILE B N 1
ATOM 2573 C CA . ILE B 1 50 ? -28.75 18.391 4.547 1 82.5 50 ILE B CA 1
ATOM 2574 C C . ILE B 1 50 ? -28.672 19.297 3.33 1 82.5 50 ILE B C 1
ATOM 2576 O O . ILE B 1 50 ? -27.594 19.578 2.814 1 82.5 50 ILE B O 1
ATOM 2580 N N . PHE B 1 51 ? -29.672 19.938 3.039 1 87.44 51 PHE B N 1
ATOM 2581 C CA . PHE B 1 51 ? -29.766 20.734 1.815 1 87.44 51 PHE B CA 1
ATOM 2582 C C . PHE B 1 51 ? -28.938 22 1.935 1 87.44 51 PHE B C 1
ATOM 2584 O O . PHE B 1 51 ? -28.312 22.438 0.965 1 87.44 51 PHE B O 1
ATOM 2591 N N . TYR B 1 52 ? -28.922 22.594 3.1 1 89.06 52 TYR B N 1
ATOM 2592 C CA . TYR B 1 52 ? -28.203 23.828 3.303 1 89.06 52 TYR B CA 1
ATOM 2593 C C . TYR B 1 52 ? -26.703 23.625 3.125 1 89.06 52 TYR B C 1
ATOM 2595 O O . TYR B 1 52 ? -26.031 24.406 2.449 1 89.06 52 TYR B O 1
ATOM 2603 N N . ALA B 1 53 ? -26.203 22.594 3.684 1 91.25 53 ALA B N 1
ATOM 2604 C CA . ALA B 1 53 ? -24.781 22.312 3.586 1 91.25 53 ALA B CA 1
ATOM 2605 C C . ALA B 1 53 ? -24.359 22.094 2.133 1 91.25 53 ALA B C 1
ATOM 2607 O O . ALA B 1 53 ? -23.328 22.594 1.703 1 91.25 53 ALA B O 1
ATOM 2608 N N . TRP B 1 54 ? -25.141 21.453 1.436 1 93.94 54 TRP B N 1
ATOM 2609 C CA . TRP B 1 54 ? -24.828 21.156 0.04 1 93.94 54 TRP B CA 1
ATOM 2610 C C . TRP B 1 54 ? -25 22.406 -0.829 1 93.94 54 TRP B C 1
ATOM 2612 O O . TRP B 1 54 ? -24.25 22.594 -1.795 1 93.94 54 TRP B O 1
ATOM 2622 N N . LYS B 1 55 ? -25.953 23.203 -0.417 1 92 55 LYS B N 1
ATOM 2623 C CA . LYS B 1 55 ? -26.141 24.469 -1.127 1 92 55 LYS B CA 1
ATOM 2624 C C . LYS B 1 55 ? -24.953 25.406 -0.894 1 92 55 LYS B C 1
ATOM 2626 O O . LYS B 1 55 ? -24.5 26.078 -1.819 1 92 55 LYS B O 1
ATOM 2631 N N . VAL B 1 56 ? -24.531 25.406 0.229 1 90 56 VAL B N 1
ATOM 2632 C CA . VAL B 1 56 ? -23.375 26.234 0.568 1 90 56 VAL B CA 1
ATOM 2633 C C . VAL B 1 56 ? -22.156 25.781 -0.243 1 90 56 VAL B C 1
ATOM 2635 O O . VAL B 1 56 ? -21.453 26.625 -0.817 1 90 56 VAL B O 1
ATOM 2638 N N . LYS B 1 57 ? -21.984 24.469 -0.297 1 91.06 57 LYS B N 1
ATOM 2639 C CA . LYS B 1 57 ? -20.875 23.938 -1.086 1 91.06 57 LYS B CA 1
ATOM 2640 C C . LYS B 1 57 ? -21.031 24.281 -2.562 1 91.06 57 LYS B C 1
ATOM 2642 O O . LYS B 1 57 ? -20.078 24.672 -3.221 1 91.06 57 LYS B O 1
ATOM 2647 N N . TRP B 1 58 ? -22.203 24.219 -3.068 1 92.25 58 TRP B N 1
ATOM 2648 C CA . TRP B 1 58 ? -22.5 24.516 -4.469 1 92.25 58 TRP B CA 1
ATOM 2649 C C . TRP B 1 58 ? -22.25 25.984 -4.773 1 92.25 58 TRP B C 1
ATOM 2651 O O . TRP B 1 58 ? -21.719 26.328 -5.832 1 92.25 58 TRP B O 1
ATOM 2661 N N . ASP B 1 59 ? -22.484 26.891 -3.781 1 91.25 59 ASP B N 1
ATOM 2662 C CA . ASP B 1 59 ? -22.5 28.328 -4.023 1 91.25 59 ASP B CA 1
ATOM 2663 C C . ASP B 1 59 ? -21.141 28.938 -3.727 1 91.25 59 ASP B C 1
ATOM 2665 O O . ASP B 1 59 ? -20.938 30.141 -3.92 1 91.25 59 ASP B O 1
ATOM 2669 N N . GLN B 1 60 ? -20.266 28.203 -3.307 1 89.56 60 GLN B N 1
ATOM 2670 C CA . GLN B 1 60 ? -18.953 28.719 -2.934 1 89.56 60 GLN B CA 1
ATOM 2671 C C . GLN B 1 60 ? -18.203 29.25 -4.152 1 89.56 60 GLN B C 1
ATOM 2673 O O . GLN B 1 60 ? -17.312 30.094 -4.027 1 89.56 60 GLN B O 1
ATOM 2678 N N . GLY B 1 61 ? -18.594 28.734 -5.449 1 88.62 61 GLY B N 1
ATOM 2679 C CA . GLY B 1 61 ? -17.922 29.188 -6.652 1 88.62 61 GLY B CA 1
ATOM 2680 C C . GLY B 1 61 ? -17.891 28.141 -7.754 1 88.62 61 GLY B C 1
ATOM 2681 O O . GLY B 1 61 ? -18.438 27.062 -7.602 1 88.62 61 GLY B O 1
ATOM 2682 N N . VAL B 1 62 ? -17.172 28.547 -8.719 1 89.88 62 VAL B N 1
ATOM 2683 C CA . VAL B 1 62 ? -17.125 27.688 -9.898 1 89.88 62 VAL B CA 1
ATOM 2684 C C . VAL B 1 62 ? -16.281 26.453 -9.602 1 89.88 62 VAL B C 1
ATOM 2686 O O . VAL B 1 62 ? -16.641 25.344 -10.023 1 89.88 62 VAL B O 1
ATOM 2689 N N . TYR B 1 63 ? -15.242 26.625 -8.859 1 89.25 63 TYR B N 1
ATOM 2690 C CA . TYR B 1 63 ? -14.391 25.5 -8.516 1 89.25 63 TYR B CA 1
ATOM 2691 C C . TYR B 1 63 ? -15.148 24.484 -7.68 1 89.25 63 TYR B C 1
ATOM 2693 O O . TYR B 1 63 ? -15 23.266 -7.871 1 89.25 63 TYR B O 1
ATOM 2701 N N . SER B 1 64 ? -15.922 24.953 -6.805 1 92.44 64 SER B N 1
ATOM 2702 C CA . SER B 1 64 ? -16.719 24.078 -5.953 1 92.44 64 SER B CA 1
ATOM 2703 C C . SER B 1 64 ? -17.75 23.312 -6.762 1 92.44 64 SER B C 1
ATOM 2705 O O . SER B 1 64 ? -17.953 22.109 -6.547 1 92.44 64 SER B O 1
ATOM 2707 N N . LYS B 1 65 ? -18.359 24.031 -7.727 1 94.69 65 LYS B N 1
ATOM 2708 C CA . LYS B 1 65 ? -19.328 23.375 -8.609 1 94.69 65 LYS B CA 1
ATOM 2709 C C . LYS B 1 65 ? -18.641 22.297 -9.453 1 94.69 65 LYS B C 1
ATOM 2711 O O . LYS B 1 65 ? -19.172 21.188 -9.594 1 94.69 65 LYS B O 1
ATOM 2716 N N . MET B 1 66 ? -17.5 22.594 -9.938 1 94.81 66 MET B N 1
ATOM 2717 C CA . MET B 1 66 ? -16.766 21.625 -10.742 1 94.81 66 MET B CA 1
ATOM 2718 C C . MET B 1 66 ? -16.328 20.438 -9.891 1 94.81 66 MET B C 1
ATOM 2720 O O . MET B 1 66 ? -16.344 19.297 -10.344 1 94.81 66 MET B O 1
ATOM 2724 N N . ASP B 1 67 ? -15.883 20.688 -8.664 1 95.5 67 ASP B N 1
ATOM 2725 C CA . ASP B 1 67 ? -15.492 19.641 -7.738 1 95.5 67 ASP B CA 1
ATOM 2726 C C . ASP B 1 67 ? -16.625 18.641 -7.527 1 95.5 67 ASP B C 1
ATOM 2728 O O . ASP B 1 67 ? -16.422 17.438 -7.598 1 95.5 67 ASP B O 1
ATOM 2732 N N . LEU B 1 68 ? -17.828 19.203 -7.414 1 96.19 68 LEU B N 1
ATOM 2733 C CA . LEU B 1 68 ? -19.016 18.375 -7.188 1 96.19 68 LEU B CA 1
ATOM 2734 C C . LEU B 1 68 ? -19.375 17.594 -8.445 1 96.19 68 LEU B C 1
ATOM 2736 O O . LEU B 1 68 ? -19.5 16.359 -8.406 1 96.19 68 LEU B O 1
ATOM 2740 N N . ILE B 1 69 ? -19.422 18.234 -9.539 1 97.25 69 ILE B N 1
ATOM 2741 C CA . ILE B 1 69 ? -19.875 17.625 -10.789 1 97.25 69 ILE B CA 1
ATOM 2742 C C . ILE B 1 69 ? -18.859 16.594 -11.258 1 97.25 69 ILE B C 1
ATOM 2744 O O . ILE B 1 69 ? -19.219 15.477 -11.625 1 97.25 69 ILE B O 1
ATOM 2748 N N . LEU B 1 70 ? -17.641 16.953 -11.172 1 97.5 70 LEU B N 1
ATOM 2749 C CA . LEU B 1 70 ? -16.609 16.047 -11.641 1 97.5 70 LEU B CA 1
ATOM 2750 C C . LEU B 1 70 ? -16.484 14.844 -10.711 1 97.5 70 LEU B C 1
ATOM 2752 O O . LEU B 1 70 ? -16.25 13.719 -11.172 1 97.5 70 LEU B O 1
ATOM 2756 N N . THR B 1 71 ? -16.609 15.055 -9.406 1 98.06 71 THR B N 1
ATOM 2757 C CA . THR B 1 71 ? -16.516 13.938 -8.469 1 98.06 71 THR B CA 1
ATOM 2758 C C . THR B 1 71 ? -17.609 12.914 -8.734 1 98.06 71 THR B C 1
ATOM 2760 O O . THR B 1 71 ? -17.328 11.727 -8.914 1 98.06 71 THR B O 1
ATOM 2763 N N . PHE B 1 72 ? -18.812 13.344 -8.852 1 98.06 72 PHE B N 1
ATOM 2764 C CA . PHE B 1 72 ? -19.938 12.422 -9.07 1 98.06 72 PHE B CA 1
ATOM 2765 C C . PHE B 1 72 ? -19.875 11.828 -10.469 1 98.06 72 PHE B C 1
ATOM 2767 O O . PHE B 1 72 ? -20.109 10.633 -10.648 1 98.06 72 PHE B O 1
ATOM 2774 N N . GLY B 1 73 ? -19.578 12.625 -11.445 1 98.31 73 GLY B N 1
ATOM 2775 C CA . GLY B 1 73 ? -19.469 12.148 -12.82 1 98.31 73 GLY B CA 1
ATOM 2776 C C . GLY B 1 73 ? -18.391 11.094 -13 1 98.31 73 GLY B C 1
ATOM 2777 O O . GLY B 1 73 ? -18.656 10.023 -13.547 1 98.31 73 GLY B O 1
ATOM 2778 N N . ILE B 1 74 ? -17.219 11.375 -12.508 1 98.62 74 ILE B N 1
ATOM 2779 C CA . ILE B 1 74 ? -16.094 10.453 -12.656 1 98.62 74 ILE B CA 1
ATOM 2780 C C . ILE B 1 74 ? -16.359 9.188 -11.836 1 98.62 74 ILE B C 1
ATOM 2782 O O . ILE B 1 74 ? -16.016 8.086 -12.266 1 98.62 74 ILE B O 1
ATOM 2786 N N . PHE B 1 75 ? -16.953 9.391 -10.703 1 98.5 75 PHE B N 1
ATOM 2787 C CA . PHE B 1 75 ? -17.234 8.234 -9.867 1 98.5 75 PHE B CA 1
ATOM 2788 C C . PHE B 1 75 ? -18.219 7.297 -10.562 1 98.5 75 PHE B C 1
ATOM 2790 O O . PHE B 1 75 ? -17.984 6.086 -10.633 1 98.5 75 PHE B O 1
ATOM 2797 N N . PHE B 1 76 ? -19.266 7.855 -11.078 1 97.81 76 PHE B N 1
ATOM 2798 C CA . PHE B 1 76 ? -20.281 7.047 -11.758 1 97.81 76 PHE B CA 1
ATOM 2799 C C . PHE B 1 76 ? -19.703 6.371 -12.992 1 97.81 76 PHE B C 1
ATOM 2801 O O . PHE B 1 76 ? -19.953 5.188 -13.227 1 97.81 76 PHE B O 1
ATOM 2808 N N . TRP B 1 77 ? -18.953 7.074 -13.688 1 98.38 77 TRP B N 1
ATOM 2809 C CA . TRP B 1 77 ? -18.312 6.5 -14.867 1 98.38 77 TRP B CA 1
ATOM 2810 C C . TRP B 1 77 ? -17.344 5.395 -14.469 1 98.38 77 TRP B C 1
ATOM 2812 O O . TRP B 1 77 ? -17.281 4.348 -15.117 1 98.38 77 TRP B O 1
ATOM 2822 N N . THR B 1 78 ? -16.609 5.617 -13.445 1 98.62 78 THR B N 1
ATOM 2823 C CA . THR B 1 78 ? -15.664 4.633 -12.945 1 98.62 78 THR B CA 1
ATOM 2824 C C . THR B 1 78 ? -16.375 3.35 -12.531 1 98.62 78 THR B C 1
ATOM 2826 O O . THR B 1 78 ? -15.906 2.248 -12.828 1 98.62 78 THR B O 1
ATOM 2829 N N . LEU B 1 79 ? -17.516 3.471 -11.898 1 96.88 79 LEU B N 1
ATOM 2830 C CA . LEU B 1 79 ? -18.25 2.291 -11.469 1 96.88 79 LEU B CA 1
ATOM 2831 C C . LEU B 1 79 ? -18.703 1.466 -12.672 1 96.88 79 LEU B C 1
ATOM 2833 O O . LEU B 1 79 ? -18.625 0.236 -12.656 1 96.88 79 LEU B O 1
ATOM 2837 N N . GLN B 1 80 ? -19.109 2.15 -13.703 1 96.5 80 GLN B N 1
ATOM 2838 C CA . GLN B 1 80 ? -19.547 1.452 -14.914 1 96.5 80 GLN B CA 1
ATOM 2839 C C . GLN B 1 80 ? -18.375 0.756 -15.594 1 96.5 80 GLN B C 1
ATOM 2841 O O . GLN B 1 80 ? -18.469 -0.415 -15.969 1 96.5 80 GLN B O 1
ATOM 2846 N N . TYR B 1 81 ? -17.312 1.444 -15.734 1 97.94 81 TYR B N 1
ATOM 2847 C CA . TYR B 1 81 ? -16.125 0.864 -16.359 1 97.94 81 TYR B CA 1
ATOM 2848 C C . TYR B 1 81 ? -15.586 -0.295 -15.531 1 97.94 81 TYR B C 1
ATOM 2850 O O . TYR B 1 81 ? -15.109 -1.291 -16.094 1 97.94 81 TYR B O 1
ATOM 2858 N N . TYR B 1 82 ? -15.633 -0.123 -14.289 1 97 82 TYR B N 1
ATOM 2859 C CA . TYR B 1 82 ? -15.156 -1.156 -13.375 1 97 82 TYR B CA 1
ATOM 2860 C C . TYR B 1 82 ? -15.93 -2.455 -13.57 1 97 82 TYR B C 1
ATOM 2862 O O . TYR B 1 82 ? -15.336 -3.537 -13.594 1 97 82 TYR B O 1
ATOM 2870 N N . THR B 1 83 ? -17.219 -2.377 -13.648 1 93.19 83 THR B N 1
ATOM 2871 C CA . THR B 1 83 ? -18.047 -3.551 -13.883 1 93.19 83 THR B CA 1
ATOM 2872 C C . THR B 1 83 ? -17.672 -4.242 -15.188 1 93.19 83 THR B C 1
ATOM 2874 O O . THR B 1 83 ? -17.547 -5.465 -15.234 1 93.19 83 THR B O 1
ATOM 2877 N N . PHE B 1 84 ? -17.453 -3.441 -16.172 1 95.31 84 PHE B N 1
ATOM 2878 C CA . PHE B 1 84 ? -17.016 -3.977 -17.453 1 95.31 84 PHE B CA 1
ATOM 2879 C C . PHE B 1 84 ? -15.656 -4.652 -17.328 1 95.31 84 PHE B C 1
ATOM 2881 O O . PHE B 1 84 ? -15.461 -5.762 -17.828 1 95.31 84 PHE B O 1
ATOM 2888 N N . PHE B 1 85 ? -14.812 -4.066 -16.641 1 97.75 85 PHE B N 1
ATOM 2889 C CA . PHE B 1 85 ? -13.461 -4.578 -16.469 1 97.75 85 PHE B CA 1
ATOM 2890 C C . PHE B 1 85 ? -13.477 -5.898 -15.711 1 97.75 85 PHE B C 1
ATOM 2892 O O . PHE B 1 85 ? -12.773 -6.84 -16.078 1 97.75 85 PHE B O 1
ATOM 2899 N N . LEU B 1 86 ? -14.25 -5.973 -14.664 1 95.69 86 LEU B N 1
ATOM 2900 C CA . LEU B 1 86 ? -14.305 -7.184 -13.852 1 95.69 86 LEU B CA 1
ATOM 2901 C C . LEU B 1 86 ? -14.82 -8.367 -14.672 1 95.69 86 LEU B C 1
ATOM 2903 O O . LEU B 1 86 ? -14.312 -9.484 -14.539 1 95.69 86 LEU B O 1
ATOM 2907 N N . ARG B 1 87 ? -15.766 -8.141 -15.469 1 93.75 87 ARG B N 1
ATOM 2908 C CA . ARG B 1 87 ? -16.281 -9.195 -16.328 1 93.75 87 ARG B CA 1
ATOM 2909 C C . ARG B 1 87 ? -15.242 -9.641 -17.344 1 93.75 87 ARG B C 1
ATOM 2911 O O . ARG B 1 87 ? -15.086 -10.836 -17.609 1 93.75 87 ARG B O 1
ATOM 2918 N N . TRP B 1 88 ? -14.586 -8.672 -17.859 1 96.5 88 TRP B N 1
ATOM 2919 C CA . TRP B 1 88 ? -13.5 -8.992 -18.781 1 96.5 88 TRP B CA 1
ATOM 2920 C C . TRP B 1 88 ? -12.414 -9.805 -18.078 1 96.5 88 TRP B C 1
ATOM 2922 O O . TRP B 1 88 ? -11.953 -10.82 -18.609 1 96.5 88 TRP B O 1
ATOM 2932 N N . ASN B 1 89 ? -12.047 -9.359 -16.891 1 96.5 89 ASN B N 1
ATOM 2933 C CA . ASN B 1 89 ? -10.992 -10.008 -16.125 1 96.5 89 ASN B CA 1
ATOM 2934 C C . ASN B 1 89 ? -11.367 -11.453 -15.766 1 96.5 89 ASN B C 1
ATOM 2936 O O . ASN B 1 89 ? -10.492 -12.312 -15.68 1 96.5 89 ASN B O 1
ATOM 2940 N N . GLU B 1 90 ? -12.625 -11.703 -15.609 1 94.75 90 GLU B N 1
ATOM 2941 C CA . GLU B 1 90 ? -13.117 -13.023 -15.25 1 94.75 90 GLU B CA 1
ATOM 2942 C C . GLU B 1 90 ? -12.82 -14.039 -16.344 1 94.75 90 GLU B C 1
ATOM 2944 O O . GLU B 1 90 ? -12.586 -15.219 -16.062 1 94.75 90 GLU B O 1
ATOM 2949 N N . ASN B 1 91 ? -12.75 -13.562 -17.578 1 92.75 91 ASN B N 1
ATOM 2950 C CA . ASN B 1 91 ? -12.641 -14.469 -18.719 1 92.75 91 ASN B CA 1
ATOM 2951 C C . ASN B 1 91 ? -11.461 -14.102 -19.609 1 92.75 91 ASN B C 1
ATOM 2953 O O . ASN B 1 91 ? -11.453 -14.438 -20.797 1 92.75 91 ASN B O 1
ATOM 2957 N N . ARG B 1 92 ? -10.523 -13.414 -19.016 1 93.81 92 ARG B N 1
ATOM 2958 C CA . ARG B 1 92 ? -9.477 -12.875 -19.875 1 93.81 92 ARG B CA 1
ATOM 2959 C C . ARG B 1 92 ? -8.672 -14 -20.531 1 93.81 92 ARG B C 1
ATOM 2961 O O . ARG B 1 92 ? -8.461 -15.055 -19.938 1 93.81 92 ARG B O 1
ATOM 2968 N N . THR B 1 93 ? -8.25 -13.773 -21.797 1 93.38 93 THR B N 1
ATOM 2969 C CA . THR B 1 93 ? -7.57 -14.773 -22.609 1 93.38 93 THR B CA 1
ATOM 2970 C C . THR B 1 93 ? -6.176 -14.297 -23.016 1 93.38 93 THR B C 1
ATOM 2972 O O . THR B 1 93 ? -5.469 -14.977 -23.766 1 93.38 93 THR B O 1
ATOM 2975 N N . ASP B 1 94 ? -5.766 -13.164 -22.547 1 92.94 94 ASP B N 1
ATOM 2976 C CA . ASP B 1 94 ? -4.477 -12.594 -22.938 1 92.94 94 ASP B CA 1
ATOM 2977 C C . ASP B 1 94 ? -3.336 -13.219 -22.141 1 92.94 94 ASP B C 1
ATOM 2979 O O . ASP B 1 94 ? -2.17 -12.875 -22.344 1 92.94 94 ASP B O 1
ATOM 2983 N N . ILE B 1 95 ? -3.66 -14.141 -21.234 1 92 95 ILE B N 1
ATOM 2984 C CA . ILE B 1 95 ? -2.65 -14.812 -20.422 1 92 95 ILE B CA 1
ATOM 2985 C C . ILE B 1 95 ? -2.777 -16.328 -20.594 1 92 95 ILE B C 1
ATOM 2987 O O . ILE B 1 95 ? -3.801 -16.812 -21.062 1 92 95 ILE B O 1
ATOM 2991 N N . ASP B 1 96 ? -1.632 -17.016 -20.156 1 90.38 96 ASP B N 1
ATOM 2992 C CA . ASP B 1 96 ? -1.604 -18.469 -20.281 1 90.38 96 ASP B CA 1
ATOM 2993 C C . ASP B 1 96 ? -2.285 -19.141 -19.078 1 90.38 96 ASP B C 1
ATOM 2995 O O . ASP B 1 96 ? -1.688 -19.984 -18.422 1 90.38 96 ASP B O 1
ATOM 2999 N N . GLY B 1 97 ? -3.5 -18.562 -18.688 1 92.94 97 GLY B N 1
ATOM 3000 C CA . GLY B 1 97 ? -4.312 -19.203 -17.672 1 92.94 97 GLY B CA 1
ATOM 3001 C C . GLY B 1 97 ? -4.105 -18.609 -16.281 1 92.94 97 GLY B C 1
ATOM 3002 O O . GLY B 1 97 ? -3.105 -17.938 -16.031 1 92.94 97 GLY B O 1
ATOM 3003 N N . PHE B 1 98 ? -5.031 -18.906 -15.414 1 96.81 98 PHE B N 1
ATOM 3004 C CA . PHE B 1 98 ? -4.996 -18.531 -14.008 1 96.81 98 PHE B CA 1
ATOM 3005 C C . PHE B 1 98 ? -4.406 -19.656 -13.164 1 96.81 98 PHE B C 1
ATOM 3007 O O . PHE B 1 98 ? -4.441 -20.812 -13.562 1 96.81 98 PHE B O 1
ATOM 3014 N N . VAL B 1 99 ? -3.826 -19.297 -12.102 1 96.81 99 VAL B N 1
ATOM 3015 C CA . VAL B 1 99 ? -3.209 -20.312 -11.258 1 96.81 99 VAL B CA 1
ATOM 3016 C C . VAL B 1 99 ? -3.719 -20.172 -9.828 1 96.81 99 VAL B C 1
ATOM 3018 O O . VAL B 1 99 ? -4.043 -19.062 -9.375 1 96.81 99 VAL B O 1
ATOM 3021 N N . THR B 1 100 ? -3.834 -21.25 -9.109 1 97.25 100 THR B N 1
ATOM 3022 C CA . THR B 1 100 ? -4.227 -21.266 -7.703 1 97.25 100 THR B CA 1
ATOM 3023 C C . THR B 1 100 ? -2.998 -21.266 -6.797 1 97.25 100 THR B C 1
ATOM 3025 O O . THR B 1 100 ? -2.055 -22.016 -7.02 1 97.25 100 THR B O 1
ATOM 3028 N N . MET B 1 101 ? -2.98 -20.375 -5.898 1 96.62 101 MET B N 1
ATOM 3029 C CA . MET B 1 101 ? -1.869 -20.281 -4.957 1 96.62 101 MET B CA 1
ATOM 3030 C C . MET B 1 101 ? -2.205 -20.969 -3.645 1 96.62 101 MET B C 1
ATOM 3032 O O . MET B 1 101 ? -3.363 -21 -3.227 1 96.62 101 MET B O 1
ATOM 3036 N N . ASN B 1 102 ? -1.165 -21.516 -3.014 1 96.31 102 ASN B N 1
ATOM 3037 C CA . ASN B 1 102 ? -1.337 -22.141 -1.707 1 96.31 102 ASN B CA 1
ATOM 3038 C C . ASN B 1 102 ? -1.217 -21.125 -0.579 1 96.31 102 ASN B C 1
ATOM 3040 O O . ASN B 1 102 ? -0.109 -20.734 -0.194 1 96.31 102 ASN B O 1
ATOM 3044 N N . ASP B 1 103 ? -2.328 -20.781 -0.029 1 97.12 103 ASP B N 1
ATOM 3045 C CA . ASP B 1 103 ? -2.369 -19.797 1.041 1 97.12 103 ASP B CA 1
ATOM 3046 C C . ASP B 1 103 ? -2.182 -20.453 2.406 1 97.12 103 ASP B C 1
ATOM 3048 O O . ASP B 1 103 ? -2.99 -21.297 2.814 1 97.12 103 ASP B O 1
ATOM 3052 N N . PRO B 1 104 ? -1.15 -20.062 3.145 1 96.88 104 PRO B N 1
ATOM 3053 C CA . PRO B 1 104 ? -0.862 -20.719 4.414 1 96.88 104 PRO B CA 1
ATOM 3054 C C . PRO B 1 104 ? -1.909 -20.438 5.488 1 96.88 104 PRO B C 1
ATOM 3056 O O . PRO B 1 104 ? -2.043 -21.188 6.449 1 96.88 104 PRO B O 1
ATOM 3059 N N . VAL B 1 105 ? -2.609 -19.359 5.355 1 97.44 105 VAL B N 1
ATOM 3060 C CA . VAL B 1 105 ? -3.596 -18.969 6.355 1 97.44 105 VAL B CA 1
ATOM 3061 C C . VAL B 1 105 ? -4.93 -19.656 6.062 1 97.44 105 VAL B C 1
ATOM 3063 O O . VAL B 1 105 ? -5.539 -20.25 6.953 1 97.44 105 VAL B O 1
ATOM 3066 N N . LEU B 1 106 ? -5.324 -19.656 4.828 1 97.06 106 LEU B N 1
ATOM 3067 C CA . LEU B 1 106 ? -6.617 -20.219 4.453 1 97.06 106 LEU B CA 1
ATOM 3068 C C . LEU B 1 106 ? -6.633 -21.734 4.66 1 97.06 106 LEU B C 1
ATOM 3070 O O . LEU B 1 106 ? -7.691 -22.312 4.891 1 97.06 106 LEU B O 1
ATOM 3074 N N . SER B 1 107 ? -5.484 -22.344 4.531 1 94.62 107 SER B N 1
ATOM 3075 C CA . SER B 1 107 ? -5.395 -23.797 4.656 1 94.62 107 SER B CA 1
ATOM 3076 C C . SER B 1 107 ? -5.719 -24.25 6.078 1 94.62 107 SER B C 1
ATOM 3078 O O . SER B 1 107 ? -5.961 -25.422 6.316 1 94.62 107 SER B O 1
ATOM 3080 N N . LEU B 1 108 ? -5.789 -23.328 7.012 1 94.06 108 LEU B N 1
ATOM 3081 C CA . LEU B 1 108 ? -5.977 -23.656 8.422 1 94.06 108 LEU B CA 1
ATOM 3082 C C . LEU B 1 108 ? -7.453 -23.828 8.75 1 94.06 108 LEU B C 1
ATOM 3084 O O . LEU B 1 108 ? -7.805 -24.344 9.82 1 94.06 108 LEU B O 1
ATOM 3088 N N . PHE B 1 109 ? -8.359 -23.406 7.832 1 92.75 109 PHE B N 1
ATOM 3089 C CA . PHE B 1 109 ? -9.766 -23.469 8.188 1 92.75 109 PHE B CA 1
ATOM 3090 C C . PHE B 1 109 ? -10.602 -23.953 7.016 1 92.75 109 PHE B C 1
ATOM 3092 O O . PHE B 1 109 ? -10.156 -23.906 5.867 1 92.75 109 PHE B O 1
ATOM 3099 N N . SER B 1 110 ? -11.867 -24.516 7.371 1 96.12 110 SER B N 1
ATOM 3100 C CA . SER B 1 110 ? -12.875 -2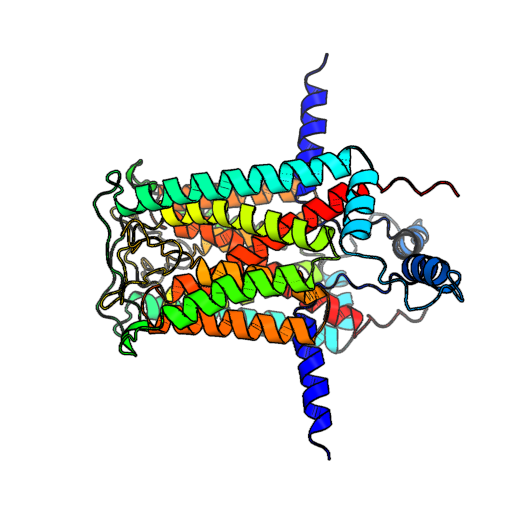4.875 6.379 1 96.12 110 SER B CA 1
ATOM 3101 C C . SER B 1 110 ? -13.766 -23.688 6.027 1 96.12 110 SER B C 1
ATOM 3103 O O . SER B 1 110 ? -14.133 -22.906 6.906 1 96.12 110 SER B O 1
ATOM 3105 N N . PRO B 1 111 ? -14.078 -23.594 4.809 1 96.81 111 PRO B N 1
ATOM 3106 C CA . PRO B 1 111 ? -14.852 -22.406 4.391 1 96.81 111 PRO B CA 1
ATOM 3107 C C . PRO B 1 111 ? -16.312 -22.469 4.848 1 96.81 111 PRO B C 1
ATOM 3109 O O . PRO B 1 111 ? -16.859 -23.562 5.047 1 96.81 111 PRO B O 1
ATOM 3112 N N . GLY B 1 112 ? -16.906 -21.328 5.098 1 96.56 112 GLY B N 1
ATOM 3113 C CA . GLY B 1 112 ? -18.328 -21.141 5.34 1 96.56 112 GLY B CA 1
ATOM 3114 C C . GLY B 1 112 ? -18.953 -20.109 4.406 1 96.56 112 GLY B C 1
ATOM 3115 O O . GLY B 1 112 ? -18.234 -19.375 3.723 1 96.56 112 GLY B O 1
ATOM 3116 N N . ASP B 1 113 ? -20.328 -20.219 4.34 1 95.62 113 ASP B N 1
ATOM 3117 C CA . ASP B 1 113 ? -21.031 -19.234 3.525 1 95.62 113 ASP B CA 1
ATOM 3118 C C . ASP B 1 113 ? -21.422 -18.016 4.355 1 95.62 113 ASP B C 1
ATOM 3120 O O . ASP B 1 113 ? -22.328 -18.078 5.195 1 95.62 113 ASP B O 1
ATOM 3124 N N . TYR B 1 114 ? -20.797 -16.938 4.074 1 95.44 114 TYR B N 1
ATOM 3125 C CA . TYR B 1 114 ? -21.047 -15.688 4.785 1 95.44 114 TYR B CA 1
ATOM 3126 C C . TYR B 1 114 ? -21.516 -14.594 3.83 1 95.44 114 TYR B C 1
ATOM 3128 O O . TYR B 1 114 ? -21.281 -13.414 4.062 1 95.44 114 TYR B O 1
ATOM 3136 N N . SER B 1 115 ? -22.172 -14.961 2.795 1 92.25 115 SER B N 1
ATOM 3137 C CA . SER B 1 115 ? -22.547 -14.039 1.729 1 92.25 115 SER B CA 1
ATOM 3138 C C . SER B 1 115 ? -23.484 -12.953 2.248 1 92.25 115 SER B C 1
ATOM 3140 O O . SER B 1 115 ? -23.25 -11.766 2.02 1 92.25 115 SER B O 1
ATOM 3142 N N . ILE B 1 116 ? -24.453 -13.32 2.965 1 92.06 116 ILE B N 1
ATOM 3143 C CA . ILE B 1 116 ? -25.438 -12.359 3.449 1 92.06 116 ILE B CA 1
ATOM 3144 C C . ILE B 1 116 ? -24.766 -11.367 4.402 1 92.06 116 ILE B C 1
ATOM 3146 O O . ILE B 1 116 ? -24.984 -10.156 4.301 1 92.06 116 ILE B O 1
ATOM 3150 N N . ALA B 1 117 ? -24 -11.898 5.258 1 94.44 117 ALA B N 1
ATOM 3151 C CA . ALA B 1 117 ? -23.281 -11.047 6.211 1 94.44 117 ALA B CA 1
ATOM 3152 C C . ALA B 1 117 ? -22.344 -10.086 5.492 1 94.44 117 ALA B C 1
ATOM 3154 O O . ALA B 1 117 ? -22.281 -8.906 5.828 1 94.44 117 ALA B O 1
ATOM 3155 N N . LEU B 1 118 ? -21.656 -10.555 4.527 1 94.31 118 LEU B N 1
ATOM 3156 C CA . LEU B 1 118 ? -20.688 -9.75 3.807 1 94.31 118 LEU B CA 1
ATOM 3157 C C . LEU B 1 118 ? -21.359 -8.625 3.033 1 94.31 118 LEU B C 1
ATOM 3159 O O . LEU B 1 118 ? -20.891 -7.484 3.043 1 94.31 118 LEU B O 1
ATOM 3163 N N . PHE B 1 119 ? -22.438 -8.883 2.451 1 90.56 119 PHE B N 1
ATOM 3164 C CA . PHE B 1 119 ? -23.141 -7.848 1.698 1 90.56 119 PHE B CA 1
ATOM 3165 C C . PHE B 1 119 ? -23.797 -6.844 2.637 1 90.56 119 PHE B C 1
ATOM 3167 O O . PHE B 1 119 ? -23.844 -5.648 2.344 1 90.56 119 PHE B O 1
ATOM 3174 N N . ALA B 1 120 ? -24.312 -7.363 3.703 1 91.75 120 ALA B N 1
ATOM 3175 C CA . ALA B 1 120 ? -24.844 -6.457 4.719 1 91.75 120 ALA B CA 1
ATOM 3176 C C . ALA B 1 120 ? -23.75 -5.52 5.234 1 91.75 120 ALA B C 1
ATOM 3178 O O . ALA B 1 120 ? -24 -4.324 5.434 1 91.75 120 ALA B O 1
ATOM 3179 N N . LEU B 1 121 ? -22.594 -6.039 5.379 1 93.81 121 LEU B N 1
ATOM 3180 C CA . LEU B 1 121 ? -21.484 -5.246 5.871 1 93.81 121 LEU B CA 1
ATOM 3181 C C . LEU B 1 121 ? -21.031 -4.234 4.82 1 93.81 121 LEU B C 1
ATOM 3183 O O . LEU B 1 121 ? -20.812 -3.062 5.141 1 93.81 121 LEU B O 1
ATOM 3187 N N . ALA B 1 122 ? -20.891 -4.652 3.646 1 90.62 122 ALA B N 1
ATOM 3188 C CA . ALA B 1 122 ? -20.406 -3.773 2.586 1 90.62 122 ALA B CA 1
ATOM 3189 C C . ALA B 1 122 ? -21.406 -2.668 2.279 1 90.62 122 ALA B C 1
ATOM 3191 O O . ALA B 1 122 ? -21.078 -1.481 2.387 1 90.62 122 ALA B O 1
ATOM 3192 N N . TYR B 1 123 ? -22.625 -3.047 2.016 1 91.94 123 TYR B N 1
ATOM 3193 C CA . TYR B 1 123 ? -23.656 -2.068 1.702 1 91.94 123 TYR B CA 1
ATOM 3194 C C . TYR B 1 123 ? -24.047 -1.273 2.941 1 91.94 123 TYR B C 1
ATOM 3196 O O . TYR B 1 123 ? -24.281 -0.066 2.863 1 91.94 123 TYR B O 1
ATOM 3204 N N . GLY B 1 124 ? -24.125 -1.987 3.986 1 94.06 124 GLY B N 1
ATOM 3205 C CA . GLY B 1 124 ? -24.484 -1.337 5.234 1 94.06 124 GLY B CA 1
ATOM 3206 C C . GLY B 1 124 ? -23.484 -0.287 5.676 1 94.06 124 GLY B C 1
ATOM 3207 O O . GLY B 1 124 ? -23.875 0.812 6.086 1 94.06 124 GLY B O 1
ATOM 3208 N N . SER B 1 125 ? -22.203 -0.593 5.543 1 94.69 125 SER B N 1
ATOM 3209 C CA . SER B 1 125 ? -21.172 0.357 5.949 1 94.69 125 SER B CA 1
ATOM 3210 C C . SER B 1 125 ? -21.203 1.612 5.086 1 94.69 125 SER B C 1
ATOM 3212 O O . SER B 1 125 ? -21.109 2.729 5.598 1 94.69 125 SER B O 1
ATOM 3214 N N . VAL B 1 126 ? -21.359 1.43 3.832 1 94.5 126 VAL B N 1
ATOM 3215 C CA . VAL B 1 126 ? -21.391 2.561 2.91 1 94.5 126 VAL B CA 1
ATOM 3216 C C . VAL B 1 126 ? -22.641 3.406 3.182 1 94.5 126 VAL B C 1
ATOM 3218 O O . VAL B 1 126 ? -22.547 4.633 3.279 1 94.5 126 VAL B O 1
ATOM 3221 N N . SER B 1 127 ? -23.781 2.748 3.385 1 95.44 127 SER B N 1
ATOM 3222 C CA . SER B 1 127 ? -25.016 3.457 3.648 1 95.44 127 SER B CA 1
ATOM 3223 C C . SER B 1 127 ? -24.953 4.238 4.957 1 95.44 127 SER B C 1
ATOM 3225 O O . SER B 1 127 ? -25.375 5.395 5.023 1 95.44 127 SER B O 1
ATOM 3227 N N . LEU B 1 128 ? -24.422 3.627 5.934 1 94.5 128 LEU B N 1
ATOM 3228 C CA . LEU B 1 128 ? -24.297 4.277 7.23 1 94.5 128 LEU B CA 1
ATOM 3229 C C . LEU B 1 128 ? -23.328 5.453 7.152 1 94.5 128 LEU B C 1
ATOM 3231 O O . LEU B 1 128 ? -23.547 6.492 7.781 1 94.5 128 LEU B O 1
ATOM 3235 N N . ALA B 1 129 ? -22.266 5.281 6.43 1 93.88 129 ALA B N 1
ATOM 3236 C CA . ALA B 1 129 ? -21.297 6.363 6.254 1 93.88 129 ALA B CA 1
ATOM 3237 C C . ALA B 1 129 ? -21.938 7.562 5.555 1 93.88 129 ALA B C 1
ATOM 3239 O O . ALA B 1 129 ? -21.734 8.711 5.961 1 93.88 129 ALA B O 1
ATOM 3240 N N . PHE B 1 130 ? -22.734 7.27 4.547 1 94.12 130 PHE B N 1
ATOM 3241 C CA . PHE B 1 130 ? -23.422 8.344 3.83 1 94.12 130 PHE B CA 1
ATOM 3242 C C . PHE B 1 130 ? -24.453 9.023 4.727 1 94.12 130 PHE B C 1
ATOM 3244 O O . PHE B 1 130 ? -24.609 10.25 4.684 1 94.12 130 PHE B O 1
ATOM 3251 N N . TYR B 1 131 ? -25.062 8.219 5.469 1 92.56 131 TYR B N 1
ATOM 3252 C CA . TYR B 1 131 ? -26.031 8.789 6.402 1 92.56 131 TYR B CA 1
ATOM 3253 C C . TYR B 1 131 ? -25.344 9.695 7.414 1 92.56 131 TYR B C 1
ATOM 3255 O O . TYR B 1 131 ? -25.797 10.812 7.668 1 92.56 131 TYR B O 1
ATOM 3263 N N . HIS B 1 132 ? -24.281 9.242 7.938 1 88.88 132 HIS B N 1
ATOM 3264 C CA . HIS B 1 132 ? -23.531 10.008 8.922 1 88.88 132 HIS B CA 1
ATOM 3265 C C . HIS B 1 132 ? -22.984 11.297 8.312 1 88.88 132 HIS B C 1
ATOM 3267 O O . HIS B 1 132 ? -23.047 12.359 8.938 1 88.88 132 HIS B O 1
ATOM 3273 N N . ALA B 1 133 ? -22.562 11.219 7.113 1 91.62 133 ALA B N 1
ATOM 3274 C CA . ALA B 1 133 ? -21.859 12.344 6.488 1 91.62 133 ALA B CA 1
ATOM 3275 C C . ALA B 1 133 ? -22.812 13.188 5.652 1 91.62 133 ALA B C 1
ATOM 3277 O O . ALA B 1 133 ? -22.391 14.102 4.949 1 91.62 133 ALA B O 1
ATOM 3278 N N . ARG B 1 134 ? -24.078 12.977 5.742 1 92.44 134 ARG B N 1
ATOM 3279 C CA . ARG B 1 134 ? -25.047 13.594 4.852 1 92.44 134 ARG B CA 1
ATOM 3280 C C . ARG B 1 134 ? -25 15.117 4.945 1 92.44 134 ARG B C 1
ATOM 3282 O O . ARG B 1 134 ? -25.344 15.812 3.992 1 92.44 134 ARG B O 1
ATOM 3289 N N . HIS B 1 135 ? -24.516 15.695 6.035 1 91.56 135 HIS B N 1
ATOM 3290 C CA . HIS B 1 135 ? -24.438 17.141 6.219 1 91.56 135 HIS B CA 1
ATOM 3291 C C . HIS B 1 135 ? -23 17.641 6.027 1 91.56 135 HIS B C 1
ATOM 3293 O O . HIS B 1 135 ? -22.703 18.797 6.32 1 91.56 135 HIS B O 1
ATOM 3299 N N . MET B 1 136 ? -22.172 16.766 5.57 1 92.81 136 MET B N 1
ATOM 3300 C CA . MET B 1 136 ? -20.766 17.094 5.367 1 92.81 136 MET B CA 1
ATOM 3301 C C . MET B 1 136 ? -20.344 16.797 3.932 1 92.81 136 MET B C 1
ATOM 3303 O O . MET B 1 136 ? -19.641 15.82 3.678 1 92.81 136 MET B O 1
ATOM 3307 N N . PRO B 1 137 ? -20.641 17.672 3.018 1 94.12 137 PRO B N 1
ATOM 3308 C CA . PRO B 1 137 ? -20.359 17.406 1.604 1 94.12 137 PRO B CA 1
ATOM 3309 C C . PRO B 1 137 ? -18.891 17.141 1.337 1 94.12 137 PRO B C 1
ATOM 3311 O O . PRO B 1 137 ? -18.547 16.297 0.499 1 94.12 137 PRO B O 1
ATOM 3314 N N . GLU B 1 138 ? -17.953 17.812 2.062 1 93.12 138 GLU B N 1
ATOM 3315 C CA . GLU B 1 138 ? -16.516 17.625 1.84 1 93.12 138 GLU B CA 1
ATOM 3316 C C . GLU B 1 138 ? -16.094 16.188 2.164 1 93.12 138 GLU B C 1
ATOM 3318 O O . GLU B 1 138 ? -15.234 15.625 1.481 1 93.12 138 GLU B O 1
ATOM 3323 N N . LEU B 1 139 ? -16.688 15.656 3.156 1 93.75 139 LEU B N 1
ATOM 3324 C CA . LEU B 1 139 ? -16.359 14.297 3.559 1 93.75 139 LEU B CA 1
ATOM 3325 C C . LEU B 1 139 ? -16.859 13.289 2.521 1 93.75 139 LEU B C 1
ATOM 3327 O O . LEU B 1 139 ? -16.141 12.336 2.197 1 93.75 139 LEU B O 1
ATOM 3331 N N . ILE B 1 140 ? -18.016 13.484 2.029 1 96.12 140 ILE B N 1
ATOM 3332 C CA . ILE B 1 140 ? -18.578 12.602 1.015 1 96.12 140 ILE B CA 1
ATOM 3333 C C . ILE B 1 140 ? -17.734 12.672 -0.257 1 96.12 140 ILE B C 1
ATOM 3335 O O . ILE B 1 140 ? -17.438 11.648 -0.863 1 96.12 140 ILE B O 1
ATOM 3339 N N . ILE B 1 141 ? -17.375 13.859 -0.613 1 96.88 141 ILE B N 1
ATOM 3340 C CA . ILE B 1 141 ? -16.547 14.055 -1.807 1 96.88 141 ILE B CA 1
ATOM 3341 C C . ILE B 1 141 ? -15.211 13.336 -1.638 1 96.88 141 ILE B C 1
ATOM 3343 O O . ILE B 1 141 ? -14.758 12.641 -2.545 1 96.88 141 ILE B O 1
ATOM 3347 N N . GLU B 1 142 ? -14.586 13.461 -0.506 1 96.44 142 GLU B N 1
ATOM 3348 C CA . GLU B 1 142 ? -13.32 12.781 -0.235 1 96.44 142 GLU B CA 1
ATOM 3349 C C . GLU B 1 142 ? -13.484 11.266 -0.317 1 96.44 142 GLU B C 1
ATOM 3351 O O . GLU B 1 142 ? -12.633 10.57 -0.868 1 96.44 142 GLU B O 1
ATOM 3356 N N . MET B 1 143 ? -14.562 10.766 0.205 1 97.19 143 MET B N 1
ATOM 3357 C CA . MET B 1 143 ? -14.82 9.328 0.176 1 97.19 143 MET B CA 1
ATOM 3358 C C . MET B 1 143 ? -14.969 8.828 -1.258 1 97.19 143 MET B C 1
ATOM 3360 O O . MET B 1 143 ? -14.391 7.809 -1.628 1 97.19 143 MET B O 1
ATOM 3364 N N . LEU B 1 144 ? -15.711 9.586 -2.016 1 98.25 144 LEU B N 1
ATOM 3365 C CA . LEU B 1 144 ? -15.961 9.188 -3.396 1 98.25 144 LEU B CA 1
ATOM 3366 C C . LEU B 1 144 ? -14.68 9.273 -4.223 1 98.25 144 LEU B C 1
ATOM 3368 O O . LEU B 1 144 ? -14.406 8.398 -5.047 1 98.25 144 LEU B O 1
ATOM 3372 N N . GLN B 1 145 ? -13.945 10.312 -4.008 1 98.5 145 GLN B N 1
ATOM 3373 C CA . GLN B 1 145 ? -12.695 10.461 -4.742 1 98.5 145 GLN B CA 1
ATOM 3374 C C . GLN B 1 145 ? -11.695 9.383 -4.34 1 98.5 145 GLN B C 1
ATOM 3376 O O . GLN B 1 145 ? -10.977 8.844 -5.188 1 98.5 145 GLN B O 1
ATOM 3381 N N . THR B 1 146 ? -11.633 9.086 -3.082 1 98.5 146 THR B N 1
ATOM 3382 C CA . THR B 1 146 ? -10.766 8.016 -2.613 1 98.5 146 THR B CA 1
ATOM 3383 C C . THR B 1 146 ? -11.164 6.684 -3.232 1 98.5 146 THR B C 1
ATOM 3385 O O . THR B 1 146 ? -10.32 5.949 -3.746 1 98.5 146 THR B O 1
ATOM 3388 N N . LYS B 1 147 ? -12.453 6.371 -3.168 1 98.56 147 LYS B N 1
ATOM 3389 C CA . LYS B 1 147 ? -12.945 5.121 -3.74 1 98.56 147 LYS B CA 1
ATOM 3390 C C . LYS B 1 147 ? -12.641 5.047 -5.234 1 98.56 147 LYS B C 1
ATOM 3392 O O . LYS B 1 147 ? -12.258 3.992 -5.746 1 98.56 147 LYS B O 1
ATOM 3397 N N . THR B 1 148 ? -12.844 6.148 -5.898 1 98.81 148 THR B N 1
ATOM 3398 C CA . THR B 1 148 ? -12.555 6.207 -7.328 1 98.81 148 THR B CA 1
ATOM 3399 C C . THR B 1 148 ? -11.086 5.871 -7.594 1 98.81 148 THR B C 1
ATOM 3401 O O . THR B 1 148 ? -10.781 5.051 -8.461 1 98.81 148 THR B O 1
ATOM 3404 N N . PHE B 1 149 ? -10.258 6.488 -6.859 1 98.81 149 PHE B N 1
ATOM 3405 C CA . PHE B 1 149 ? -8.828 6.246 -7.02 1 98.81 149 PHE B CA 1
ATOM 3406 C C . PHE B 1 149 ? -8.484 4.801 -6.688 1 98.81 149 PHE B C 1
ATOM 3408 O O . PHE B 1 149 ? -7.711 4.156 -7.406 1 98.81 149 PHE B O 1
ATOM 3415 N N . VAL B 1 150 ? -9.023 4.273 -5.68 1 98.81 150 VAL B N 1
ATOM 3416 C CA . VAL B 1 150 ? -8.789 2.893 -5.258 1 98.81 150 VAL B CA 1
ATOM 3417 C C . VAL B 1 150 ? -9.211 1.936 -6.371 1 98.81 150 VAL B C 1
ATOM 3419 O O . VAL B 1 150 ? -8.523 0.955 -6.648 1 98.81 150 VAL B O 1
ATOM 3422 N N . ILE B 1 151 ? -10.328 2.205 -6.988 1 98.81 151 ILE B N 1
ATOM 3423 C CA . ILE B 1 151 ? -10.836 1.346 -8.055 1 98.81 151 ILE B CA 1
ATOM 3424 C C . ILE B 1 151 ? -9.828 1.309 -9.203 1 98.81 151 ILE B C 1
ATOM 3426 O O . ILE B 1 151 ? -9.531 0.239 -9.742 1 98.81 151 ILE B O 1
ATOM 3430 N N . TRP B 1 152 ? -9.305 2.404 -9.57 1 98.88 152 TRP B N 1
ATOM 3431 C CA . TRP B 1 152 ? -8.344 2.459 -10.672 1 98.88 152 TRP B CA 1
ATOM 3432 C C . TRP B 1 152 ? -7.055 1.733 -10.305 1 98.88 152 TRP B C 1
ATOM 3434 O O . TRP B 1 152 ? -6.504 0.99 -11.125 1 98.88 152 TRP B O 1
ATOM 3444 N N . VAL B 1 153 ? -6.594 1.981 -9.102 1 98.81 153 VAL B N 1
ATOM 3445 C CA . VAL B 1 153 ? -5.402 1.296 -8.617 1 98.81 153 VAL B CA 1
ATOM 3446 C C . VAL B 1 153 ? -5.652 -0.21 -8.57 1 98.81 153 VAL B C 1
ATOM 3448 O O . VAL B 1 153 ? -4.785 -1.002 -8.938 1 98.81 153 VAL B O 1
ATOM 3451 N N . ARG B 1 154 ? -6.824 -0.588 -8.18 1 98.81 154 ARG B N 1
ATOM 3452 C CA . ARG B 1 154 ? -7.191 -1.997 -8.07 1 98.81 154 ARG B CA 1
ATOM 3453 C C . ARG B 1 154 ? -7.281 -2.643 -9.453 1 98.81 154 ARG B C 1
ATOM 3455 O O . ARG B 1 154 ? -6.906 -3.803 -9.625 1 98.81 154 ARG B O 1
ATOM 3462 N N . MET B 1 155 ? -7.793 -1.937 -10.406 1 98.81 155 MET B N 1
ATOM 3463 C CA . MET B 1 155 ? -7.879 -2.496 -11.758 1 98.81 155 MET B CA 1
ATOM 3464 C C . MET B 1 155 ? -6.492 -2.838 -12.289 1 98.81 155 MET B C 1
ATOM 3466 O O . MET B 1 155 ? -6.309 -3.869 -12.938 1 98.81 155 MET B O 1
ATOM 3470 N N . ILE B 1 156 ? -5.512 -2.049 -11.977 1 98.75 156 ILE B N 1
ATOM 3471 C CA . ILE B 1 156 ? -4.141 -2.34 -12.375 1 98.75 156 ILE B CA 1
ATOM 3472 C C . ILE B 1 156 ? -3.643 -3.586 -11.648 1 98.75 156 ILE B C 1
ATOM 3474 O O . ILE B 1 156 ? -3.049 -4.477 -12.258 1 98.75 156 ILE B O 1
ATOM 3478 N N . ALA B 1 157 ? -3.9 -3.641 -10.398 1 98.75 157 ALA B N 1
ATOM 3479 C CA . ALA B 1 157 ? -3.479 -4.789 -9.594 1 98.75 157 ALA B CA 1
ATOM 3480 C C . ALA B 1 157 ? -4.125 -6.074 -10.102 1 98.75 157 ALA B C 1
ATOM 3482 O O . ALA B 1 157 ? -3.461 -7.105 -10.227 1 98.75 157 ALA B O 1
ATOM 3483 N N . LEU B 1 158 ? -5.398 -6.004 -10.391 1 98.56 158 LEU B N 1
ATOM 3484 C CA . LEU B 1 158 ? -6.125 -7.156 -10.906 1 98.56 158 LEU B CA 1
ATOM 3485 C C . LEU B 1 158 ? -5.547 -7.613 -12.242 1 98.56 158 LEU B C 1
ATOM 3487 O O . LEU B 1 158 ? -5.414 -8.812 -12.492 1 98.56 158 LEU B O 1
ATOM 3491 N N . TYR B 1 159 ? -5.215 -6.668 -13.031 1 98.38 159 TYR B N 1
ATOM 3492 C CA . TYR B 1 159 ? -4.625 -6.98 -14.328 1 98.38 159 TYR B CA 1
ATOM 3493 C C . TYR B 1 159 ? -3.307 -7.727 -14.164 1 98.38 159 TYR B C 1
ATOM 3495 O O . TYR B 1 159 ? -3.018 -8.664 -14.914 1 98.38 159 TYR B O 1
ATOM 3503 N N . LEU B 1 160 ? -2.586 -7.43 -13.203 1 98.38 160 LEU B N 1
ATOM 3504 C CA . LEU B 1 160 ? -1.23 -7.938 -13.031 1 98.38 160 LEU B CA 1
ATOM 3505 C C . LEU B 1 160 ? -1.242 -9.273 -12.289 1 98.38 160 LEU B C 1
ATOM 3507 O O . LEU B 1 160 ? -0.254 -10.008 -12.312 1 98.38 160 LEU B O 1
ATOM 3511 N N . VAL B 1 161 ? -2.328 -9.562 -11.609 1 98.06 161 VAL B N 1
ATOM 3512 C CA . VAL B 1 161 ? -2.346 -10.734 -10.734 1 98.06 161 VAL B CA 1
ATOM 3513 C C . VAL B 1 161 ? -3.416 -11.711 -11.211 1 98.06 161 VAL B C 1
ATOM 3515 O O . VAL B 1 161 ? -4.512 -11.766 -10.641 1 98.06 161 VAL B O 1
ATOM 3518 N N . PRO B 1 162 ? -3.082 -12.531 -12.156 1 96.56 162 PRO B N 1
ATOM 3519 C CA . PRO B 1 162 ? -4.047 -13.508 -12.664 1 96.56 162 PRO B CA 1
ATOM 3520 C C . PRO B 1 162 ? -4.121 -14.773 -11.805 1 96.56 162 PRO B C 1
ATOM 3522 O O . PRO B 1 162 ? -3.645 -15.836 -12.219 1 96.56 162 PRO B O 1
ATOM 3525 N N . LEU B 1 163 ? -4.781 -14.711 -10.75 1 97.38 163 LEU B N 1
ATOM 3526 C CA . LEU B 1 163 ? -4.957 -15.844 -9.844 1 97.38 163 LEU B CA 1
ATOM 3527 C C . LEU B 1 163 ? -6.363 -16.422 -9.961 1 97.38 163 LEU B C 1
ATOM 3529 O O . LEU B 1 163 ? -7.316 -15.695 -10.242 1 97.38 163 LEU B O 1
ATOM 3533 N N . GLU B 1 164 ? -6.422 -17.734 -9.797 1 97.62 164 GLU B N 1
ATOM 3534 C CA . GLU B 1 164 ? -7.695 -18.406 -9.594 1 97.62 164 GLU B CA 1
ATOM 3535 C C . GLU B 1 164 ? -8.156 -18.297 -8.141 1 97.62 164 GLU B C 1
ATOM 3537 O O . GLU B 1 164 ? -7.344 -18.125 -7.234 1 97.62 164 GLU B O 1
ATOM 3542 N N . ALA B 1 165 ? -9.43 -18.422 -7.941 1 97.38 165 ALA B N 1
ATOM 3543 C CA . ALA B 1 165 ? -9.961 -18.391 -6.582 1 97.38 165 ALA B CA 1
ATOM 3544 C C . ALA B 1 165 ? -9.305 -19.453 -5.707 1 97.38 165 ALA B C 1
ATOM 3546 O O . ALA B 1 165 ? -8.906 -20.516 -6.203 1 97.38 165 ALA B O 1
ATOM 3547 N N . PRO B 1 166 ? -9.18 -19.141 -4.441 1 97.19 166 PRO B N 1
ATOM 3548 C CA . PRO B 1 166 ? -8.633 -20.156 -3.535 1 97.19 166 PRO B CA 1
ATOM 3549 C C . PRO B 1 166 ? -9.383 -21.484 -3.596 1 97.19 166 PRO B C 1
ATOM 3551 O O . PRO B 1 166 ? -10.594 -21.5 -3.857 1 97.19 166 PRO B O 1
ATOM 3554 N N . ALA B 1 167 ? -8.594 -22.547 -3.363 1 94.88 167 ALA B N 1
ATOM 3555 C CA . ALA B 1 167 ? -9.227 -23.859 -3.287 1 94.88 167 ALA B CA 1
ATOM 3556 C C . ALA B 1 167 ? -10.297 -23.891 -2.203 1 94.88 167 ALA B C 1
ATOM 3558 O O . ALA B 1 167 ? -10.062 -23.453 -1.076 1 94.88 167 ALA B O 1
ATOM 3559 N N . GLY B 1 168 ? -11.508 -24.25 -2.578 1 95.44 168 GLY B N 1
ATOM 3560 C CA . GLY B 1 168 ? -12.586 -24.406 -1.618 1 95.44 168 GLY B CA 1
ATOM 3561 C C . GLY B 1 168 ? -13.438 -23.156 -1.478 1 95.44 168 GLY B C 1
ATOM 3562 O O . GLY B 1 168 ? -14.273 -23.062 -0.578 1 95.44 168 GLY B O 1
ATOM 3563 N N . THR B 1 169 ? -13.219 -22.234 -2.338 1 96.56 169 THR B N 1
ATOM 3564 C CA . THR B 1 169 ? -13.961 -20.984 -2.293 1 96.56 169 THR B CA 1
ATOM 3565 C C . THR B 1 169 ? -15.469 -21.25 -2.361 1 96.56 169 THR B C 1
ATOM 3567 O O . THR B 1 169 ? -15.922 -22.062 -3.176 1 96.56 169 THR B O 1
ATOM 3570 N N . VAL B 1 170 ? -16.219 -20.609 -1.453 1 95.62 170 VAL B N 1
ATOM 3571 C CA . VAL B 1 170 ? -17.672 -20.516 -1.566 1 95.62 170 VAL B CA 1
ATOM 3572 C C . VAL B 1 170 ? -18.047 -19.234 -2.324 1 95.62 170 VAL B C 1
ATOM 3574 O O . VAL B 1 170 ? -17.766 -18.125 -1.867 1 95.62 170 VAL B O 1
ATOM 3577 N N . PRO B 1 171 ? -18.672 -19.438 -3.473 1 91.94 171 PRO B N 1
ATOM 3578 C CA . PRO B 1 171 ? -18.969 -18.25 -4.289 1 91.94 171 PRO B CA 1
ATOM 3579 C C . PRO B 1 171 ? -19.812 -17.219 -3.545 1 91.94 171 PRO B C 1
ATOM 3581 O O . PRO B 1 171 ? -20.703 -17.578 -2.777 1 91.94 171 PRO B O 1
ATOM 3584 N N . LEU B 1 172 ? -19.422 -15.992 -3.752 1 87.81 172 LEU B N 1
ATOM 3585 C CA . LEU B 1 172 ? -20.156 -14.859 -3.184 1 87.81 172 LEU B CA 1
ATOM 3586 C C . LEU B 1 172 ? -21.312 -14.453 -4.086 1 87.81 172 LEU B C 1
ATOM 3588 O O . LEU B 1 172 ? -21.094 -13.945 -5.188 1 87.81 172 LEU B O 1
ATOM 3592 N N . ILE B 1 173 ? -22.438 -14.703 -3.625 1 81.44 173 ILE B N 1
ATOM 3593 C CA . ILE B 1 173 ? -23.625 -14.383 -4.418 1 81.44 173 ILE B CA 1
ATOM 3594 C C . ILE B 1 173 ? -24.266 -13.109 -3.891 1 81.44 173 ILE B C 1
ATOM 3596 O O . ILE B 1 173 ? -24.719 -13.062 -2.744 1 81.44 173 ILE B O 1
ATOM 3600 N N . ASP B 1 174 ? -24.172 -12.102 -4.777 1 76.88 174 ASP B N 1
ATOM 3601 C CA . ASP B 1 174 ? -24.781 -10.82 -4.422 1 76.88 174 ASP B CA 1
ATOM 3602 C C . ASP B 1 174 ? -26.297 -10.875 -4.555 1 76.88 174 ASP B C 1
ATOM 3604 O O . ASP B 1 174 ? -26.828 -11.094 -5.648 1 76.88 174 ASP B O 1
ATOM 3608 N N . PRO B 1 175 ? -26.984 -10.617 -3.516 1 72.56 175 PRO B N 1
ATOM 3609 C CA . PRO B 1 175 ? -28.438 -10.68 -3.617 1 72.56 175 PRO B CA 1
ATOM 3610 C C . PRO B 1 175 ? -29.016 -9.516 -4.418 1 72.56 175 PRO B C 1
ATOM 3612 O O . PRO B 1 175 ? -30.125 -9.625 -4.953 1 72.56 175 PRO B O 1
ATOM 3615 N N . ILE B 1 176 ? -28.281 -8.453 -4.523 1 67.38 176 ILE B N 1
ATOM 3616 C CA . ILE B 1 176 ? -28.781 -7.254 -5.195 1 67.38 176 ILE B CA 1
ATOM 3617 C C . ILE B 1 176 ? -28.234 -7.195 -6.617 1 67.38 176 ILE B C 1
ATOM 3619 O O . ILE B 1 176 ? -29 -7.164 -7.582 1 67.38 176 ILE B O 1
ATOM 3623 N N . ALA B 1 177 ? -26.953 -7.277 -6.762 1 58.56 177 ALA B N 1
ATOM 3624 C CA . ALA B 1 177 ? -26.328 -7.094 -8.062 1 58.56 177 ALA B CA 1
ATOM 3625 C C . ALA B 1 177 ? -26.219 -8.414 -8.82 1 58.56 177 ALA B C 1
ATOM 3627 O O . ALA B 1 177 ? -25.922 -8.43 -10.016 1 58.56 177 ALA B O 1
ATOM 3628 N N . GLY B 1 178 ? -26.406 -9.484 -8.25 1 60.5 178 GLY B N 1
ATOM 3629 C CA . GLY B 1 178 ? -26.203 -10.797 -8.844 1 60.5 178 GLY B CA 1
ATOM 3630 C C . GLY B 1 178 ? -27.312 -11.211 -9.781 1 60.5 178 GLY B C 1
ATOM 3631 O O . GLY B 1 178 ? -27.5 -12.406 -10.039 1 60.5 178 GLY B O 1
ATOM 3632 N N . GLY B 1 179 ? -28.094 -10.297 -10.141 1 58.69 179 GLY B N 1
ATOM 3633 C CA . GLY B 1 179 ? -29.25 -10.68 -10.945 1 58.69 179 GLY B CA 1
ATOM 3634 C C . GLY B 1 179 ? -28.859 -11.258 -12.297 1 58.69 179 GLY B C 1
ATOM 3635 O O . GLY B 1 179 ? -29.609 -12.047 -12.875 1 58.69 179 GLY B O 1
ATOM 3636 N N . ASP B 1 180 ? -27.656 -10.969 -12.68 1 67.44 180 ASP B N 1
ATOM 3637 C CA . ASP B 1 180 ? -27.328 -11.461 -14.008 1 67.44 180 ASP B CA 1
ATOM 3638 C C . ASP B 1 180 ? -26.672 -12.844 -13.938 1 67.44 180 ASP B C 1
ATOM 3640 O O . ASP B 1 180 ? -26.344 -13.438 -14.961 1 67.44 180 ASP B O 1
ATOM 3644 N N . GLY B 1 181 ? -26.562 -13.281 -12.758 1 68.94 181 GLY B N 1
ATOM 3645 C CA . GLY B 1 181 ? -26.078 -14.648 -12.602 1 68.94 181 GLY B CA 1
ATOM 3646 C C . GLY B 1 181 ? -24.578 -14.766 -12.688 1 68.94 181 GLY B C 1
ATOM 3647 O O . GLY B 1 181 ? -24.016 -15.852 -12.508 1 68.94 181 GLY B O 1
ATOM 3648 N N . ILE B 1 182 ? -23.984 -13.633 -12.961 1 76.5 182 ILE B N 1
ATOM 3649 C CA . ILE B 1 182 ? -22.547 -13.703 -13.117 1 76.5 182 ILE B CA 1
ATOM 3650 C C . ILE B 1 182 ? -21.875 -13.648 -11.75 1 76.5 182 ILE B C 1
ATOM 3652 O O . ILE B 1 182 ? -22.109 -12.711 -10.977 1 76.5 182 ILE B O 1
ATOM 3656 N N . VAL B 1 183 ? -21.156 -14.695 -11.406 1 82.69 183 VAL B N 1
ATOM 3657 C CA . VAL B 1 183 ? -20.406 -14.773 -10.156 1 82.69 183 VAL B CA 1
ATOM 3658 C C . VAL B 1 183 ? -18.922 -14.539 -10.43 1 82.69 183 VAL B C 1
ATOM 3660 O O . VAL B 1 183 ? -18.312 -15.258 -11.227 1 82.69 183 VAL B O 1
ATOM 3663 N N . LEU B 1 184 ? -18.453 -13.484 -9.914 1 89.25 184 LEU B N 1
ATOM 3664 C CA . LEU B 1 184 ? -17.047 -13.133 -10.086 1 89.25 184 LEU B CA 1
ATOM 3665 C C . LEU B 1 184 ? -16.172 -13.883 -9.086 1 89.25 184 LEU B C 1
ATOM 3667 O O . LEU B 1 184 ? -16.344 -13.75 -7.875 1 89.25 184 LEU B O 1
ATOM 3671 N N . MET B 1 185 ? -15.25 -14.633 -9.633 1 93.62 185 MET B N 1
ATOM 3672 C CA . MET B 1 185 ? -14.414 -15.469 -8.781 1 93.62 185 MET B CA 1
ATOM 3673 C C . MET B 1 185 ? -12.953 -15.039 -8.852 1 93.62 185 MET B C 1
ATOM 3675 O O . MET B 1 185 ? -12.141 -15.445 -8.016 1 93.62 185 MET B O 1
ATOM 3679 N N . ARG B 1 186 ? -12.625 -14.156 -9.789 1 96.12 186 ARG B N 1
ATOM 3680 C CA . ARG B 1 186 ? -11.219 -13.898 -10.062 1 96.12 186 ARG B CA 1
ATOM 3681 C C . ARG B 1 186 ? -10.859 -12.438 -9.781 1 96.12 186 ARG B C 1
ATOM 3683 O O . ARG B 1 186 ? -9.789 -11.969 -10.156 1 96.12 186 ARG B O 1
ATOM 3690 N N . ASP B 1 187 ? -11.781 -11.68 -9.195 1 95.69 187 ASP B N 1
ATOM 3691 C CA . ASP B 1 187 ? -11.484 -10.328 -8.711 1 95.69 187 ASP B CA 1
ATOM 3692 C C . ASP B 1 187 ? -10.852 -10.375 -7.324 1 95.69 187 ASP B C 1
ATOM 3694 O O . ASP B 1 187 ? -11.477 -9.977 -6.34 1 95.69 187 ASP B O 1
ATOM 3698 N N . LEU B 1 188 ? -9.57 -10.688 -7.266 1 97.69 188 LEU B N 1
ATOM 3699 C CA . LEU B 1 188 ? -8.977 -11.117 -6.008 1 97.69 188 LEU B CA 1
ATOM 3700 C C . LEU B 1 188 ? -8.07 -10.031 -5.434 1 97.69 188 LEU B C 1
ATOM 3702 O O . LEU B 1 188 ? -8.438 -9.352 -4.469 1 97.69 188 LEU B O 1
ATOM 3706 N N . PHE B 1 189 ? -6.934 -9.695 -6.031 1 98.31 189 PHE B N 1
ATOM 3707 C CA . PHE B 1 189 ? -5.918 -8.852 -5.418 1 98.31 189 PHE B CA 1
ATOM 3708 C C . PHE B 1 189 ? -6.121 -7.395 -5.809 1 98.31 189 PHE B C 1
ATOM 3710 O O . PHE B 1 189 ? -6.07 -7.051 -6.992 1 98.31 189 PHE B O 1
ATOM 3717 N N . PHE B 1 190 ? -6.309 -6.629 -4.926 1 98.31 190 PHE B N 1
ATOM 3718 C CA . PHE B 1 190 ? -6.578 -6.816 -3.506 1 98.31 190 PHE B CA 1
ATOM 3719 C C . PHE B 1 190 ? -8.078 -6.797 -3.234 1 98.31 190 PHE B C 1
ATOM 3721 O O . PHE B 1 190 ? -8.875 -6.465 -4.121 1 98.31 190 PHE B O 1
ATOM 3728 N N . SER B 1 191 ? -8.492 -7.172 -2.09 1 98.25 191 SER B N 1
ATOM 3729 C CA . SER B 1 191 ? -9.898 -7.363 -1.75 1 98.25 191 SER B CA 1
ATOM 3730 C C . SER B 1 191 ? -10.672 -6.055 -1.838 1 98.25 191 SER B C 1
ATOM 3732 O O . SER B 1 191 ? -10.438 -5.133 -1.055 1 98.25 191 SER B O 1
ATOM 3734 N N . GLY B 1 192 ? -11.648 -6.043 -2.705 1 96.19 192 GLY B N 1
ATOM 3735 C CA . GLY B 1 192 ? -12.492 -4.871 -2.857 1 96.19 192 GLY B CA 1
ATOM 3736 C C . GLY B 1 192 ? -13.406 -4.629 -1.67 1 96.19 192 GLY B C 1
ATOM 3737 O O . GLY B 1 192 ? -13.68 -3.482 -1.31 1 96.19 192 GLY B O 1
ATOM 3738 N N . HIS B 1 193 ? -13.922 -5.707 -1.083 1 95.38 193 HIS B N 1
ATOM 3739 C CA . HIS B 1 193 ? -14.773 -5.582 0.094 1 95.38 193 HIS B CA 1
ATOM 3740 C C . HIS B 1 193 ? -14.008 -4.969 1.264 1 95.38 193 HIS B C 1
ATOM 3742 O O . HIS B 1 193 ? -14.484 -4.023 1.894 1 95.38 193 HIS B O 1
ATOM 3748 N N . THR B 1 194 ? -12.859 -5.504 1.432 1 97.06 194 THR B N 1
ATOM 3749 C CA . THR B 1 194 ? -12.008 -4.961 2.49 1 97.06 194 THR B CA 1
ATOM 3750 C C . THR B 1 194 ? -11.648 -3.508 2.201 1 97.06 194 THR B C 1
ATOM 3752 O O . THR B 1 194 ? -11.703 -2.66 3.092 1 97.06 194 THR B O 1
ATOM 3755 N N . ALA B 1 195 ? -11.297 -3.266 0.988 1 98.12 195 ALA B N 1
ATOM 3756 C CA . ALA B 1 195 ? -10.93 -1.909 0.595 1 98.12 195 ALA B CA 1
ATOM 3757 C C . ALA B 1 195 ? -12.078 -0.935 0.826 1 98.12 195 ALA B C 1
ATOM 3759 O O . ALA B 1 195 ? -11.883 0.152 1.373 1 98.12 195 ALA B O 1
ATOM 3760 N N . THR B 1 196 ? -13.281 -1.325 0.467 1 96.88 196 THR B N 1
ATOM 3761 C CA . THR B 1 196 ? -14.438 -0.448 0.575 1 96.88 196 THR B CA 1
ATOM 3762 C C . THR B 1 196 ? -14.719 -0.099 2.033 1 96.88 196 THR B C 1
ATOM 3764 O O . THR B 1 196 ? -14.883 1.073 2.377 1 96.88 196 THR B O 1
ATOM 3767 N N . THR B 1 197 ? -14.727 -1.061 2.865 1 97.19 197 THR B N 1
ATOM 3768 C CA . THR B 1 197 ? -15.008 -0.803 4.273 1 97.19 197 THR B CA 1
ATOM 3769 C C . THR B 1 197 ? -13.859 -0.038 4.926 1 97.19 197 THR B C 1
ATOM 3771 O O . THR B 1 197 ? -14.086 0.778 5.82 1 97.19 197 THR B O 1
ATOM 3774 N N . PHE B 1 198 ? -12.68 -0.238 4.453 1 97.38 198 PHE B N 1
ATOM 3775 C CA . PHE B 1 198 ? -11.539 0.48 5.004 1 97.38 198 PHE B CA 1
ATOM 3776 C C . PHE B 1 198 ? -11.539 1.935 4.547 1 97.38 198 PHE B C 1
ATOM 3778 O O . PHE B 1 198 ? -11.133 2.826 5.293 1 97.38 198 PHE B O 1
ATOM 3785 N N . VAL B 1 199 ? -11.977 2.201 3.342 1 97.38 199 VAL B N 1
ATOM 3786 C CA . VAL B 1 199 ? -12.125 3.576 2.879 1 97.38 199 VAL B CA 1
ATOM 3787 C C . VAL B 1 199 ? -13.039 4.348 3.832 1 97.38 199 VAL B C 1
ATOM 3789 O O . VAL B 1 199 ? -12.703 5.453 4.258 1 97.38 199 VAL B O 1
ATOM 3792 N N . VAL B 1 200 ? -14.156 3.725 4.148 1 95.38 200 VAL B N 1
ATOM 3793 C CA . VAL B 1 200 ? -15.125 4.352 5.039 1 95.38 200 VAL B CA 1
ATOM 3794 C C . VAL B 1 200 ? -14.477 4.633 6.395 1 95.38 200 VAL B C 1
ATOM 3796 O O . VAL B 1 200 ? -14.586 5.742 6.922 1 95.38 200 VAL B O 1
ATOM 3799 N N . PHE B 1 201 ? -13.766 3.684 6.926 1 95.12 201 PHE B N 1
ATOM 3800 C CA . PHE B 1 201 ? -13.078 3.84 8.203 1 95.12 201 PHE B CA 1
ATOM 3801 C C . PHE B 1 201 ? -12.078 4.988 8.141 1 95.12 201 PHE B C 1
ATOM 3803 O O . PHE B 1 201 ? -12.086 5.867 9.008 1 95.12 201 PHE B O 1
ATOM 3810 N N . LEU B 1 202 ? -11.289 5.031 7.082 1 93.38 202 LEU B N 1
ATOM 3811 C CA . LEU B 1 202 ? -10.203 6.004 6.992 1 93.38 202 LEU B CA 1
ATOM 3812 C C . LEU B 1 202 ? -10.758 7.422 6.875 1 93.38 202 LEU B C 1
ATOM 3814 O O . LEU B 1 202 ? -10.203 8.359 7.453 1 93.38 202 LEU B O 1
ATOM 3818 N N . VAL B 1 203 ? -11.805 7.605 6.16 1 90.06 203 VAL B N 1
ATOM 3819 C CA . VAL B 1 203 ? -12.312 8.953 5.895 1 90.06 203 VAL B CA 1
ATOM 3820 C C . VAL B 1 203 ? -13.109 9.453 7.098 1 90.06 203 VAL B C 1
ATOM 3822 O O . VAL B 1 203 ? -13.016 10.625 7.465 1 90.06 203 VAL B O 1
ATOM 3825 N N . VAL B 1 204 ? -13.797 8.539 7.793 1 88.12 204 VAL B N 1
ATOM 3826 C CA . VAL B 1 204 ? -14.672 8.938 8.891 1 88.12 204 VAL B CA 1
ATOM 3827 C C . VAL B 1 204 ? -13.867 9.039 10.188 1 88.12 204 VAL B C 1
ATOM 3829 O O . VAL B 1 204 ? -14.312 9.656 11.156 1 88.12 204 VAL B O 1
ATOM 3832 N N . ARG B 1 205 ? -12.68 8.508 10.188 1 80.62 205 ARG B N 1
ATOM 3833 C CA . ARG B 1 205 ? -11.914 8.391 11.43 1 80.62 205 ARG B CA 1
ATOM 3834 C C . ARG B 1 205 ? -11.523 9.766 11.969 1 80.62 205 ARG B C 1
ATOM 3836 O O . ARG B 1 205 ? -11.188 9.898 13.141 1 80.62 205 ARG B O 1
ATOM 3843 N N . ARG B 1 206 ? -11.586 10.703 11.188 1 76.81 206 ARG B N 1
ATOM 3844 C CA . ARG B 1 206 ? -11.148 12.031 11.609 1 76.81 206 ARG B CA 1
ATOM 3845 C C . ARG B 1 206 ? -12.289 12.789 12.289 1 76.81 206 ARG B C 1
ATOM 3847 O O . ARG B 1 206 ? -12.086 13.891 12.805 1 76.81 206 ARG B O 1
ATOM 3854 N N . GLN B 1 207 ? -13.508 12.227 12.398 1 75.81 207 GLN B N 1
ATOM 3855 C CA . GLN B 1 207 ? -14.664 12.93 12.938 1 75.81 207 GLN B CA 1
ATOM 3856 C C . GLN B 1 207 ? -14.828 12.656 14.43 1 75.81 207 GLN B C 1
ATOM 3858 O O . GLN B 1 207 ? -14.828 13.594 15.234 1 75.81 207 GLN B O 1
ATOM 3863 N N . ASN B 1 208 ? -15.312 11.5 14.82 1 77.94 208 ASN B N 1
ATOM 3864 C CA . ASN B 1 208 ? -15.523 11.125 16.219 1 77.94 208 ASN B CA 1
ATOM 3865 C C . ASN B 1 208 ? -14.969 9.734 16.516 1 77.94 208 ASN B C 1
ATOM 3867 O O . ASN B 1 208 ? -14.969 8.867 15.633 1 77.94 208 ASN B O 1
ATOM 3871 N N . VAL B 1 209 ? -14.594 9.508 17.75 1 80.5 209 VAL B N 1
ATOM 3872 C CA . VAL B 1 209 ? -13.938 8.281 18.172 1 80.5 209 VAL B CA 1
ATOM 3873 C C . VAL B 1 209 ? -14.906 7.109 18.078 1 80.5 209 VAL B C 1
ATOM 3875 O O . VAL B 1 209 ? -14.516 5.992 17.734 1 80.5 209 VAL B O 1
ATOM 3878 N N . LEU B 1 210 ? -16.109 7.344 18.312 1 84.62 210 LEU B N 1
ATOM 3879 C CA . LEU B 1 210 ? -17.094 6.273 18.281 1 84.62 210 LEU B CA 1
ATOM 3880 C C . LEU B 1 210 ? -17.297 5.754 16.859 1 84.62 210 LEU B C 1
ATOM 3882 O O . LEU B 1 210 ? -17.328 4.539 16.641 1 84.62 210 LEU B O 1
ATOM 3886 N N . TRP B 1 211 ? -17.344 6.629 15.93 1 85.38 211 TRP B N 1
ATOM 3887 C CA . TRP B 1 211 ? -17.516 6.238 14.531 1 85.38 211 TRP B CA 1
ATOM 3888 C C . TRP B 1 211 ? -16.266 5.582 13.984 1 85.38 211 TRP B C 1
ATOM 3890 O O . TRP B 1 211 ? -16.328 4.617 13.227 1 85.38 211 TRP B O 1
ATOM 3900 N N . LYS B 1 212 ? -15.211 6.059 14.516 1 88.5 212 LYS B N 1
ATOM 3901 C CA . LYS B 1 212 ? -13.93 5.477 14.125 1 88.5 212 LYS B CA 1
ATOM 3902 C C . LYS B 1 212 ? -13.852 4.004 14.516 1 88.5 212 LYS B C 1
ATOM 3904 O O . LYS B 1 212 ? -13.57 3.145 13.68 1 88.5 212 LYS B O 1
ATOM 3909 N N . SER B 1 213 ? -14.109 3.719 15.789 1 91.38 213 SER B N 1
ATOM 3910 C CA . SER B 1 213 ? -14.031 2.348 16.281 1 91.38 213 SER B CA 1
ATOM 3911 C C . SER B 1 213 ? -15.086 1.463 15.617 1 91.38 213 SER B C 1
ATOM 3913 O O . SER B 1 213 ? -14.812 0.303 15.305 1 91.38 213 SER B O 1
ATOM 3915 N N . PHE B 1 214 ? -16.234 2.004 15.422 1 93.62 214 PHE B N 1
ATOM 3916 C CA . PHE B 1 214 ? -17.328 1.25 14.828 1 93.62 214 PHE B CA 1
ATOM 3917 C C . PHE B 1 214 ? -16.984 0.814 13.406 1 93.62 214 PHE B C 1
ATOM 3919 O O . PHE B 1 214 ? -17.062 -0.37 13.078 1 93.62 214 PHE B O 1
ATOM 3926 N N . PHE B 1 215 ? -16.562 1.716 12.594 1 94.44 215 PHE B N 1
ATOM 3927 C CA . PHE B 1 215 ? -16.25 1.4 11.203 1 94.44 215 PHE B CA 1
ATOM 3928 C C . PHE B 1 215 ? -14.984 0.565 11.094 1 94.44 215 PHE B C 1
ATOM 3930 O O . PHE B 1 215 ? -14.836 -0.23 10.164 1 94.44 215 PHE B O 1
ATOM 3937 N N . PHE B 1 216 ? -14.07 0.716 12.047 1 95.62 216 PHE B N 1
ATOM 3938 C CA . PHE B 1 216 ? -12.898 -0.145 12.094 1 95.62 216 PHE B CA 1
ATOM 3939 C C . PHE B 1 216 ? -13.297 -1.597 12.32 1 95.62 216 PHE B C 1
ATOM 3941 O O . PHE B 1 216 ? -12.781 -2.5 11.656 1 95.62 216 PHE B O 1
ATOM 3948 N N . ILE B 1 217 ? -14.188 -1.787 13.242 1 96.31 217 ILE B N 1
ATOM 3949 C CA . ILE B 1 217 ? -14.664 -3.131 13.547 1 96.31 217 ILE B CA 1
ATOM 3950 C C . ILE B 1 217 ? -15.375 -3.719 12.336 1 96.31 217 ILE B C 1
ATOM 3952 O O . ILE B 1 217 ? -15.219 -4.902 12.031 1 96.31 217 ILE B O 1
ATOM 3956 N N . LEU B 1 218 ? -16.141 -2.914 11.641 1 96.44 218 LEU B N 1
ATOM 3957 C CA . LEU B 1 218 ? -16.812 -3.383 10.43 1 96.44 218 LEU B CA 1
ATOM 3958 C C . LEU B 1 218 ? -15.805 -3.797 9.367 1 96.44 218 LEU B C 1
ATOM 3960 O O . LEU B 1 218 ? -15.984 -4.82 8.703 1 96.44 218 LEU B O 1
ATOM 3964 N N . ALA B 1 219 ? -14.766 -2.99 9.242 1 97 219 ALA B N 1
ATOM 3965 C CA . ALA B 1 219 ? -13.727 -3.309 8.273 1 97 219 ALA B CA 1
ATOM 3966 C C . ALA B 1 219 ? -13.008 -4.605 8.641 1 97 219 ALA B C 1
ATOM 3968 O O . ALA B 1 219 ? -12.773 -5.457 7.785 1 97 219 ALA B O 1
ATOM 3969 N N . LEU B 1 220 ? -12.727 -4.754 9.93 1 97.94 220 LEU B N 1
ATOM 3970 C CA . LEU B 1 220 ? -12.055 -5.957 10.414 1 97.94 220 LEU B CA 1
ATOM 3971 C C . LEU B 1 220 ? -12.93 -7.188 10.227 1 97.94 220 LEU B C 1
ATOM 3973 O O . LEU B 1 220 ? -12.445 -8.242 9.82 1 97.94 220 LEU B O 1
ATOM 3977 N N . THR B 1 221 ? -14.18 -7.035 10.531 1 98.25 221 THR B N 1
ATOM 3978 C CA . THR B 1 221 ? -15.117 -8.141 10.359 1 98.25 221 THR B CA 1
ATOM 3979 C C . THR B 1 221 ? -15.227 -8.539 8.898 1 98.25 221 THR B C 1
ATOM 3981 O O . THR B 1 221 ? -15.227 -9.734 8.57 1 98.25 221 THR B O 1
ATOM 3984 N N . THR B 1 222 ? -15.289 -7.574 8.039 1 97.88 222 THR B N 1
ATOM 3985 C CA . THR B 1 222 ? -15.328 -7.848 6.605 1 97.88 222 THR B CA 1
ATOM 3986 C C . THR B 1 222 ? -14.094 -8.633 6.172 1 97.88 222 THR B C 1
ATOM 3988 O O . THR B 1 222 ? -14.211 -9.633 5.465 1 97.88 222 THR B O 1
ATOM 3991 N N . ALA B 1 223 ? -12.953 -8.188 6.629 1 98.12 223 ALA B N 1
ATOM 3992 C CA . ALA B 1 223 ? -11.688 -8.828 6.305 1 98.12 223 ALA B CA 1
ATOM 3993 C C . ALA B 1 223 ? -11.68 -10.289 6.75 1 98.12 223 ALA B C 1
ATOM 3995 O O . ALA B 1 223 ? -11.289 -11.18 5.988 1 98.12 223 ALA B O 1
ATOM 3996 N N . ILE B 1 224 ? -12.133 -10.516 7.914 1 98.06 224 ILE B N 1
ATOM 3997 C CA . ILE B 1 224 ? -12.141 -11.859 8.484 1 98.06 224 ILE B CA 1
ATOM 3998 C C . ILE B 1 224 ? -13.125 -12.742 7.707 1 98.06 224 ILE B C 1
ATOM 4000 O O . ILE B 1 224 ? -12.797 -13.875 7.348 1 98.06 224 ILE B O 1
ATOM 4004 N N . LEU B 1 225 ? -14.258 -12.227 7.348 1 97.94 225 LEU B N 1
ATOM 4005 C CA . LEU B 1 225 ? -15.312 -13.031 6.73 1 97.94 225 LEU B CA 1
ATOM 4006 C C . LEU B 1 225 ? -14.945 -13.383 5.293 1 97.94 225 LEU B C 1
ATOM 4008 O O . LEU B 1 225 ? -15.25 -14.477 4.82 1 97.94 225 LEU B O 1
ATOM 4012 N N . VAL B 1 226 ? -14.312 -12.461 4.562 1 97.38 226 VAL B N 1
ATOM 4013 C CA . VAL B 1 226 ? -13.953 -12.781 3.186 1 97.38 226 VAL B CA 1
ATOM 4014 C C . VAL B 1 226 ? -12.891 -13.883 3.17 1 97.38 226 VAL B C 1
ATOM 4016 O O . VAL B 1 226 ? -12.812 -14.664 2.221 1 97.38 226 VAL B O 1
ATOM 4019 N N . MET B 1 227 ? -12.047 -13.961 4.219 1 98 227 MET B N 1
ATOM 4020 C CA . MET B 1 227 ? -11.062 -15.031 4.332 1 98 227 MET B CA 1
ATOM 4021 C C . MET B 1 227 ? -11.734 -16.344 4.754 1 98 227 MET B C 1
ATOM 4023 O O . MET B 1 227 ? -11.43 -17.406 4.203 1 98 227 MET B O 1
ATOM 4027 N N . LEU B 1 228 ? -12.672 -16.234 5.664 1 97.62 228 LEU B N 1
ATOM 4028 C CA . LEU B 1 228 ? -13.359 -17.422 6.141 1 97.62 228 LEU B CA 1
ATOM 4029 C C . LEU B 1 228 ? -14.188 -18.062 5.031 1 97.62 228 LEU B C 1
ATOM 4031 O O . LEU B 1 228 ? -14.398 -19.281 5.02 1 97.62 228 LEU B O 1
ATOM 4035 N N . GLN B 1 229 ? -14.641 -17.25 4.133 1 97.38 229 GLN B N 1
ATOM 4036 C CA . GLN B 1 229 ? -15.398 -17.766 2.996 1 97.38 229 GLN B CA 1
ATOM 4037 C C . GLN B 1 229 ? -14.469 -18.156 1.848 1 97.38 229 GLN B C 1
ATOM 4039 O O . GLN B 1 229 ? -14.922 -18.625 0.803 1 97.38 229 GLN B O 1
ATOM 4044 N N . LYS B 1 230 ? -13.195 -17.875 1.953 1 97.56 230 LYS B N 1
ATOM 4045 C CA . LYS B 1 230 ? -12.133 -18.141 0.99 1 97.56 230 LYS B CA 1
ATOM 4046 C C . LYS B 1 230 ? -12.422 -17.469 -0.352 1 97.56 230 LYS B C 1
ATOM 4048 O O . LYS B 1 230 ? -12.125 -18.031 -1.408 1 97.56 230 LYS B O 1
ATOM 4053 N N . THR B 1 231 ? -13.086 -16.328 -0.235 1 96.12 231 THR B N 1
ATOM 4054 C CA . THR B 1 231 ? -13.312 -15.57 -1.463 1 96.12 231 THR B CA 1
ATOM 4055 C C . THR B 1 231 ? -12.078 -14.75 -1.825 1 96.12 231 THR B C 1
ATOM 4057 O O . THR B 1 231 ? -11.961 -14.266 -2.953 1 96.12 231 THR B O 1
ATOM 4060 N N . HIS B 1 232 ? -11.211 -14.594 -0.899 1 98 232 HIS B N 1
ATOM 4061 C CA . HIS B 1 232 ? -9.953 -13.891 -1.104 1 98 232 HIS B CA 1
ATOM 4062 C C . HIS B 1 232 ? -8.805 -14.602 -0.402 1 98 232 HIS B C 1
ATOM 4064 O O . HIS B 1 232 ? -8.992 -15.195 0.66 1 98 232 HIS B O 1
ATOM 4070 N N . TYR B 1 233 ? -7.637 -14.531 -1.045 1 98.44 233 TYR B N 1
ATOM 4071 C CA . TYR B 1 233 ? -6.414 -14.93 -0.355 1 98.44 233 TYR B CA 1
ATOM 4072 C C . TYR B 1 233 ? -6.113 -13.992 0.808 1 98.44 233 TYR B C 1
ATOM 4074 O O . TYR B 1 233 ? -6.555 -12.844 0.815 1 98.44 233 TYR B O 1
ATOM 4082 N N . ALA B 1 234 ? -5.355 -14.461 1.749 1 98.69 234 ALA B N 1
ATOM 4083 C CA . ALA B 1 234 ? -4.973 -13.648 2.896 1 98.69 234 ALA B CA 1
ATOM 4084 C C . ALA B 1 234 ? -4.215 -12.398 2.453 1 98.69 234 ALA B C 1
ATOM 4086 O O . ALA B 1 234 ? -4.367 -11.328 3.045 1 98.69 234 ALA B O 1
ATOM 4087 N N . ILE B 1 235 ? -3.391 -12.469 1.436 1 98.81 235 ILE B N 1
ATOM 4088 C CA . ILE B 1 235 ? -2.6 -11.336 0.974 1 98.81 235 ILE B CA 1
ATOM 4089 C C . ILE B 1 235 ? -3.525 -10.258 0.41 1 98.81 235 ILE B C 1
ATOM 4091 O O . ILE B 1 235 ? -3.242 -9.062 0.529 1 98.81 235 ILE B O 1
ATOM 4095 N N . ASP B 1 236 ? -4.703 -10.656 -0.201 1 98.75 236 ASP B N 1
ATOM 4096 C CA . ASP B 1 236 ? -5.664 -9.688 -0.721 1 98.75 236 ASP B CA 1
ATOM 4097 C C . ASP B 1 236 ? -6.168 -8.766 0.387 1 98.75 236 ASP B C 1
ATOM 4099 O O . ASP B 1 236 ? -6.344 -7.566 0.173 1 98.75 236 ASP B O 1
ATOM 4103 N N . VAL B 1 237 ? -6.391 -9.391 1.479 1 98.69 237 VAL B N 1
ATOM 4104 C CA . VAL B 1 237 ? -6.938 -8.695 2.643 1 98.69 237 VAL B CA 1
ATOM 4105 C C . VAL B 1 237 ? -5.84 -7.875 3.314 1 98.69 237 VAL B C 1
ATOM 4107 O O . VAL B 1 237 ? -6.055 -6.715 3.666 1 98.69 237 VAL B O 1
ATOM 4110 N N . TYR B 1 238 ? -4.695 -8.453 3.445 1 98.81 238 TYR B N 1
ATOM 4111 C CA . TYR B 1 238 ? -3.566 -7.809 4.098 1 98.81 238 TYR B CA 1
ATOM 4112 C C . TYR B 1 238 ? -3.121 -6.574 3.32 1 98.81 238 TYR B C 1
ATOM 4114 O O . TYR B 1 238 ? -2.771 -5.551 3.914 1 98.81 238 TYR B O 1
ATOM 4122 N N . ALA B 1 239 ? -3.113 -6.59 2.025 1 98.81 239 ALA B N 1
ATOM 4123 C CA . ALA B 1 239 ? -2.576 -5.527 1.175 1 98.81 239 ALA B CA 1
ATOM 4124 C C . ALA B 1 239 ? -3.566 -4.375 1.048 1 98.81 239 ALA B C 1
ATOM 4126 O O . ALA B 1 239 ? -3.166 -3.223 0.86 1 98.81 239 ALA B O 1
ATOM 4127 N N . ALA B 1 240 ? -4.824 -4.645 1.199 1 98.75 240 ALA B N 1
ATOM 4128 C CA . ALA B 1 240 ? -5.879 -3.682 0.892 1 98.75 240 ALA B CA 1
ATOM 4129 C C . ALA B 1 240 ? -5.695 -2.395 1.69 1 98.75 240 ALA B C 1
ATOM 4131 O O . ALA B 1 240 ? -5.699 -1.298 1.124 1 98.75 240 ALA B O 1
ATOM 4132 N N . PRO B 1 241 ? -5.422 -2.48 2.98 1 98.38 241 PRO B N 1
ATOM 4133 C CA . PRO B 1 241 ? -5.281 -1.24 3.75 1 98.38 241 PRO B CA 1
ATOM 4134 C C . PRO B 1 241 ? -4.117 -0.376 3.27 1 98.38 241 PRO B C 1
ATOM 4136 O O . PRO B 1 241 ? -4.191 0.854 3.334 1 98.38 241 PRO B O 1
ATOM 4139 N N . PHE B 1 242 ? -3.062 -0.958 2.807 1 98.62 242 PHE B N 1
ATOM 4140 C CA . PHE B 1 242 ? -1.912 -0.195 2.338 1 98.62 242 PHE B CA 1
ATOM 4141 C C . PHE B 1 242 ? -2.254 0.575 1.067 1 98.62 242 PHE B C 1
ATOM 4143 O O . PHE B 1 242 ? -1.917 1.754 0.94 1 98.62 242 PHE B O 1
ATOM 4150 N N . PHE B 1 243 ? -2.939 -0.067 0.165 1 98.81 243 PHE B N 1
ATOM 4151 C CA . PHE B 1 243 ? -3.357 0.592 -1.066 1 98.81 243 PHE B CA 1
ATOM 4152 C C . PHE B 1 243 ? -4.344 1.714 -0.773 1 98.81 243 PHE B C 1
ATOM 4154 O O . PHE B 1 243 ? -4.203 2.824 -1.289 1 98.81 243 PHE B O 1
ATOM 4161 N N . VAL B 1 244 ? -5.301 1.387 0.103 1 98.69 244 VAL B N 1
ATOM 4162 C CA . VAL B 1 244 ? -6.352 2.355 0.402 1 98.69 244 VAL B CA 1
ATOM 4163 C C . VAL B 1 244 ? -5.754 3.561 1.125 1 98.69 244 VAL B C 1
ATOM 4165 O O . VAL B 1 244 ? -6.082 4.707 0.811 1 98.69 244 VAL B O 1
ATOM 4168 N N . TYR B 1 245 ? -4.906 3.328 2.043 1 98 245 TYR B N 1
ATOM 4169 C CA . TYR B 1 245 ? -4.277 4.414 2.789 1 98 245 TYR B CA 1
ATOM 4170 C C . TYR B 1 245 ? -3.518 5.348 1.856 1 98 245 TYR B C 1
ATOM 4172 O O . TYR B 1 245 ? -3.625 6.57 1.971 1 98 245 TYR B O 1
ATOM 4180 N N . THR B 1 246 ? -2.762 4.777 1.001 1 98.12 246 THR B N 1
ATOM 4181 C CA . THR B 1 246 ? -1.986 5.574 0.057 1 98.12 246 THR B CA 1
ATOM 4182 C C . THR B 1 246 ? -2.908 6.406 -0.833 1 98.12 246 THR B C 1
ATOM 4184 O O . THR B 1 246 ? -2.693 7.605 -1.006 1 98.12 246 THR B O 1
ATOM 4187 N N . CYS B 1 247 ? -3.963 5.785 -1.292 1 98.44 247 CYS B N 1
ATOM 4188 C CA . CYS B 1 247 ? -4.906 6.488 -2.152 1 98.44 247 CYS B CA 1
ATOM 4189 C C . CYS B 1 247 ? -5.578 7.633 -1.402 1 98.44 247 CYS B C 1
ATOM 4191 O O . CYS B 1 247 ? -5.688 8.742 -1.924 1 98.44 247 CYS B O 1
ATOM 4193 N N . ASN B 1 248 ? -6.012 7.363 -0.241 1 97.69 248 ASN B N 1
ATOM 4194 C CA . ASN B 1 248 ? -6.676 8.391 0.553 1 97.69 248 ASN B CA 1
ATOM 4195 C C . ASN B 1 248 ? -5.734 9.539 0.885 1 97.69 248 ASN B C 1
ATOM 4197 O O . ASN B 1 248 ? -6.137 10.703 0.869 1 97.69 248 ASN B O 1
ATOM 4201 N N . SER B 1 249 ? -4.477 9.188 1.196 1 95.69 249 SER B N 1
ATOM 4202 C CA . SER B 1 249 ? -3.498 10.219 1.517 1 95.69 249 SER B CA 1
ATOM 4203 C C . SER B 1 249 ? -3.26 11.141 0.326 1 95.69 249 SER B C 1
ATOM 4205 O O . SER B 1 249 ? -3.18 12.359 0.486 1 95.69 249 SER B O 1
ATOM 4207 N N . ILE B 1 250 ? -3.178 10.57 -0.82 1 95.75 250 ILE B N 1
ATOM 4208 C CA . ILE B 1 250 ? -2.959 11.352 -2.031 1 95.75 250 ILE B CA 1
ATOM 4209 C C . ILE B 1 250 ? -4.168 12.25 -2.297 1 95.75 250 ILE B C 1
ATOM 4211 O O . ILE B 1 250 ? -4.02 13.438 -2.58 1 95.75 250 ILE B O 1
ATOM 4215 N N . VAL B 1 251 ? -5.359 11.68 -2.174 1 97.31 251 VAL B N 1
ATOM 4216 C CA . VAL B 1 251 ? -6.586 12.438 -2.395 1 97.31 251 VAL B CA 1
ATOM 4217 C C . VAL B 1 251 ? -6.676 13.578 -1.379 1 97.31 251 VAL B C 1
ATOM 4219 O O . VAL B 1 251 ? -6.98 14.719 -1.739 1 97.31 251 VAL B O 1
ATOM 4222 N N . TYR B 1 252 ? -6.391 13.289 -0.182 1 94.06 252 TYR B N 1
ATOM 4223 C CA . TYR B 1 252 ? -6.445 14.281 0.881 1 94.06 252 TYR B CA 1
ATOM 4224 C C . TYR B 1 252 ? -5.469 15.422 0.613 1 94.06 252 TYR B C 1
ATOM 4226 O O . TYR B 1 252 ? -5.824 16.594 0.73 1 94.06 252 TYR B O 1
ATOM 4234 N N . ASP B 1 253 ? -4.273 15.078 0.253 1 91.56 253 ASP B N 1
ATOM 4235 C CA . ASP B 1 253 ? -3.254 16.078 -0.025 1 91.56 253 ASP B CA 1
ATOM 4236 C C . ASP B 1 253 ? -3.648 16.953 -1.22 1 91.56 253 ASP B C 1
ATOM 4238 O O . ASP B 1 253 ? -3.457 18.172 -1.2 1 91.56 253 ASP B O 1
ATOM 4242 N N . LEU B 1 254 ? -4.148 16.328 -2.238 1 93.75 254 LEU B N 1
ATOM 4243 C CA . LEU B 1 254 ? -4.566 17.062 -3.426 1 93.75 254 LEU B CA 1
ATOM 4244 C C . LEU B 1 254 ? -5.715 18.016 -3.104 1 93.75 254 LEU B C 1
ATOM 4246 O O . LEU B 1 254 ? -5.734 19.156 -3.568 1 93.75 254 LEU B O 1
ATOM 4250 N N . ARG B 1 255 ? -6.602 17.594 -2.312 1 92.88 255 ARG B N 1
ATOM 4251 C CA . ARG B 1 255 ? -7.734 18.438 -1.936 1 92.88 255 ARG B CA 1
ATOM 4252 C C . ARG B 1 255 ? -7.285 19.594 -1.062 1 92.88 255 ARG B C 1
ATOM 4254 O O . ARG B 1 255 ? -7.773 20.719 -1.211 1 92.88 255 ARG B O 1
ATOM 4261 N N . THR B 1 256 ? -6.402 19.328 -0.213 1 90.25 256 THR B N 1
ATOM 4262 C CA . THR B 1 256 ? -5.867 20.391 0.641 1 90.25 256 THR B CA 1
ATOM 4263 C C . THR B 1 256 ? -5.129 21.438 -0.191 1 90.25 256 THR B C 1
ATOM 4265 O O . THR B 1 256 ? -5.293 22.641 0.028 1 90.25 256 THR B O 1
ATOM 4268 N N . ALA B 1 257 ? -4.375 20.953 -1.104 1 87.81 257 ALA B N 1
ATOM 4269 C CA . ALA B 1 257 ? -3.641 21.859 -1.99 1 87.81 257 ALA B CA 1
ATOM 4270 C C . ALA B 1 257 ? -4.598 22.703 -2.834 1 87.81 257 ALA B C 1
ATOM 4272 O O . ALA B 1 257 ? -4.375 23.891 -3.027 1 87.81 257 ALA B O 1
ATOM 4273 N N . CYS B 1 258 ? -5.656 22.094 -3.309 1 86.88 258 CYS B N 1
ATOM 4274 C CA . CYS B 1 258 ? -6.641 22.781 -4.133 1 86.88 258 CYS B CA 1
ATOM 4275 C C . CYS B 1 258 ? -7.395 23.828 -3.32 1 86.88 258 CYS B C 1
ATOM 4277 O O . CYS B 1 258 ? -7.66 24.938 -3.807 1 86.88 258 CYS B O 1
ATOM 4279 N N . ASN B 1 259 ? -7.703 23.531 -2.125 1 83.12 259 ASN B N 1
ATOM 4280 C CA . ASN B 1 259 ? -8.398 24.484 -1.251 1 83.12 259 ASN B CA 1
ATOM 4281 C C . ASN B 1 259 ? -7.504 25.656 -0.88 1 83.12 259 ASN B C 1
ATOM 4283 O O . ASN B 1 259 ? -7.992 26.781 -0.71 1 83.12 259 ASN B O 1
ATOM 4287 N N . ALA B 1 260 ? -6.301 25.391 -0.765 1 80.06 260 ALA B N 1
ATOM 4288 C CA . ALA B 1 260 ? -5.355 26.469 -0.472 1 80.06 260 ALA B CA 1
ATOM 4289 C C . ALA B 1 260 ? -5.184 27.391 -1.676 1 80.06 260 ALA B C 1
ATOM 4291 O O . ALA B 1 260 ? -5.02 28.609 -1.521 1 80.06 260 ALA B O 1
ATOM 4292 N N . ALA B 1 261 ? -5.223 26.875 -2.785 1 79.56 261 ALA B N 1
ATOM 4293 C CA . ALA B 1 261 ? -5.039 27.625 -4.02 1 79.56 261 ALA B CA 1
ATOM 4294 C C . ALA B 1 261 ? -6.301 28.406 -4.375 1 79.56 261 ALA B C 1
ATOM 4296 O O . ALA B 1 261 ? -6.227 29.469 -5.008 1 79.56 261 ALA B O 1
ATOM 4297 N N . CYS B 1 262 ? -7.414 27.875 -4.043 1 72.12 262 CYS B N 1
ATOM 4298 C CA . CYS B 1 262 ? -8.688 28.516 -4.32 1 72.12 262 CYS B CA 1
ATOM 4299 C C . CYS B 1 262 ? -9.516 28.656 -3.049 1 72.12 262 CYS B C 1
ATOM 4301 O O . CYS B 1 262 ? -10.5 27.938 -2.865 1 72.12 262 CYS B O 1
ATOM 4303 N N . PRO B 1 263 ? -9.102 29.656 -2.256 1 68.19 263 PRO B N 1
ATOM 4304 C CA . PRO B 1 263 ? -9.828 29.797 -0.992 1 68.19 263 PRO B CA 1
ATOM 4305 C C . PRO B 1 263 ? -11.273 30.234 -1.188 1 68.19 263 PRO B C 1
ATOM 4307 O O . PRO B 1 263 ? -11.578 30.969 -2.133 1 68.19 263 PRO B O 1
ATOM 4310 N N . PRO B 1 264 ? -12.156 29.531 -0.373 1 64.12 264 PRO B N 1
ATOM 4311 C CA . PRO B 1 264 ? -13.562 29.922 -0.497 1 64.12 264 PRO B CA 1
ATOM 4312 C C . PRO B 1 264 ? -13.781 31.422 -0.35 1 64.12 264 PRO B C 1
ATOM 4314 O O . PRO B 1 264 ? -13.078 32.062 0.418 1 64.12 264 PRO B O 1
ATOM 4317 N N . LYS B 1 265 ? -14.445 32.062 -1.307 1 59.47 265 LYS B N 1
ATOM 4318 C CA . LYS B 1 265 ? -14.781 33.469 -1.254 1 59.47 265 LYS B CA 1
ATOM 4319 C C . LYS B 1 265 ? -15.43 33.844 0.078 1 59.47 265 LYS B C 1
ATOM 4321 O O . LYS B 1 265 ? -16.328 33.125 0.55 1 59.47 265 LYS B O 1
ATOM 4326 N N . SER B 1 266 ? -14.656 34.531 0.939 1 52.81 266 SER B N 1
ATOM 4327 C CA . SER B 1 266 ? -15.211 35.062 2.176 1 52.81 266 SER B CA 1
ATOM 4328 C C . SER B 1 266 ? -16.609 35.656 1.95 1 52.81 266 SER B C 1
ATOM 4330 O O . SER B 1 266 ? -16.875 36.25 0.902 1 52.81 266 SER B O 1
ATOM 4332 N N . LYS B 1 267 ? -17.656 35.031 2.527 1 48.41 267 LYS B N 1
ATOM 4333 C CA . LYS B 1 267 ? -18.891 35.812 2.557 1 48.41 267 LYS B CA 1
ATOM 4334 C C . LYS B 1 267 ? -18.625 37.281 2.83 1 48.41 267 LYS B C 1
ATOM 4336 O O . LYS B 1 267 ? -17.938 37.625 3.797 1 48.41 267 LYS B O 1
ATOM 4341 N N . LEU B 1 268 ? -18.562 38.219 1.818 1 36.38 268 LEU B N 1
ATOM 4342 C CA . LEU B 1 268 ? -18.828 39.594 2.172 1 36.38 268 LEU B CA 1
ATOM 4343 C C . LEU B 1 268 ? -19.922 39.688 3.234 1 36.38 268 LEU B C 1
ATOM 4345 O O . LEU B 1 268 ? -21 39.156 3.066 1 36.38 268 LEU B O 1
ATOM 4349 N N . LEU B 1 269 ? -19.562 40 4.531 1 32 269 LEU B N 1
ATOM 4350 C CA . LEU B 1 269 ? -20.516 40.75 5.34 1 32 269 LEU B CA 1
ATOM 4351 C C . LEU B 1 269 ? -21.156 41.875 4.535 1 32 269 LEU B C 1
ATOM 4353 O O . LEU B 1 269 ? -20.453 42.625 3.834 1 32 269 LEU B O 1
#